Protein 2VD8 (pdb70)

Organism: Bacillus anthracis (NCBI:txid1392)

InterPro domains:
  IPR000821 Alanine racemase [MF_01201] (9-374)
  IPR000821 Alanine racemase [PR00992] (33-49)
  IPR000821 Alanine racemase [PR00992] (69-87)
  IPR000821 Alanine racemase [PR00992] (129-141)
  IPR000821 Alanine racemase [PR00992] (164-175)
  IPR000821 Alanine racemase [PR00992] (207-234)
  IPR000821 Alanine racemase [PR00992] (265-280)
  IPR000821 Alanine racemase [PR00992] (282-297)
  IPR000821 Alanine racemase [PR00992] (302-319)
  IPR000821 Alanine racemase [PR00992] (356-369)
  IPR000821 Alanine racemase [PTHR30511] (7-375)
  IPR000821 Alanine racemase [TIGR00492] (8-374)
  IPR001608 Alanine racemase, N-terminal [PF01168] (14-234)
  IPR009006 Alanine racemase/group IV decarboxylase, C-terminal [G3DSA:2.40.37.10] (11-373)
  IPR009006 Alanine racemase/group IV decarboxylase, C-terminal [SSF50621] (244-385)
  IPR011079 Alanine racemase, C-terminal [PF00842] (249-372)
  IPR011079 Alanine racemase, C-terminal [SM01005] (249-374)
  IPR020622 Alanine racemase, pyridoxal-phosphate attachment site [PS00395] (38-48)
  IPR029066 PLP-binding barrel [G3DSA:3.20.20.10] (16-229)
  IPR029066 PLP-binding barrel [SSF51419] (14-250)

Foldseek 3Di:
DDDDDAQWFKEFELVQLLVLLLVLCQDDPQAAEAAECELLLLQQHLASSVNSVVSGHQHYEYAEDVSVVVNLVVVDDGEYEHPHAYALCCFQVCQVSNYAYADAAVSLVVVLVDPPDGAHYEAEDELDLPHDGHDDLSSVVVVCVSPVSYDADAYEYEDDDLLPPDCPRVVSVVSVVVVVVSCCVVHDHCYEYAEPSCSQDDPPRSRRYYYYRPQSQFDRPDPVCVVPGPPGRHGMWIDWFADWDFDPLDADEPPRPDGDNRWIKTKTFAFVLQVLYQLQQQPFWDFQWTWGWHYGTDNTMTMTTDPDDDDRVTTIDAADDDPDGHHLQNVQVSSVHGSSSSSSSRDLQHKYAYDYPGGDDIDGCVVVD/DDDDAFWFKEFELVQLLVLLLVLVVDDPQAAEAEECELLLLQQHLASSVNSVVSGHQEYEYAEVVSVVVNLVVVNDGAYEHPHAYALCCFQVCQVSNYAYADAAVSLVVVLVDPPDGAYYEAEDELDLPHDGHDDLSNVVVVCVSVVSYDADAYEYEADDLLPPDCVSVVSVVSVVVVCVSVCVPHDGLYAYAEPSCSQADPPHSRRYYYYRPQSQFDRPDPVCVVVGPPGRHGMWIDWFADKDFAPLDADEPPRPDGDNRWIKTKTFAFCLQVLYQLQQQAFWDWQGTWGWHYGTDNTMTMTTDPDDDDRPTTIHAADDDNDGHHLQNSQVSSVHGSSSSSSSRDLQHKYAYDYPRGDDIDGCVVVD

Sequence (737 aa):
EAPFYRDTWVEVDLDAIYNNVTTHIEFIPSDVEIFAVVKGNAYGHDYVPVAIALEAGATRLAVAFLDEALVLRRAGITAPILVLGPSPPRDINVAAENDVALTVFQEWVDEAILWDGSSTMYHINFDSGMGRIGIRERELGFLSSLEGAPFLELEGVYTHFATADEVETSYFDQYNTFLEQLSWLEFGVDPFVHTANSAATLRFQGITFNAVRIGIAMYGLSPSVEIRPFLPFLEPALSLHTVAHIKQVIGDGISYNVTYRTTEEWIATVAIGYADGWLRRLQGFEVLVNGRVPIVGRVTMDQFMIIHLPCEVPLGTVTLIGRQGDEYISATEVAEYSGTINYEIIT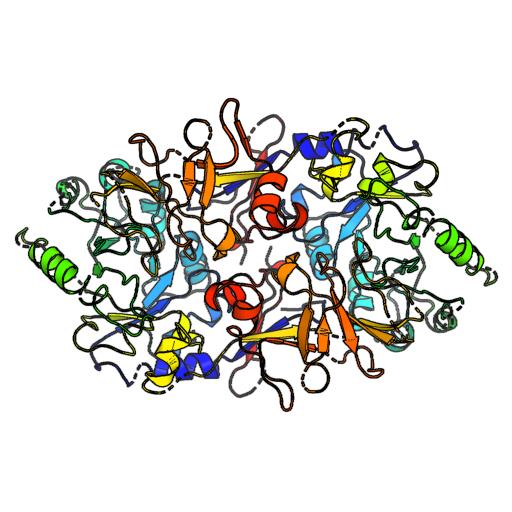TTISFRVPRIFIRNGVVEVINYLNDIAPFYRDTWVEVDLDAIYNNVTHIEFIPSDVEIFAVVKGNAYGHDYVPVAIALEAGATRLAVAFLDEALVLRRAGITAPILVLGPSPPRDINVAAENDVALTTVFQEWVDEAILWDGSSTTMYHINFDSGMGRIGIRERELGFLSLEGAPFLELEGVYTHFATADEVETSSYFDQYNTFLEQLSWLEFGVDPFVHTANSAATTLRFQGITFNAVRIGIAMYGLSPSVEIRPFLPFLEPALSLHTVAHIKQVIGDGISYNVTYRTTEEWIATVAIGYADGWLRRLQGFEVLVNGRVPIVGRRVTMDQFMIHLPCEVPLGTVTLIGRQGDEYISATTEVAEYSGTINYEIITTISFRVPRIFIRNGVVEVINYLNDI

Secondary structure (DSSP, 8-state):
-----SS-EEEEEHHHHHHHHHH---S-TT-EEEEE-HHHHHTT-HHHH--TTTTT--EEEESSHHHHHHHHHTT--S-EEE-S---GGGHHHHHHTTEEEB----HHHHH----SS----EEEB-SS--SSSB---------GGG-TT----EEE---SSTTSSS-TTT--HHHHHHHHHH---S----EE---HHHHTT-TT--TTEEEESTTTTT--S-TTTGGG-------EEEE---EEEEE---EESGGG-EE---EEEEEES--GGGT--GGGTT-EEBS---EEEES---SS-EEEEESS---TT--EEEEEETTEEE-HHHHHHHTTS-HHHHHHTS-TTS-EEEES----EEE-GGGT-/----SS-EEEEEHHHHHHHHHH---S-TT-EEEEE-HHHHHTT-HHHH--HHHHT--EEEESSHHHHHHHHHTT--S-EEE-S---GGGHHHHHHTT-EEB----HHHHH----SS----EEEB-SS--SSSB---------GGG-TT----EEE---SSTTSSS-TTT--HHHHHHHHHH---S----EE---HHHHHH-SS--TTEEEESTTTTT--S-TTTGGG-------EEEE---EEEEE---EESGGG-EE---EEEEEES--GGGT--GGGTT-EEBS---EEEES---SS-EEEEESS---TT--EEEEEETTEEE-HHHHHHHHTS-HHHHHHTS-TTS-EEEES----EEE-HHHH-

Radius of gyration: 26.55 Å; Cα contacts (8 Å, |Δi|>4): 1843; chains: 2; bounding box: 61×49×81 Å

CATH classification: 2.40.37.10 (+1 more: 3.20.20.10)

Nearest PDB structures (foldseek):
  2vd9-assembly1_B  TM=9.998E-01  e=7.540E-73  Bacillus anthracis str. Ames
  3uw6-assembly1_B  TM=9.151E-01  e=9.766E-46  Geobacillus stearothermophilus
  3uw6-assembly1_A-1  TM=9.143E-01  e=4.874E-43  Geobacillus stearothermophilus
  3s46-assembly1_B  TM=9.486E-01  e=7.651E-40  Streptococcus pneumoniae
  3kw3-assembly1_B  TM=8.640E-01  e=2.868E-27  Bartonella henselae

Solvent-accessible surface area: 28079 Å² total

Structure (mmCIF, N/CA/C/O backbone):
data_2VD8
#
_entry.id   2VD8
#
_cell.length_a   57.552
_cell.length_b   88.365
_cell.length_c   138.968
_cell.angle_alpha   90.00
_cell.angle_beta   90.00
_cell.angle_gamma   90.00
#
_symmetry.space_group_name_H-M   'P 21 21 21'
#
loop_
_entity.id
_entity.type
_entity.pdbx_description
1 polymer 'ALANINE RACEMASE'
2 non-polymer "PYRIDOXAL-5'-PHOSPHATE"
3 non-polymer 'MAGNESIUM ION'
4 non-polymer 'CHLORIDE ION'
5 water water
#
loop_
_atom_site.group_PDB
_atom_site.id
_atom_site.type_symbol
_atom_site.label_atom_id
_atom_site.label_alt_id
_atom_site.label_comp_id
_atom_site.label_asym_id
_atom_site.label_entity_id
_atom_site.label_seq_id
_atom_site.pdbx_PDB_ins_code
_atom_site.Cartn_x
_atom_site.Cartn_y
_atom_site.Cartn_z
_atom_site.occupancy
_atom_site.B_iso_or_equiv
_atom_site.auth_seq_id
_atom_site.auth_comp_id
_atom_site.auth_asym_id
_atom_site.auth_atom_id
_atom_site.pdbx_PDB_model_num
ATOM 1 N N . GLU A 1 5 ? -25.979 -4.038 -40.417 1.00 28.73 3 GLU A N 1
ATOM 2 C CA . GLU A 1 5 ? -26.074 -2.888 -39.464 1.00 28.59 3 GLU A CA 1
ATOM 3 C C . GLU A 1 5 ? -25.339 -3.203 -38.163 1.00 26.34 3 GLU A C 1
ATOM 4 O O . GLU A 1 5 ? -25.903 -3.812 -37.253 1.00 25.27 3 GLU A O 1
ATOM 10 N N . ALA A 1 6 ? -24.077 -2.780 -38.084 1.00 22.62 4 ALA A N 1
ATOM 11 C CA . ALA A 1 6 ? -23.282 -2.961 -36.879 1.00 21.01 4 ALA A CA 1
ATOM 12 C C . ALA A 1 6 ? -23.935 -2.196 -35.720 1.00 17.50 4 ALA A C 1
ATOM 13 O O . ALA A 1 6 ? -24.430 -1.086 -35.916 1.00 17.86 4 ALA A O 1
ATOM 15 N N . PRO A 1 7 ? -23.973 -2.799 -34.517 1.00 12.64 5 PRO A N 1
ATOM 16 C CA . PRO A 1 7 ? -24.483 -2.035 -33.371 1.00 13.00 5 PRO A CA 1
ATOM 17 C C . PRO A 1 7 ? -23.505 -0.955 -32.920 1.00 10.48 5 PRO A C 1
ATOM 18 O O . PRO A 1 7 ? -22.298 -1.099 -33.094 1.00 11.98 5 PRO A O 1
ATOM 22 N N . PHE A 1 8 ? -24.034 0.119 -32.345 1.00 9.75 6 PHE A N 1
ATOM 23 C CA . PHE A 1 8 ? -23.207 1.110 -31.686 1.00 9.41 6 PHE A CA 1
ATOM 24 C C . PHE A 1 8 ? -23.957 1.663 -30.481 1.00 9.47 6 PHE A C 1
ATOM 25 O O . PHE A 1 8 ? -25.196 1.724 -30.490 1.00 10.35 6 PHE A O 1
ATOM 33 N N . TYR A 1 9 ? -23.206 2.089 -29.463 1.00 8.99 7 TYR A N 1
ATOM 34 C CA . TYR A 1 9 ? -23.771 2.325 -28.133 1.00 9.28 7 TYR A CA 1
ATOM 35 C C . TYR A 1 9 ? -23.511 3.716 -27.556 1.00 8.50 7 TYR A C 1
ATOM 36 O O . TYR A 1 9 ? -23.569 3.916 -26.350 1.00 11.61 7 TYR A O 1
ATOM 45 N N . ARG A 1 10 ? -23.259 4.670 -28.4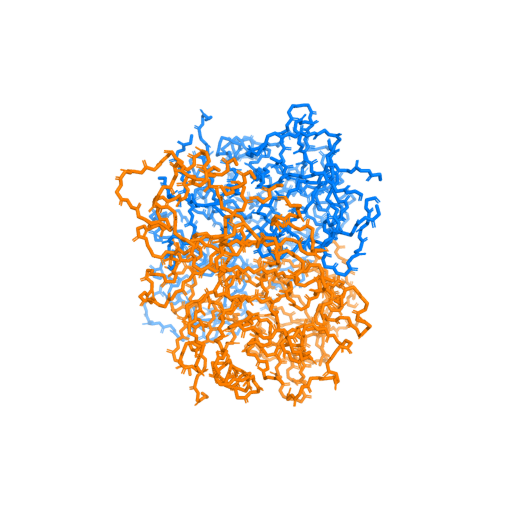43 1.00 7.09 8 ARG A N 1
ATOM 46 C CA . ARG A 1 10 ? -23.220 6.087 -28.085 1.00 6.77 8 ARG A CA 1
ATOM 47 C C . ARG A 1 10 ? -23.987 6.774 -29.199 1.00 7.89 8 ARG A C 1
ATOM 48 O O . ARG A 1 10 ? -23.818 6.412 -30.361 1.00 7.75 8 ARG A O 1
ATOM 56 N N . ASP A 1 11 ? -24.804 7.772 -28.860 1.00 8.51 9 ASP A N 1
ATOM 57 C CA . ASP A 1 11 ? -25.647 8.446 -29.848 1.00 7.00 9 ASP A CA 1
ATOM 58 C C . ASP A 1 11 ? -24.894 9.589 -30.514 1.00 9.20 9 ASP A C 1
ATOM 59 O O . ASP A 1 11 ? -25.310 10.745 -30.475 1.00 10.27 9 ASP A O 1
ATOM 64 N N . THR A 1 12 ? -23.778 9.220 -31.134 1.00 7.70 10 THR A N 1
ATOM 65 C CA . THR A 1 12 ? -22.904 10.116 -31.900 1.00 7.38 10 THR A CA 1
ATOM 66 C C . THR A 1 12 ? -22.513 9.380 -33.161 1.00 8.59 10 THR A C 1
ATOM 67 O O . THR A 1 12 ? -22.043 8.238 -33.098 1.00 7.42 10 THR A O 1
ATOM 71 N N . TRP A 1 13 ? -22.785 9.990 -34.310 1.00 7.57 11 TRP A N 1
ATOM 72 C CA . TRP A 1 13 ? -22.630 9.267 -35.561 1.00 6.86 11 TRP A CA 1
ATOM 73 C C . TRP A 1 13 ? -22.429 10.188 -36.749 1.00 9.83 11 TRP A C 1
ATOM 74 O O . TRP A 1 13 ? -22.839 11.353 -36.726 1.00 8.57 11 TRP A O 1
ATOM 85 N N . VAL A 1 14 ? -21.767 9.631 -37.760 1.00 8.64 12 VAL A N 1
ATOM 86 C CA . VAL A 1 14 ? -21.695 10.217 -39.085 1.00 8.52 12 VAL A CA 1
ATOM 87 C C . VAL A 1 14 ? -22.758 9.579 -39.964 1.00 10.28 12 VAL A C 1
ATOM 88 O O . VAL A 1 14 ? -22.974 8.373 -39.902 1.00 9.61 12 VAL A O 1
ATOM 92 N N . GLU A 1 15 ? -23.435 10.387 -40.773 1.00 8.76 13 GLU A N 1
ATOM 93 C CA . GLU A 1 15 ? -24.329 9.874 -41.805 1.00 9.01 13 GLU A CA 1
ATOM 94 C C . GLU A 1 15 ? -23.688 10.162 -43.133 1.00 9.08 13 GLU A C 1
ATOM 95 O O . GLU A 1 15 ? -23.294 11.304 -43.405 1.00 8.25 13 GLU A O 1
ATOM 101 N N . VAL A 1 16 ? -23.573 9.115 -43.945 1.00 7.05 14 VAL A N 1
ATOM 102 C CA . VAL A 1 16 ? -23.093 9.246 -45.316 1.00 8.39 14 VAL A CA 1
ATOM 103 C C . VAL A 1 16 ? -24.237 8.940 -46.258 1.00 10.38 14 VAL A C 1
ATOM 104 O O . VAL A 1 16 ? -24.764 7.842 -46.258 1.00 9.19 14 VAL A O 1
ATOM 108 N N . ASP A 1 17 ? -24.615 9.932 -47.054 1.00 9.35 15 ASP A N 1
ATOM 109 C CA . ASP A 1 17 ? -25.678 9.778 -48.018 1.00 8.95 15 ASP A CA 1
ATOM 110 C C . ASP A 1 17 ? -25.068 9.289 -49.323 1.00 8.92 15 ASP A C 1
ATOM 111 O O . ASP A 1 17 ? -24.465 10.063 -50.081 1.00 9.40 15 ASP A O 1
ATOM 116 N N . LEU A 1 18 ? -25.204 7.990 -49.570 1.00 9.22 16 LEU A N 1
ATOM 117 C CA . LEU A 1 18 ? -24.660 7.367 -50.766 1.00 9.04 16 LEU A CA 1
ATOM 118 C C . LEU A 1 18 ? -25.329 7.902 -52.033 1.00 9.97 16 LEU A C 1
ATOM 119 O O . LEU A 1 18 ? -24.725 7.888 -53.103 1.00 10.35 16 LEU A O 1
ATOM 124 N N . ASP A 1 19 ? -26.580 8.370 -51.921 1.00 10.33 17 ASP A N 1
ATOM 125 C CA . ASP A 1 19 ? -27.235 8.990 -53.069 1.00 9.95 17 ASP A CA 1
ATOM 126 C C . ASP A 1 19 ? -26.432 10.226 -53.525 1.00 9.13 17 ASP A C 1
ATOM 127 O O . ASP A 1 19 ? -26.318 10.503 -54.711 1.00 10.54 17 ASP A O 1
ATOM 132 N N . ALA A 1 20 ? -25.938 10.995 -52.556 1.00 9.80 18 ALA A N 1
ATOM 133 C CA . ALA A 1 20 ? -25.173 12.204 -52.859 1.00 10.30 18 ALA A CA 1
ATOM 134 C C . ALA A 1 20 ? -23.889 11.847 -53.616 1.00 10.90 18 ALA A C 1
ATOM 135 O O . ALA A 1 20 ? -23.566 12.435 -54.646 1.00 9.54 18 ALA A O 1
ATOM 137 N N . ILE A 1 21 ? -23.164 10.857 -53.112 1.00 9.34 19 ILE A N 1
ATOM 138 C CA . ILE A 1 21 ? -21.935 10.392 -53.774 1.00 8.93 19 ILE A CA 1
ATOM 139 C C . ILE A 1 21 ? -22.237 9.881 -55.175 1.00 8.56 19 ILE A C 1
ATOM 140 O O . ILE A 1 21 ? -21.568 10.251 -56.138 1.00 10.07 19 ILE A O 1
ATOM 145 N N . TYR A 1 22 ? -23.273 9.047 -55.275 1.00 8.18 20 TYR A N 1
ATOM 146 C CA . TYR A 1 22 ? -23.701 8.520 -56.574 1.00 9.83 20 TYR A CA 1
ATOM 147 C C . TYR A 1 22 ? -23.977 9.666 -57.544 1.00 9.69 20 TYR A C 1
ATOM 148 O O . TYR A 1 22 ? -23.541 9.637 -58.703 1.00 9.97 20 TYR A O 1
ATOM 157 N N . ASN A 1 23 ? -24.729 10.657 -57.081 1.00 8.69 21 ASN A N 1
ATOM 158 C CA . ASN A 1 23 ? -25.102 11.792 -57.926 1.00 8.68 21 ASN A CA 1
ATOM 159 C C . ASN A 1 23 ? -23.911 12.638 -58.332 1.00 9.94 21 ASN A C 1
ATOM 160 O O . ASN A 1 23 ? -23.808 13.057 -59.475 1.00 9.63 21 ASN A O 1
ATOM 165 N N . ASN A 1 24 ? -23.007 12.884 -57.390 1.00 8.75 22 ASN A N 1
ATOM 166 C CA . ASN A 1 24 ? -21.812 13.657 -57.706 1.00 7.37 22 ASN A CA 1
ATOM 167 C C . ASN A 1 24 ? -20.963 12.968 -58.787 1.00 7.24 22 ASN A C 1
ATOM 168 O O . ASN A 1 24 ? -20.541 13.595 -59.761 1.00 8.39 22 ASN A O 1
ATOM 173 N N . VAL A 1 25 ? -20.731 11.673 -58.615 1.00 9.16 23 VAL A N 1
ATOM 174 C CA . VAL A 1 25 ? -19.959 10.921 -59.592 1.00 8.50 23 VAL A CA 1
ATOM 175 C C . VAL A 1 25 ? -20.677 10.914 -60.948 1.00 7.68 23 VAL A C 1
ATOM 176 O O . VAL A 1 25 ? -20.045 11.126 -61.993 1.00 9.47 23 VAL A O 1
ATOM 180 N N A THR A 1 26 ? -21.987 10.678 -60.930 0.50 9.83 24 THR A N 1
ATOM 181 N N B THR A 1 26 ? -21.984 10.668 -60.922 0.50 9.92 24 THR A N 1
ATOM 182 C CA A THR A 1 26 ? -22.771 10.684 -62.164 0.50 9.94 24 THR A CA 1
ATOM 183 C CA B THR A 1 26 ? -22.797 10.689 -62.138 0.50 10.09 24 THR A CA 1
ATOM 184 C C A THR A 1 26 ? -22.653 12.035 -62.876 0.50 8.81 24 THR A C 1
ATOM 185 C C B THR A 1 26 ? -22.658 12.029 -62.867 0.50 8.95 24 THR A C 1
ATOM 186 O O A THR A 1 26 ? -22.408 12.086 -64.084 0.50 11.38 24 THR A O 1
ATOM 187 O O B THR A 1 26 ? -22.405 12.064 -64.073 0.50 11.71 24 THR A O 1
ATOM 194 N N . HIS A 1 27 ? -22.805 13.126 -62.134 1.00 9.90 25 HIS A N 1
ATOM 195 C CA . HIS A 1 27 ? -22.692 14.471 -62.721 1.00 9.79 25 HIS A CA 1
ATOM 196 C C . HIS A 1 27 ? -21.305 14.792 -63.277 1.00 10.93 25 HIS A C 1
ATOM 197 O O . HIS A 1 27 ? -21.194 15.442 -64.326 1.00 11.23 25 HIS A O 1
ATOM 204 N N . ILE A 1 28 ? -20.250 14.375 -62.574 1.00 8.56 26 ILE A N 1
ATOM 205 C CA . ILE A 1 28 ? -18.888 14.567 -63.098 1.00 9.75 26 ILE A CA 1
ATOM 206 C C . ILE A 1 28 ? -18.697 13.704 -64.367 1.00 10.28 26 ILE A C 1
ATOM 207 O O . ILE A 1 28 ? -18.110 14.148 -65.352 1.00 9.58 26 ILE A O 1
ATOM 223 N N . GLU A 1 30 ? -20.919 12.785 -66.551 1.00 11.76 28 GLU A N 1
ATOM 224 C CA . GLU A 1 30 ? -21.617 13.525 -67.623 1.00 14.55 28 GLU A CA 1
ATOM 225 C C . GLU A 1 30 ? -20.846 14.735 -68.134 1.00 16.16 28 GLU A C 1
ATOM 226 O O . GLU A 1 30 ? -21.006 15.131 -69.280 1.00 17.25 28 GLU A O 1
ATOM 232 N N . PHE A 1 31 ? -20.053 15.346 -67.263 1.00 12.05 29 PHE A N 1
ATOM 233 C CA . PHE A 1 31 ? -19.385 16.606 -67.535 1.00 12.29 29 PHE A CA 1
ATOM 234 C C . PHE A 1 31 ? -18.110 16.420 -68.346 1.00 13.59 29 PHE A C 1
ATOM 235 O O . PHE A 1 31 ? -17.756 17.274 -69.168 1.00 13.64 29 PHE A O 1
ATOM 243 N N . ILE A 1 32 ? -17.403 15.318 -68.101 1.00 13.46 30 ILE A N 1
ATOM 244 C CA . ILE A 1 32 ? -16.145 15.049 -68.796 1.00 11.98 30 ILE A CA 1
ATOM 245 C C . ILE A 1 32 ? -16.423 14.267 -70.077 1.00 12.51 30 ILE A C 1
ATOM 246 O O . ILE A 1 32 ? -17.487 13.671 -70.216 1.00 13.94 30 ILE A O 1
ATOM 251 N N . PRO A 1 33 ? -15.475 14.276 -71.026 1.00 13.87 31 PRO A N 1
ATOM 252 C CA . PRO A 1 33 ? -15.680 13.508 -72.253 1.00 14.69 31 PRO A CA 1
ATOM 253 C C . PRO A 1 33 ? -15.976 12.021 -72.025 1.00 15.41 31 PRO A C 1
ATOM 254 O O . PRO A 1 33 ? -15.585 11.438 -71.008 1.00 13.85 31 PRO A O 1
ATOM 258 N N . SER A 1 34 ? -16.656 11.406 -72.983 1.00 16.91 32 SER A N 1
ATOM 259 C CA . SER A 1 34 ? -17.119 10.031 -72.831 1.00 17.73 32 SER A CA 1
ATOM 260 C C . SER A 1 34 ? -15.983 9.016 -72.770 1.00 17.33 32 SER A C 1
ATOM 261 O O . SER A 1 34 ? -16.169 7.918 -72.254 1.00 19.52 32 SER A O 1
ATOM 264 N N . ASP A 1 35 ? -14.806 9.386 -73.275 1.00 15.26 33 ASP A N 1
ATOM 265 C CA . ASP A 1 35 ? -13.653 8.484 -73.277 1.00 14.16 33 ASP A CA 1
ATOM 266 C C . ASP A 1 35 ? -12.652 8.755 -72.141 1.00 12.56 33 ASP A C 1
ATOM 267 O O . ASP A 1 35 ? -11.471 8.341 -72.206 1.00 14.83 33 ASP A O 1
ATOM 272 N N . VAL A 1 36 ? -13.113 9.470 -71.119 1.00 11.67 34 VAL A N 1
ATOM 273 C CA . VAL A 1 36 ? -12.252 9.806 -69.973 1.00 11.44 34 VAL A CA 1
ATOM 274 C C . VAL A 1 36 ? -12.767 9.077 -68.740 1.00 10.88 34 VAL A C 1
ATOM 275 O O . VAL A 1 36 ? -13.957 9.169 -68.432 1.00 12.58 34 VAL A O 1
ATOM 279 N N . GLU A 1 37 ? -11.885 8.363 -68.047 1.00 10.40 35 GLU A N 1
ATOM 280 C CA . GLU A 1 37 ? -12.286 7.602 -66.860 1.00 11.78 35 GLU A CA 1
ATOM 281 C C . GLU A 1 37 ? -12.170 8.437 -65.584 1.00 11.75 35 GLU A C 1
ATOM 282 O O . GLU A 1 37 ? -11.487 9.459 -65.559 1.00 10.58 35 GLU A O 1
ATOM 288 N N . ILE A 1 38 ? -12.828 7.949 -64.526 1.00 10.77 36 ILE A N 1
ATOM 289 C CA . ILE A 1 38 ? -12.762 8.542 -63.184 1.00 9.26 36 ILE A CA 1
ATOM 290 C C . ILE A 1 38 ? -12.122 7.559 -62.208 1.00 8.68 36 ILE A C 1
ATOM 291 O O . ILE A 1 38 ? -12.557 6.398 -62.083 1.00 9.39 36 ILE A O 1
ATOM 296 N N . PHE A 1 39 ? -11.037 8.005 -61.570 1.00 9.08 37 PHE A N 1
ATOM 297 C CA . PHE A 1 39 ? -10.542 7.364 -60.353 1.00 9.43 37 PHE A CA 1
ATOM 298 C C . PHE A 1 39 ? -11.336 7.960 -59.195 1.00 7.95 37 PHE A C 1
ATOM 299 O O . PHE A 1 39 ? -11.329 9.182 -59.009 1.00 8.08 37 PHE A O 1
ATOM 307 N N . ALA A 1 40 ? -11.994 7.122 -58.410 1.00 6.39 38 ALA A N 1
ATOM 308 C CA . ALA A 1 40 ? -12.631 7.578 -57.166 1.00 6.64 38 ALA A CA 1
ATOM 309 C C . ALA A 1 40 ? -11.539 7.555 -56.109 1.00 8.16 38 ALA A C 1
ATOM 310 O O . ALA A 1 40 ? -10.994 6.488 -55.799 1.00 6.15 38 ALA A O 1
ATOM 312 N N . VAL A 1 41 ? -11.178 8.721 -55.585 1.00 7.63 39 VAL A N 1
ATOM 313 C CA . VAL A 1 41 ? -10.070 8.797 -54.636 1.00 7.24 39 VAL A CA 1
ATOM 314 C C . VAL A 1 41 ? -10.600 8.612 -53.216 1.00 8.47 39 VAL A C 1
ATOM 315 O O . VAL A 1 41 ? -11.344 9.463 -52.721 1.00 8.16 39 VAL A O 1
ATOM 319 N N . VAL A 1 42 ? -10.223 7.492 -52.584 1.00 6.82 40 VAL A N 1
ATOM 320 C CA . VAL A 1 42 ? -10.770 7.087 -51.297 1.00 8.30 40 VAL A CA 1
ATOM 321 C C . VAL A 1 42 ? -9.676 7.005 -50.220 1.00 8.11 40 VAL A C 1
ATOM 322 O O . VAL A 1 42 ? -9.841 6.316 -49.199 1.00 9.55 40 VAL A O 1
ATOM 326 N N . LYS A 1 43 ? -8.564 7.712 -50.437 1.00 8.07 41 LYS A N 1
ATOM 327 C CA . LYS A 1 43 ? -7.542 7.849 -49.398 1.00 9.12 41 LYS A CA 1
ATOM 328 C C . LYS A 1 43 ? -8.142 8.480 -48.137 1.00 6.45 41 LYS A C 1
ATOM 329 O O . LYS A 1 43 ? -9.198 9.145 -48.183 1.00 9.41 41 LYS A O 1
ATOM 335 N N . GLY A 1 44 ? -7.489 8.246 -47.001 1.00 8.28 42 GLY A N 1
ATOM 336 C CA . GLY A 1 44 ? -7.933 8.858 -45.745 1.00 6.70 42 GLY A CA 1
ATOM 337 C C . GLY A 1 44 ? -9.297 8.363 -45.269 1.00 6.40 42 GLY A C 1
ATOM 338 O O . GLY A 1 44 ? -10.146 9.144 -44.844 1.00 8.98 42 GLY A O 1
ATOM 339 N N . ASN A 1 45 ? -9.485 7.041 -45.317 1.00 7.36 43 ASN A N 1
ATOM 340 C CA . ASN A 1 45 ? -10.775 6.447 -44.977 1.00 6.32 43 ASN A CA 1
ATOM 341 C C . ASN A 1 45 ? -11.898 7.085 -45.828 1.00 6.23 43 ASN A C 1
ATOM 342 O O . ASN A 1 45 ? -12.939 7.477 -45.305 1.00 6.82 43 ASN A O 1
ATOM 347 N N . ALA A 1 46 ? -11.669 7.175 -47.138 1.00 7.52 44 ALA A N 1
ATOM 348 C CA . ALA A 1 46 ? -12.606 7.854 -48.047 1.00 6.89 44 ALA A CA 1
ATOM 349 C C . ALA A 1 46 ? -12.945 9.263 -47.536 1.00 6.97 44 ALA A C 1
ATOM 350 O O . ALA A 1 46 ? -14.113 9.628 -47.426 1.00 7.86 44 ALA A O 1
ATOM 352 N N . TYR A 1 47 ? -11.918 10.033 -47.174 1.00 5.85 45 TYR A N 1
ATOM 353 C CA . TYR A 1 47 ? -12.117 11.402 -46.654 1.00 6.32 45 TYR A CA 1
ATOM 354 C C . TYR A 1 47 ? -13.125 11.382 -45.495 1.00 6.16 45 TYR A C 1
ATOM 355 O O . TYR A 1 47 ? -13.998 12.263 -45.372 1.00 8.23 45 TYR A O 1
ATOM 364 N N . GLY A 1 48 ? -12.976 10.361 -44.650 1.00 7.05 46 GLY A N 1
ATOM 365 C CA . GLY A 1 48 ? -13.797 10.176 -43.463 1.00 7.36 46 GLY A CA 1
ATOM 366 C C . GLY A 1 48 ? -15.159 9.552 -43.669 1.00 7.41 46 GLY A C 1
ATOM 367 O O . GLY A 1 48 ? -15.938 9.429 -42.710 1.00 6.80 46 GLY A O 1
ATOM 368 N N . HIS A 1 49 ? -15.485 9.215 -44.913 1.00 6.80 47 HIS A N 1
ATOM 369 C CA . HIS A 1 49 ? -16.789 8.628 -45.253 1.00 7.03 47 HIS A CA 1
ATOM 370 C C . HIS A 1 49 ? -16.773 7.083 -45.229 1.00 8.77 47 HIS A C 1
ATOM 371 O O . HIS A 1 49 ? -17.840 6.481 -45.369 1.00 10.09 47 HIS A O 1
ATOM 378 N N . ASP A 1 50 ? -15.572 6.475 -45.124 1.00 6.35 48 ASP A N 1
ATOM 379 C CA . ASP A 1 50 ? -15.325 5.012 -45.068 1.00 7.76 48 ASP A CA 1
ATOM 380 C C . ASP A 1 50 ? -14.953 4.398 -46.436 1.00 8.97 48 ASP A C 1
ATOM 381 O O . ASP A 1 50 ? -15.689 4.475 -47.416 1.00 6.49 48 ASP A O 1
ATOM 386 N N . TYR A 1 51 ? -13.792 3.750 -46.459 1.00 7.38 49 TYR A N 1
ATOM 387 C CA . TYR A 1 51 ? -13.215 3.197 -47.673 1.00 8.01 49 TYR A CA 1
ATOM 388 C C . TYR A 1 51 ? -14.229 2.462 -48.555 1.00 7.73 49 TYR A C 1
ATOM 389 O O . TYR A 1 51 ? -14.421 2.790 -49.716 1.00 9.76 49 TYR A O 1
ATOM 398 N N . VAL A 1 52 ? -14.839 1.427 -47.984 1.00 8.56 50 VAL A N 1
ATOM 399 C CA . VAL A 1 52 ? -15.527 0.434 -48.802 1.00 8.41 50 VAL A CA 1
ATOM 400 C C . VAL A 1 52 ? -16.866 0.918 -49.384 1.00 7.31 50 VAL A C 1
ATOM 401 O O . VAL A 1 52 ? -17.071 0.827 -50.597 1.00 9.68 50 VAL A O 1
ATOM 405 N N . PRO A 1 53 ? -17.787 1.416 -48.532 1.00 8.26 51 PRO A N 1
ATOM 406 C CA . PRO A 1 53 ? -19.043 1.874 -49.119 1.00 7.56 51 PRO A CA 1
ATOM 407 C C . PRO A 1 53 ? -18.882 2.953 -50.196 1.00 7.23 51 PRO A C 1
ATOM 408 O O . PRO A 1 53 ? -19.614 2.940 -51.188 1.00 9.62 51 PRO A O 1
ATOM 412 N N . VAL A 1 54 ? -17.964 3.899 -49.990 1.00 8.56 52 VAL A N 1
ATOM 413 C CA . VAL A 1 54 ? -17.737 4.934 -50.993 1.00 8.46 52 VAL A CA 1
ATOM 414 C C . VAL A 1 54 ? -17.189 4.307 -52.271 1.00 9.24 52 VAL A C 1
ATOM 415 O O . VAL A 1 54 ? -17.650 4.607 -53.362 1.00 8.43 52 VAL A O 1
ATOM 419 N N . ALA A 1 55 ? -16.170 3.459 -52.147 1.00 9.47 53 ALA A N 1
ATOM 420 C CA . ALA A 1 55 ? -15.625 2.811 -53.343 1.00 7.75 53 ALA A CA 1
ATOM 421 C C . ALA A 1 55 ? -16.732 2.085 -54.124 1.00 7.25 53 ALA A C 1
ATOM 422 O O . ALA A 1 55 ? -16.840 2.234 -55.338 1.00 10.00 53 ALA A O 1
ATOM 435 N N . ILE A 1 57 ? -20.084 2.491 -54.145 1.00 9.84 55 ILE A N 1
ATOM 436 C CA . ILE A 1 57 ? -21.082 3.362 -54.776 1.00 8.93 55 ILE A CA 1
ATOM 437 C C . ILE A 1 57 ? -20.476 4.142 -55.952 1.00 9.01 55 ILE A C 1
ATOM 438 O O . ILE A 1 57 ? -21.151 4.391 -56.945 1.00 8.91 55 ILE A O 1
ATOM 443 N N . ALA A 1 58 ? -19.215 4.547 -55.831 1.00 8.36 56 ALA A N 1
ATOM 444 C CA . ALA A 1 58 ? -18.569 5.314 -56.900 1.00 7.06 56 ALA A CA 1
ATOM 445 C C . ALA A 1 58 ? -18.481 4.453 -58.140 1.00 8.84 56 ALA A C 1
ATOM 446 O O . ALA A 1 58 ? -18.742 4.904 -59.265 1.00 9.65 56 ALA A O 1
ATOM 448 N N . LEU A 1 59 ? -18.101 3.194 -57.940 1.00 9.12 57 LEU A N 1
ATOM 449 C CA . LEU A 1 59 ? -18.019 2.243 -59.051 1.00 9.77 57 LEU A CA 1
ATOM 450 C C . LEU A 1 59 ? -19.395 2.004 -59.666 1.00 11.34 57 LEU A C 1
ATOM 451 O O . LEU A 1 59 ? -19.533 1.980 -60.892 1.00 11.39 57 LEU A O 1
ATOM 456 N N . GLU A 1 60 ? -20.417 1.865 -58.822 1.00 10.58 58 GLU A N 1
ATOM 457 C CA . GLU A 1 60 ? -21.787 1.733 -59.338 1.00 10.97 58 GLU A CA 1
ATOM 458 C C . GLU A 1 60 ? -22.197 2.934 -60.181 1.00 9.33 58 GLU A C 1
ATOM 459 O O . GLU A 1 60 ? -22.905 2.783 -61.198 1.00 11.66 58 GLU A O 1
ATOM 465 N N . ALA A 1 61 ? -21.771 4.123 -59.758 1.00 8.90 59 ALA A N 1
ATOM 466 C CA . ALA A 1 61 ? -22.120 5.370 -60.458 1.00 11.31 59 ALA A CA 1
ATOM 467 C C . ALA A 1 61 ? -21.325 5.599 -61.746 1.00 13.84 59 ALA A C 1
ATOM 468 O O . ALA A 1 61 ? -21.587 6.573 -62.462 1.00 14.45 59 ALA A O 1
ATOM 470 N N . GLY A 1 62 ? -20.312 4.771 -62.012 1.00 11.84 60 GLY A N 1
ATOM 471 C CA . GLY A 1 62 ? -19.566 4.868 -63.265 1.00 12.05 60 GLY A CA 1
ATOM 472 C C . GLY A 1 62 ? -18.095 5.202 -63.163 1.00 11.32 60 GLY A C 1
ATOM 473 O O . GLY A 1 62 ? -17.436 5.297 -64.184 1.00 11.19 60 GLY A O 1
ATOM 474 N N . ALA A 1 63 ? -17.564 5.388 -61.951 1.00 10.61 61 ALA A N 1
ATOM 475 C CA . ALA A 1 63 ? -16.111 5.441 -61.795 1.00 10.60 61 ALA A CA 1
ATOM 476 C C . ALA A 1 63 ? -15.614 4.059 -62.127 1.00 9.52 61 ALA A C 1
ATOM 477 O O . ALA A 1 63 ? -16.315 3.083 -61.906 1.00 9.72 61 ALA A O 1
ATOM 479 N N . THR A 1 64 ? -14.413 3.966 -62.678 1.00 8.19 62 THR A N 1
ATOM 480 C CA . THR A 1 64 ? -13.907 2.655 -63.101 1.00 10.25 62 THR A CA 1
ATOM 481 C C . THR A 1 64 ? -12.680 2.208 -62.323 1.00 9.04 62 THR A C 1
ATOM 482 O O . THR A 1 64 ? -12.265 1.047 -62.417 1.00 11.22 62 THR A O 1
ATOM 486 N N . ARG A 1 65 ? -12.115 3.124 -61.551 1.00 9.75 63 ARG A N 1
ATOM 487 C CA . ARG A 1 65 ? -10.854 2.884 -60.855 1.00 11.42 63 ARG A CA 1
ATOM 488 C C . ARG A 1 65 ? -10.912 3.537 -59.487 1.00 8.11 63 ARG A C 1
ATOM 489 O O . ARG A 1 65 ? -11.722 4.420 -59.256 1.00 8.00 63 ARG A O 1
ATOM 497 N N . LEU A 1 66 ? -10.012 3.108 -58.609 1.00 8.30 64 LEU A N 1
ATOM 498 C CA . LEU A 1 66 ? -9.905 3.673 -57.267 1.00 7.45 64 LEU A CA 1
ATOM 499 C C . LEU A 1 66 ? -8.489 4.124 -57.003 1.00 8.26 64 LEU A C 1
ATOM 500 O O . LEU A 1 66 ? -7.549 3.611 -57.601 1.00 7.76 64 LEU A O 1
ATOM 505 N N . ALA A 1 67 ? -8.343 5.091 -56.100 1.00 7.23 65 ALA A N 1
ATOM 506 C CA . ALA A 1 67 ? -7.009 5.490 -55.655 1.00 6.53 65 ALA A CA 1
ATOM 507 C C . ALA A 1 67 ? -6.991 5.658 -54.154 1.00 7.47 65 ALA A C 1
ATOM 508 O O . ALA A 1 67 ? -7.964 6.127 -53.567 1.00 9.32 65 ALA A O 1
ATOM 510 N N . VAL A 1 68 ? -5.859 5.296 -53.559 1.00 6.40 66 VAL A N 1
ATOM 511 C CA . VAL A 1 68 ? -5.645 5.366 -52.124 1.00 6.29 66 VAL A CA 1
ATOM 512 C C . VAL A 1 68 ? -4.285 5.996 -51.840 1.00 5.84 66 VAL A C 1
ATOM 513 O O . VAL A 1 68 ? -3.542 6.292 -52.772 1.00 7.85 66 VAL A O 1
ATOM 517 N N . ALA A 1 69 ? -3.960 6.190 -50.563 1.00 6.29 67 ALA A N 1
ATOM 518 C CA . ALA A 1 69 ? -2.696 6.829 -50.173 1.00 7.27 67 ALA A CA 1
ATOM 519 C C . ALA A 1 69 ? -1.535 5.842 -50.025 1.00 6.95 67 ALA A C 1
ATOM 520 O O . ALA A 1 69 ? -0.388 6.161 -50.364 1.00 7.30 67 ALA A O 1
ATOM 522 N N . PHE A 1 70 ? -1.817 4.670 -49.467 1.00 8.68 68 PHE A N 1
ATOM 523 C CA . PHE A 1 70 ? -0.776 3.685 -49.246 1.00 7.66 68 PHE A CA 1
ATOM 524 C C . PHE A 1 70 ? -1.362 2.271 -49.286 1.00 7.63 68 PHE A C 1
ATOM 525 O O . PHE A 1 70 ? -2.568 2.094 -49.267 1.00 7.56 68 PHE A O 1
ATOM 533 N N . LEU A 1 71 ? -0.491 1.279 -49.363 1.00 6.72 69 LEU A N 1
ATOM 534 C CA . LEU A 1 71 ? -0.903 -0.083 -49.731 1.00 9.30 69 LEU A CA 1
ATOM 535 C C . LEU A 1 71 ? -1.937 -0.707 -48.795 1.00 8.16 69 LEU A C 1
ATOM 536 O O . LEU A 1 71 ? -2.869 -1.362 -49.253 1.00 8.81 69 LEU A O 1
ATOM 541 N N . ASP A 1 72 ? -1.794 -0.481 -47.493 1.00 8.18 70 ASP A N 1
ATOM 542 C CA . ASP A 1 72 ? -2.754 -1.060 -46.530 1.00 8.12 70 ASP A CA 1
ATOM 543 C C . ASP A 1 72 ? -4.182 -0.659 -46.865 1.00 6.82 70 ASP A C 1
ATOM 544 O O . ASP A 1 72 ? -5.101 -1.457 -46.670 1.00 9.30 70 ASP A O 1
ATOM 549 N N . GLU A 1 73 ? -4.366 0.583 -47.329 1.00 6.40 71 GLU A N 1
ATOM 550 C CA . GLU A 1 73 ? -5.707 1.074 -47.683 1.00 6.56 71 GLU A CA 1
ATOM 551 C C . GLU A 1 73 ? -6.297 0.302 -48.872 1.00 7.07 71 GLU A C 1
ATOM 552 O O . GLU A 1 73 ? -7.506 0.011 -48.910 1.00 7.65 71 GLU A O 1
ATOM 558 N N . ALA A 1 74 ? -5.444 -0.025 -49.839 1.00 7.56 72 ALA A N 1
ATOM 559 C CA . ALA A 1 74 ? -5.844 -0.801 -50.995 1.00 7.94 72 ALA A CA 1
ATOM 560 C C . ALA A 1 74 ? -6.283 -2.200 -50.578 1.00 8.47 72 ALA A C 1
ATOM 561 O O . ALA A 1 74 ? -7.232 -2.734 -51.147 1.00 9.85 72 ALA A O 1
ATOM 563 N N . LEU A 1 75 ? -5.592 -2.759 -49.585 1.00 7.65 73 LEU A N 1
ATOM 564 C CA . LEU A 1 75 ? -5.884 -4.114 -49.113 1.00 7.81 73 LEU A CA 1
ATOM 565 C C . LEU A 1 75 ? -7.236 -4.170 -48.390 1.00 9.51 73 LEU A C 1
ATOM 566 O O . LEU A 1 75 ? -7.922 -5.180 -48.445 1.00 10.16 73 LEU A O 1
ATOM 571 N N . VAL A 1 76 ? -7.619 -3.093 -47.716 1.00 8.43 74 VAL A N 1
ATOM 572 C CA . VAL A 1 76 ? -8.974 -3.012 -47.161 1.00 8.63 74 VAL A CA 1
ATOM 573 C C . VAL A 1 76 ? -10.006 -3.223 -48.269 1.00 9.84 74 VAL A C 1
ATOM 574 O O . VAL A 1 76 ? -10.940 -3.997 -48.133 1.00 10.13 74 VAL A O 1
ATOM 578 N N . LEU A 1 77 ? -9.812 -2.529 -49.384 1.00 8.21 75 LEU A N 1
ATOM 579 C CA . LEU A 1 77 ? -10.709 -2.618 -50.515 1.00 8.38 75 LEU A CA 1
ATOM 580 C C . LEU A 1 77 ? -10.706 -4.034 -51.117 1.00 8.10 75 LEU A C 1
ATOM 581 O O . LEU A 1 77 ? -11.744 -4.604 -51.394 1.00 10.10 75 LEU A O 1
ATOM 586 N N . ARG A 1 78 ? -9.524 -4.585 -51.329 1.00 8.26 76 ARG A N 1
ATOM 587 C CA . ARG A 1 78 ? -9.440 -5.944 -51.874 1.00 7.73 76 ARG A CA 1
ATOM 588 C C . ARG A 1 78 ? -10.116 -6.986 -50.981 1.00 9.05 76 ARG A C 1
ATOM 589 O O . ARG A 1 78 ? -10.781 -7.893 -51.496 1.00 11.18 76 ARG A O 1
ATOM 597 N N . ARG A 1 79 ? -9.957 -6.876 -49.668 1.00 9.17 77 ARG A N 1
ATOM 598 C CA . ARG A 1 79 ? -10.565 -7.858 -48.759 1.00 10.07 77 ARG A CA 1
ATOM 599 C C . ARG A 1 79 ? -12.088 -7.766 -48.797 1.00 12.35 77 ARG A C 1
ATOM 600 O O . ARG A 1 79 ? -12.781 -8.709 -48.429 1.00 14.01 77 ARG A O 1
ATOM 608 N N . ALA A 1 80 ? -12.599 -6.613 -49.217 1.00 10.28 78 ALA A N 1
ATOM 609 C CA . ALA A 1 80 ? -14.046 -6.384 -49.342 1.00 10.35 78 ALA A CA 1
ATOM 610 C C . ALA A 1 80 ? -14.621 -6.924 -50.660 1.00 12.56 78 ALA A C 1
ATOM 611 O O . ALA A 1 80 ? -15.804 -6.761 -50.942 1.00 14.76 78 ALA A O 1
ATOM 613 N N . GLY A 1 81 ? -13.783 -7.554 -51.478 1.00 12.35 79 GLY A N 1
ATOM 614 C CA . GLY A 1 81 ? -14.231 -8.134 -52.732 1.00 12.49 79 GLY A CA 1
ATOM 615 C C . GLY A 1 81 ? -14.235 -7.193 -53.924 1.00 13.22 79 GLY A C 1
ATOM 616 O O . GLY A 1 81 ? -14.739 -7.533 -55.001 1.00 13.21 79 GLY A O 1
ATOM 617 N N . ILE A 1 82 ? -13.680 -6.001 -53.738 1.00 11.81 80 ILE A N 1
ATOM 618 C CA . ILE A 1 82 ? -13.523 -5.080 -54.850 1.00 11.68 80 ILE A CA 1
ATOM 619 C C . ILE A 1 82 ? -12.391 -5.574 -55.750 1.00 9.46 80 ILE A C 1
ATOM 620 O O . ILE A 1 82 ? -11.301 -5.897 -55.256 1.00 11.04 80 ILE A O 1
ATOM 625 N N . THR A 1 83 ? -12.686 -5.654 -57.052 1.00 9.77 81 THR A N 1
ATOM 626 C CA . THR A 1 83 ? -11.746 -6.108 -58.079 1.00 9.57 81 THR A CA 1
ATOM 627 C C . THR A 1 83 ? -11.329 -5.018 -59.078 1.00 11.12 81 THR A C 1
ATOM 628 O O . THR A 1 83 ? -10.486 -5.271 -59.931 1.00 12.51 81 THR A O 1
ATOM 632 N N . ALA A 1 84 ? -11.926 -3.827 -58.974 1.00 9.43 82 ALA A N 1
ATOM 633 C CA . ALA A 1 84 ? -11.583 -2.691 -59.830 1.00 9.51 82 ALA A CA 1
ATOM 634 C C . ALA A 1 84 ? -10.121 -2.301 -59.634 1.00 9.02 82 ALA A C 1
ATOM 635 O O . ALA A 1 84 ? -9.545 -2.560 -58.578 1.00 10.00 82 ALA A O 1
ATOM 637 N N . PRO A 1 85 ? -9.508 -1.676 -60.645 1.00 7.79 83 PRO A N 1
ATOM 638 C CA . PRO A 1 85 ? -8.126 -1.248 -60.442 1.00 8.85 83 PRO A CA 1
ATOM 639 C C . PRO A 1 85 ? -7.952 -0.288 -59.255 1.00 8.60 83 PRO A C 1
ATOM 640 O O . PRO A 1 85 ? -8.825 0.534 -58.985 1.00 8.48 83 PRO A O 1
ATOM 644 N N . ILE A 1 86 ? -6.824 -0.422 -58.548 1.00 8.99 84 ILE A N 1
ATOM 645 C CA . ILE A 1 86 ? -6.499 0.463 -57.441 1.00 7.79 84 ILE A CA 1
ATOM 646 C C . ILE A 1 86 ? -5.073 0.954 -57.604 1.00 8.14 84 ILE A C 1
ATOM 647 O O . ILE A 1 86 ? -4.155 0.144 -57.788 1.00 9.76 84 ILE A O 1
ATOM 652 N N . LEU A 1 87 ? -4.894 2.276 -57.496 1.00 6.99 85 LEU A N 1
ATOM 653 C CA . LEU A 1 87 ? -3.584 2.903 -57.557 1.00 7.29 85 LEU A CA 1
ATOM 654 C C . LEU A 1 87 ? -3.267 3.545 -56.223 1.00 6.68 85 LEU A C 1
ATOM 655 O O . LEU A 1 87 ? -4.069 4.304 -55.693 1.00 8.96 85 LEU A O 1
ATOM 660 N N . VAL A 1 88 ? -2.092 3.230 -55.688 1.00 5.56 86 VAL A N 1
ATOM 661 C CA . VAL A 1 88 ? -1.528 3.955 -54.559 1.00 7.43 86 VAL A CA 1
ATOM 662 C C . VAL A 1 88 ? -0.849 5.246 -55.050 1.00 7.55 86 VAL A C 1
ATOM 663 O O . VAL A 1 88 ? 0.081 5.180 -55.863 1.00 7.75 86 VAL A O 1
ATOM 667 N N . LEU A 1 89 ? -1.316 6.393 -54.553 1.00 6.37 87 LEU A N 1
ATOM 668 C CA . LEU A 1 89 ? -0.861 7.724 -54.983 1.00 6.82 87 LEU A CA 1
ATOM 669 C C . LEU A 1 89 ? 0.365 8.208 -54.226 1.00 7.45 87 LEU A C 1
ATOM 670 O O . LEU A 1 89 ? 1.205 8.925 -54.778 1.00 9.68 87 LEU A O 1
ATOM 675 N N . GLY A 1 90 ? 0.460 7.851 -52.955 1.00 6.76 88 GLY A N 1
ATOM 676 C CA . GLY A 1 90 ? 1.601 8.233 -52.155 1.00 7.71 88 GLY A CA 1
ATOM 677 C C . GLY A 1 90 ? 2.786 7.341 -52.425 1.00 9.66 88 GLY A C 1
ATOM 678 O O . GLY A 1 90 ? 2.703 6.372 -53.197 1.00 8.83 88 GLY A O 1
ATOM 679 N N . PRO A 1 91 ? 3.908 7.644 -51.758 1.00 10.32 89 PRO A N 1
ATOM 680 C CA . PRO A 1 91 ? 5.077 6.796 -51.921 1.00 10.27 89 PRO A CA 1
ATOM 681 C C . PRO A 1 91 ? 4.885 5.483 -51.142 1.00 10.00 89 PRO A C 1
ATOM 682 O O . PRO A 1 91 ? 4.069 5.406 -50.223 1.00 10.09 89 PRO A O 1
ATOM 686 N N . SER A 1 92 ? 5.579 4.441 -51.575 1.00 10.09 90 SER A N 1
ATOM 687 C CA . SER A 1 92 ? 5.567 3.146 -50.944 1.00 8.79 90 SER A CA 1
ATOM 688 C C . SER A 1 92 ? 6.998 2.673 -50.795 1.00 8.43 90 SER A C 1
ATOM 689 O O . SER A 1 92 ? 7.803 2.915 -51.691 1.00 9.07 90 SER A O 1
ATOM 692 N N . PRO A 1 93 ? 7.294 1.907 -49.730 1.00 10.13 91 PRO A N 1
ATOM 693 C CA . PRO A 1 93 ? 8.636 1.314 -49.613 1.00 9.40 91 PRO A CA 1
ATOM 694 C C . PRO A 1 93 ? 8.790 0.135 -50.575 1.00 9.09 91 PRO A C 1
ATOM 695 O O . PRO A 1 93 ? 7.795 -0.547 -50.864 1.00 8.52 91 PRO A O 1
ATOM 699 N N . PRO A 1 94 ? 10.014 -0.098 -51.091 1.00 10.13 92 PRO A N 1
ATOM 700 C CA . PRO A 1 94 ? 10.234 -1.191 -52.047 1.00 9.40 92 PRO A CA 1
ATOM 701 C C . PRO A 1 94 ? 9.828 -2.593 -51.558 1.00 9.41 92 PRO A C 1
ATOM 702 O O . PRO A 1 94 ? 9.466 -3.441 -52.379 1.00 10.61 92 PRO A O 1
ATOM 706 N N . ARG A 1 95 ? 9.850 -2.823 -50.241 1.00 9.56 93 ARG A N 1
ATOM 707 C CA . ARG A 1 95 ? 9.407 -4.113 -49.660 1.00 10.08 93 ARG A CA 1
ATOM 708 C C . ARG A 1 95 ? 7.949 -4.465 -50.002 1.00 12.20 93 ARG A C 1
ATOM 709 O O . ARG A 1 95 ? 7.503 -5.598 -49.763 1.00 11.93 93 ARG A O 1
ATOM 717 N N . ASP A 1 96 ? 7.209 -3.494 -50.535 1.00 9.94 94 ASP A N 1
ATOM 718 C CA . ASP A 1 96 ? 5.791 -3.679 -50.915 1.00 9.21 94 ASP A CA 1
ATOM 719 C C . ASP A 1 96 ? 5.579 -4.371 -52.264 1.00 9.07 94 ASP A C 1
ATOM 720 O O . ASP A 1 96 ? 4.426 -4.671 -52.652 1.00 9.46 94 ASP A O 1
ATOM 725 N N . ILE A 1 97 ? 6.666 -4.581 -53.012 1.00 8.99 95 ILE A N 1
ATOM 726 C CA . ILE A 1 97 ? 6.575 -4.958 -54.421 1.00 9.39 95 ILE A CA 1
ATOM 727 C C . ILE A 1 97 ? 5.761 -6.241 -54.675 1.00 9.18 95 ILE A C 1
ATOM 728 O O . ILE A 1 97 ? 4.858 -6.253 -55.514 1.00 11.36 95 ILE A O 1
ATOM 733 N N . ASN A 1 98 ? 6.071 -7.308 -53.944 1.00 11.35 96 ASN A N 1
ATOM 734 C CA . ASN A 1 98 ? 5.405 -8.596 -54.196 1.00 11.81 96 ASN A CA 1
ATOM 735 C C . ASN A 1 98 ? 3.970 -8.605 -53.671 1.00 9.96 96 ASN A C 1
ATOM 736 O O . ASN A 1 98 ? 3.077 -9.170 -54.294 1.00 12.42 96 ASN A O 1
ATOM 741 N N . VAL A 1 99 ? 3.755 -7.959 -52.535 1.00 9.30 97 VAL A N 1
ATOM 742 C CA . VAL A 1 99 ? 2.426 -7.913 -51.956 1.00 10.39 97 VAL A CA 1
ATOM 743 C C . VAL A 1 99 ? 1.481 -7.079 -52.846 1.00 10.06 97 VAL A C 1
ATOM 744 O O . VAL A 1 99 ? 0.316 -7.462 -53.089 1.00 10.24 97 VAL A O 1
ATOM 748 N N . ALA A 1 100 ? 1.966 -5.941 -53.349 1.00 9.66 98 ALA A N 1
ATOM 749 C CA . ALA A 1 100 ? 1.156 -5.159 -54.283 1.00 9.51 98 ALA A CA 1
ATOM 750 C C . ALA A 1 100 ? 0.832 -5.962 -55.533 1.00 9.40 98 ALA A C 1
ATOM 751 O O . ALA A 1 100 ? -0.291 -5.956 -55.987 1.00 9.72 98 ALA A O 1
ATOM 753 N N . ALA A 1 101 ? 1.828 -6.648 -56.091 1.00 10.00 99 ALA A N 1
ATOM 754 C CA . ALA A 1 101 ? 1.605 -7.494 -57.266 1.00 10.12 99 ALA A CA 1
ATOM 755 C C . ALA A 1 101 ? 0.544 -8.567 -56.994 1.00 9.42 99 ALA A C 1
ATOM 756 O O . ALA A 1 101 ? -0.380 -8.735 -57.780 1.00 11.87 99 ALA A O 1
ATOM 758 N N . GLU A 1 102 ? 0.694 -9.253 -55.869 1.00 11.80 100 GLU A N 1
ATOM 759 C CA . GLU A 1 102 ? -0.201 -10.361 -55.508 1.00 13.68 100 GLU A CA 1
ATOM 760 C C . GLU A 1 102 ? -1.643 -9.898 -55.384 1.00 12.07 100 GLU A C 1
ATOM 761 O O . GLU A 1 102 ? -2.574 -10.637 -55.722 1.00 13.66 100 GLU A O 1
ATOM 767 N N . ASN A 1 103 ? -1.818 -8.661 -54.918 1.00 9.19 101 ASN A N 1
ATOM 768 C CA . ASN A 1 103 ? -3.148 -8.106 -54.713 1.00 9.91 101 ASN A CA 1
ATOM 769 C C . ASN A 1 103 ? -3.609 -7.180 -55.842 1.00 9.17 101 ASN A C 1
ATOM 770 O O . ASN A 1 103 ? -4.613 -6.499 -55.698 1.00 10.64 101 ASN A O 1
ATOM 775 N N . ASP A 1 104 ? -2.916 -7.204 -56.974 1.00 10.06 102 ASP A N 1
ATOM 776 C CA . ASP A 1 104 ? -3.322 -6.418 -58.146 1.00 10.29 102 ASP A CA 1
ATOM 777 C C . ASP A 1 104 ? -3.494 -4.931 -57.826 1.00 11.51 102 ASP A C 1
ATOM 778 O O . ASP A 1 104 ? -4.434 -4.286 -58.284 1.00 9.23 102 ASP A O 1
ATOM 783 N N . VAL A 1 105 ? -2.561 -4.397 -57.048 1.00 9.63 103 VAL A N 1
ATOM 784 C CA . VAL A 1 105 ? -2.539 -2.974 -56.719 1.00 7.93 103 VAL A CA 1
ATOM 785 C C . VAL A 1 105 ? -1.357 -2.335 -57.436 1.00 7.60 103 VAL A C 1
ATOM 786 O O . VAL A 1 105 ? -0.214 -2.807 -57.301 1.00 9.58 103 VAL A O 1
ATOM 790 N N . ALA A 1 106 ? -1.619 -1.246 -58.166 1.00 8.22 104 ALA A N 1
ATOM 791 C CA . ALA A 1 106 ? -0.553 -0.505 -58.840 1.00 6.58 104 ALA A CA 1
ATOM 792 C C . ALA A 1 106 ? 0.028 0.472 -57.821 1.00 6.73 104 ALA A C 1
ATOM 793 O O . ALA A 1 106 ? -0.703 1.050 -57.011 1.00 8.35 104 ALA A O 1
ATOM 795 N N . LEU A 1 107 ? 1.343 0.661 -57.862 1.00 6.72 105 LEU A N 1
ATOM 796 C CA . LEU A 1 107 ? 2.004 1.677 -57.026 1.00 6.34 105 LEU A CA 1
ATOM 797 C C . LEU A 1 107 ? 2.532 2.831 -57.855 1.00 6.63 105 LEU A C 1
ATOM 798 O O . LEU A 1 107 ? 2.846 2.681 -59.051 1.00 7.68 105 LEU A O 1
ATOM 803 N N . THR A 1 108 ? 2.640 3.986 -57.211 1.00 7.72 106 THR A N 1
ATOM 804 C CA . THR A 1 108 ? 3.353 5.093 -57.802 1.00 8.69 106 THR A CA 1
ATOM 805 C C . THR A 1 108 ? 4.826 4.771 -57.620 1.00 9.92 106 THR A C 1
ATOM 806 O O . THR A 1 108 ? 5.252 4.525 -56.496 1.00 8.77 106 THR A O 1
ATOM 810 N N . VAL A 1 109 ? 5.569 4.743 -58.730 1.00 10.09 107 VAL A N 1
ATOM 811 C CA . VAL A 1 109 ? 7.000 4.421 -58.761 1.00 8.42 107 VAL A CA 1
ATOM 812 C C . VAL A 1 109 ? 7.688 5.487 -59.628 1.00 6.77 107 VAL A C 1
ATOM 813 O O . VAL A 1 109 ? 7.221 5.800 -60.716 1.00 7.66 107 VAL A O 1
ATOM 817 N N . PHE A 1 110 ? 8.776 6.053 -59.125 1.00 9.44 108 PHE A N 1
ATOM 818 C CA . PHE A 1 110 ? 9.378 7.216 -59.783 1.00 9.14 108 PHE A CA 1
ATOM 819 C C . PHE A 1 110 ? 10.864 7.440 -59.432 1.00 9.40 108 PHE A C 1
ATOM 820 O O . PHE A 1 110 ? 11.393 8.519 -59.707 1.00 10.29 108 PHE A O 1
ATOM 828 N N . GLN A 1 111 ? 11.525 6.453 -58.824 1.00 8.45 109 GLN A N 1
ATOM 829 C CA . GLN A 1 111 ? 12.908 6.593 -58.355 1.00 6.46 109 GLN A CA 1
ATOM 830 C C . GLN A 1 111 ? 13.749 5.403 -58.779 1.00 9.20 109 GLN A C 1
ATOM 831 O O . GLN A 1 111 ? 13.349 4.258 -58.572 1.00 9.36 109 GLN A O 1
ATOM 848 N N . GLU A 1 113 ? 16.301 4.467 -57.307 1.00 9.87 111 GLU A N 1
ATOM 849 C CA . GLU A 1 113 ? 16.687 3.825 -56.058 1.00 10.72 111 GLU A CA 1
ATOM 850 C C . GLU A 1 113 ? 15.629 2.806 -55.623 1.00 9.97 111 GLU A C 1
ATOM 851 O O . GLU A 1 113 ? 15.969 1.730 -55.135 1.00 11.11 111 GLU A O 1
ATOM 857 N N . TRP A 1 114 ? 14.348 3.147 -55.804 1.00 9.39 112 TRP A N 1
ATOM 858 C CA . TRP A 1 114 ? 13.246 2.224 -55.493 1.00 10.03 112 TRP A CA 1
ATOM 859 C C . TRP A 1 114 ? 13.364 0.963 -56.362 1.00 9.10 112 TRP A C 1
ATOM 860 O O . TRP A 1 114 ? 13.276 -0.176 -55.862 1.00 9.63 112 TRP A O 1
ATOM 871 N N . VAL A 1 115 ? 13.571 1.167 -57.670 1.00 8.94 113 VAL A N 1
ATOM 872 C CA . VAL A 1 115 ? 13.723 0.051 -58.596 1.00 8.69 113 VAL A CA 1
ATOM 873 C C . VAL A 1 115 ? 14.914 -0.811 -58.191 1.00 9.50 113 VAL A C 1
ATOM 874 O O . VAL A 1 115 ? 14.793 -2.032 -58.125 1.00 8.95 113 VAL A O 1
ATOM 878 N N . ASP A 1 116 ? 16.049 -0.173 -57.913 1.00 9.57 114 ASP A N 1
ATOM 879 C CA . ASP A 1 116 ? 17.246 -0.906 -57.460 1.00 9.72 114 ASP A CA 1
ATOM 880 C C . ASP A 1 116 ? 16.958 -1.792 -56.241 1.00 9.75 114 ASP A C 1
ATOM 881 O O . ASP A 1 116 ? 17.408 -2.942 -56.181 1.00 13.02 114 ASP A O 1
ATOM 886 N N . GLU A 1 117 ? 16.218 -1.259 -55.270 1.00 9.20 115 GLU A N 1
ATOM 887 C CA . GLU A 1 117 ? 15.857 -2.032 -54.079 1.00 10.76 115 GLU A CA 1
ATOM 888 C C . GLU A 1 117 ? 14.803 -3.101 -54.383 1.00 11.95 115 GLU A C 1
ATOM 889 O O . GLU A 1 117 ? 14.850 -4.198 -53.806 1.00 11.50 115 GLU A O 1
ATOM 895 N N . ALA A 1 118 ? 13.835 -2.785 -55.251 1.00 10.36 116 ALA A N 1
ATOM 896 C CA . ALA A 1 118 ? 12.816 -3.760 -55.624 1.00 9.22 116 ALA A CA 1
ATOM 897 C C . ALA A 1 118 ? 13.433 -5.001 -56.288 1.00 9.47 116 ALA A C 1
ATOM 898 O O . ALA A 1 118 ? 12.994 -6.129 -56.066 1.00 11.12 116 ALA A O 1
ATOM 900 N N . ILE A 1 119 ? 14.441 -4.783 -57.125 1.00 10.14 117 ILE A N 1
ATOM 901 C CA . ILE A 1 119 ? 15.174 -5.885 -57.747 1.00 9.73 117 ILE A CA 1
ATOM 902 C C . ILE A 1 119 ? 15.687 -6.846 -56.666 1.00 12.42 117 ILE A C 1
ATOM 903 O O . ILE A 1 119 ? 15.555 -8.067 -56.811 1.00 12.83 117 ILE A O 1
ATOM 919 N N . LEU A 1 121 ? 14.476 -7.364 -53.719 1.00 11.15 119 LEU A N 1
ATOM 920 C CA . LEU A 1 121 ? 13.381 -7.964 -52.952 1.00 12.13 119 LEU A CA 1
ATOM 921 C C . LEU A 1 121 ? 12.384 -8.773 -53.787 1.00 11.31 119 LEU A C 1
ATOM 922 O O . LEU A 1 121 ? 11.492 -9.448 -53.237 1.00 12.22 119 LEU A O 1
ATOM 927 N N . TRP A 1 122 ? 12.505 -8.699 -55.109 1.00 11.53 120 TRP A N 1
ATOM 928 C CA . TRP A 1 122 ? 11.594 -9.384 -56.010 1.00 10.72 120 TRP A CA 1
ATOM 929 C C . TRP A 1 122 ? 11.588 -10.898 -55.790 1.00 11.48 120 TRP A C 1
ATOM 930 O O . TRP A 1 122 ? 12.646 -11.503 -55.664 1.00 11.02 120 TRP A O 1
ATOM 941 N N . ASP A 1 123 ? 10.399 -11.496 -55.776 1.00 9.97 121 ASP A N 1
ATOM 942 C CA . ASP A 1 123 ? 10.251 -12.964 -55.596 1.00 11.93 121 ASP A CA 1
ATOM 943 C C . ASP A 1 123 ? 10.528 -13.774 -56.862 1.00 12.95 121 ASP A C 1
ATOM 944 O O . ASP A 1 123 ? 10.411 -15.028 -56.866 1.00 13.54 121 ASP A O 1
ATOM 949 N N . GLY A 1 124 ? 10.863 -13.089 -57.946 1.00 14.26 122 GLY A N 1
ATOM 950 C CA . GLY A 1 124 ? 11.281 -13.770 -59.169 1.00 13.26 122 GLY A CA 1
ATOM 951 C C . GLY A 1 124 ? 10.153 -14.123 -60.120 1.00 13.21 122 GLY A C 1
ATOM 952 O O . GLY A 1 124 ? 10.418 -14.610 -61.223 1.00 13.49 122 GLY A O 1
ATOM 953 N N . SER A 1 125 ? 8.901 -13.882 -59.725 1.00 13.96 123 SER A N 1
ATOM 954 C CA . SER A 1 125 ? 7.758 -14.133 -60.612 1.00 13.65 123 SER A CA 1
ATOM 955 C C . SER A 1 125 ? 6.669 -13.060 -60.657 1.00 15.33 123 SER A C 1
ATOM 956 O O . SER A 1 125 ? 6.027 -12.894 -61.682 1.00 16.23 123 SER A O 1
ATOM 959 N N . SER A 1 126 ? 6.436 -12.369 -59.554 1.00 13.81 124 SER A N 1
ATOM 960 C CA . SER A 1 126 ? 5.407 -11.342 -59.522 1.00 13.89 124 SER A CA 1
ATOM 961 C C . SER A 1 126 ? 5.631 -10.217 -60.529 1.00 16.10 124 SER A C 1
ATOM 962 O O . SER A 1 126 ? 6.750 -9.720 -60.653 1.00 16.04 124 SER A O 1
ATOM 965 N N . THR A 1 127 ? 4.559 -9.802 -61.207 1.00 13.43 125 THR A N 1
ATOM 966 C CA . THR A 1 127 ? 4.577 -8.579 -62.010 1.00 11.07 125 THR A CA 1
ATOM 967 C C . THR A 1 127 ? 3.779 -7.507 -61.283 1.00 9.77 125 THR A C 1
ATOM 968 O O . THR A 1 127 ? 2.605 -7.717 -60.982 1.00 11.63 125 THR A O 1
ATOM 972 N N . MET A 1 128 ? 4.411 -6.366 -61.025 1.00 9.87 126 MET A N 1
ATOM 973 C CA . MET A 1 128 ? 3.757 -5.248 -60.369 1.00 10.02 126 MET A CA 1
ATOM 974 C C . MET A 1 128 ? 3.540 -4.100 -61.338 1.00 6.82 126 MET A C 1
ATOM 975 O O . MET A 1 128 ? 4.465 -3.671 -62.040 1.00 8.56 126 MET A O 1
ATOM 991 N N . TYR A 1 130 ? 2.796 -0.182 -62.217 1.00 7.14 128 TYR A N 1
ATOM 992 C CA . TYR A 1 130 ? 3.117 1.116 -61.622 1.00 7.58 128 TYR A CA 1
ATOM 993 C C . TYR A 1 130 ? 2.689 2.284 -62.511 1.00 8.60 128 TYR A C 1
ATOM 994 O O . TYR A 1 130 ? 2.510 2.139 -63.719 1.00 7.68 128 TYR A O 1
ATOM 1003 N N . HIS A 1 131 ? 2.526 3.449 -61.893 1.00 5.87 129 HIS A N 1
ATOM 1004 C CA . HIS A 1 131 ? 2.297 4.694 -62.603 1.00 5.67 129 HIS A CA 1
ATOM 1005 C C . HIS A 1 131 ? 3.475 5.577 -62.238 1.00 6.81 129 HIS A C 1
ATOM 1006 O O . HIS A 1 131 ? 3.886 5.639 -61.081 1.00 7.04 129 HIS A O 1
ATOM 1013 N N . ILE A 1 132 ? 4.032 6.258 -63.235 1.00 7.37 130 ILE A N 1
ATOM 1014 C CA . ILE A 1 132 ? 5.053 7.272 -62.998 1.00 7.58 130 ILE A CA 1
ATOM 1015 C C . ILE A 1 132 ? 4.380 8.574 -62.567 1.00 7.26 130 ILE A C 1
ATOM 1016 O O . ILE A 1 132 ? 3.447 9.036 -63.226 1.00 8.51 130 ILE A O 1
ATOM 1021 N N . ASN A 1 133 ? 4.845 9.141 -61.461 1.00 6.89 131 ASN A N 1
ATOM 1022 C CA . ASN A 1 133 ? 4.409 10.470 -61.047 1.00 7.43 131 ASN A CA 1
ATOM 1023 C C . ASN A 1 133 ? 5.473 11.424 -61.547 1.00 7.07 131 ASN A C 1
ATOM 1024 O O . ASN A 1 133 ? 6.655 11.249 -61.222 1.00 6.69 131 ASN A O 1
ATOM 1029 N N . PHE A 1 134 ? 5.054 12.421 -62.324 1.00 7.19 132 PHE A N 1
ATOM 1030 C CA . PHE A 1 134 ? 5.873 13.545 -62.702 1.00 9.04 132 PHE A CA 1
ATOM 1031 C C . PHE A 1 134 ? 5.458 14.715 -61.816 1.00 7.82 132 PHE A C 1
ATOM 1032 O O . PHE A 1 134 ? 4.274 15.042 -61.725 1.00 8.06 132 PHE A O 1
ATOM 1040 N N . ASP A 1 135 ? 6.446 15.295 -61.148 1.00 7.15 133 ASP A N 1
ATOM 1041 C CA . ASP A 1 135 ? 6.271 16.484 -60.333 1.00 9.10 133 ASP A CA 1
ATOM 1042 C C . ASP A 1 135 ? 6.437 17.677 -61.256 1.00 8.02 133 ASP A C 1
ATOM 1043 O O . ASP A 1 135 ? 7.557 17.981 -61.657 1.00 8.65 133 ASP A O 1
ATOM 1048 N N . SER A 1 136 ? 5.315 18.301 -61.623 1.00 6.60 134 SER A N 1
ATOM 1049 C CA . SER A 1 136 ? 5.309 19.475 -62.507 1.00 6.35 134 SER A CA 1
ATOM 1050 C C . SER A 1 136 ? 5.210 20.782 -61.699 1.00 7.80 134 SER A C 1
ATOM 1051 O O . SER A 1 136 ? 4.942 21.854 -62.261 1.00 7.08 134 SER A O 1
ATOM 1054 N N . GLY A 1 137 ? 5.404 20.708 -60.379 1.00 9.48 135 GLY A N 1
ATOM 1055 C CA . GLY A 1 137 ? 5.334 21.909 -59.546 1.00 7.61 135 GLY A CA 1
ATOM 1056 C C . GLY A 1 137 ? 4.598 21.776 -58.217 1.00 7.65 135 GLY A C 1
ATOM 1057 O O . GLY A 1 137 ? 4.492 22.752 -57.475 1.00 7.65 135 GLY A O 1
ATOM 1058 N N . MET A 1 138 ? 4.062 20.586 -57.921 1.00 6.86 136 MET A N 1
ATOM 1059 C CA . MET A 1 138 ? 3.532 20.300 -56.591 1.00 7.90 136 MET A CA 1
ATOM 1060 C C . MET A 1 138 ? 4.668 20.132 -55.566 1.00 7.56 136 MET A C 1
ATOM 1061 O O . MET A 1 138 ? 4.494 20.417 -54.385 1.00 8.35 136 MET A O 1
ATOM 1066 N N . GLY A 1 139 ? 5.833 19.665 -56.002 1.00 7.79 137 GLY A N 1
ATOM 1067 C CA . GLY A 1 139 ? 7.001 19.582 -55.113 1.00 7.10 137 GLY A CA 1
ATOM 1068 C C . GLY A 1 139 ? 6.949 18.488 -54.047 1.00 8.66 137 GLY A C 1
ATOM 1069 O O . GLY A 1 139 ? 7.736 18.516 -53.098 1.00 7.45 137 GLY A O 1
ATOM 1070 N N . ARG A 1 140 ? 6.047 17.529 -54.208 1.00 8.35 138 ARG A N 1
ATOM 1071 C CA . ARG A 1 140 ? 5.798 16.510 -53.181 1.00 6.86 138 ARG A CA 1
ATOM 1072 C C . ARG A 1 140 ? 6.571 15.229 -53.493 1.00 7.64 138 ARG A C 1
ATOM 1073 O O . ARG A 1 140 ? 7.636 14.985 -52.911 1.00 8.71 138 ARG A O 1
ATOM 1081 N N . ILE A 1 141 ? 6.064 14.426 -54.419 1.00 7.36 139 ILE A N 1
ATOM 1082 C CA . ILE A 1 141 ? 6.822 13.308 -54.959 1.00 6.84 139 ILE A CA 1
ATOM 1083 C C . ILE A 1 141 ? 6.763 13.387 -56.484 1.00 8.11 139 ILE A C 1
ATOM 1084 O O . ILE A 1 141 ? 6.036 14.204 -57.053 1.00 8.73 139 ILE A O 1
ATOM 1089 N N . GLY A 1 142 ? 7.548 12.543 -57.135 1.00 8.03 140 GLY A N 1
ATOM 1090 C CA . GLY A 1 142 ? 7.567 12.465 -58.580 1.00 6.08 140 GLY A CA 1
ATOM 1091 C C . GLY A 1 142 ? 8.849 13.007 -59.192 1.00 9.08 140 GLY A C 1
ATOM 1092 O O . GLY A 1 142 ? 9.611 13.747 -58.558 1.00 8.67 140 GLY A O 1
ATOM 1093 N N . ILE A 1 143 ? 9.093 12.594 -60.428 1.00 8.30 141 ILE A N 1
ATOM 1094 C CA . ILE A 1 143 ? 10.263 12.994 -61.205 1.00 9.05 141 ILE A CA 1
ATOM 1095 C C . ILE A 1 143 ? 10.126 14.438 -61.693 1.00 8.73 141 ILE A C 1
ATOM 1096 O O . ILE A 1 143 ? 9.081 14.866 -62.163 1.00 8.62 141 ILE A O 1
ATOM 1101 N N . ARG A 1 144 ? 11.229 15.171 -61.602 1.00 9.09 142 ARG A N 1
ATOM 1102 C CA . ARG A 1 144 ? 11.262 16.585 -61.930 1.00 8.76 142 ARG A CA 1
ATOM 1103 C C . ARG A 1 144 ? 12.160 16.904 -63.121 1.00 10.27 142 ARG A C 1
ATOM 1104 O O . ARG A 1 144 ? 11.986 17.942 -63.745 1.00 12.85 142 ARG A O 1
ATOM 1112 N N . GLU A 1 145 ? 13.135 16.044 -63.411 1.00 9.02 143 GLU A N 1
ATOM 1113 C CA . GLU A 1 145 ? 14.160 16.353 -64.416 1.00 9.89 143 GLU A CA 1
ATOM 1114 C C . GLU A 1 145 ? 14.364 15.237 -65.419 1.00 9.30 143 GLU A C 1
ATOM 1115 O O . GLU A 1 145 ? 14.183 14.042 -65.120 1.00 9.08 143 GLU A O 1
ATOM 1121 N N . ARG A 1 146 ? 14.789 15.643 -66.614 1.00 9.30 144 ARG A N 1
ATOM 1122 C CA . ARG A 1 146 ? 14.992 14.734 -67.708 1.00 9.04 144 ARG A CA 1
ATOM 1123 C C . ARG A 1 146 ? 16.067 13.692 -67.404 1.00 10.44 144 ARG A C 1
ATOM 1124 O O . ARG A 1 146 ? 15.877 12.519 -67.674 1.00 10.39 144 ARG A O 1
ATOM 1143 N N . GLU A 1 148 ? 17.078 12.744 -64.500 1.00 10.45 146 GLU A N 1
ATOM 1144 C CA . GLU A 1 148 ? 16.476 11.920 -63.460 1.00 9.71 146 GLU A CA 1
ATOM 1145 C C . GLU A 1 148 ? 15.592 10.816 -64.082 1.00 11.00 146 GLU A C 1
ATOM 1146 O O . GLU A 1 148 ? 15.745 9.628 -63.742 1.00 11.80 146 GLU A O 1
ATOM 1152 N N . LEU A 1 149 ? 14.705 11.193 -65.017 1.00 10.08 147 LEU A N 1
ATOM 1153 C CA . LEU A 1 149 ? 13.914 10.211 -65.746 1.00 8.13 147 LEU A CA 1
ATOM 1154 C C . LEU A 1 149 ? 14.806 9.187 -66.450 1.00 8.09 147 LEU A C 1
ATOM 1155 O O . LEU A 1 149 ? 14.541 7.975 -66.406 1.00 11.58 147 LEU A O 1
ATOM 1171 N N . GLY A 1 151 ? 17.771 8.125 -65.711 1.00 10.24 149 GLY A N 1
ATOM 1172 C CA . GLY A 1 151 ? 18.336 7.199 -64.732 1.00 10.44 149 GLY A CA 1
ATOM 1173 C C . GLY A 1 151 ? 17.319 6.165 -64.272 1.00 11.61 149 GLY A C 1
ATOM 1174 O O . GLY A 1 151 ? 17.623 4.971 -64.122 1.00 11.68 149 GLY A O 1
ATOM 1175 N N . PHE A 1 152 ? 16.104 6.644 -64.030 1.00 10.47 150 PHE A N 1
ATOM 1176 C CA . PHE A 1 152 ? 14.990 5.786 -63.647 1.00 10.13 150 PHE A CA 1
ATOM 1177 C C . PHE A 1 152 ? 14.730 4.732 -64.724 1.00 11.06 150 PHE A C 1
ATOM 1178 O O . PHE A 1 152 ? 14.631 3.533 -64.423 1.00 9.93 150 PHE A O 1
ATOM 1186 N N . LEU A 1 153 ? 14.641 5.170 -65.984 1.00 10.09 151 LEU A N 1
ATOM 1187 C CA . LEU A 1 153 ? 14.404 4.222 -67.063 1.00 9.99 151 LEU A CA 1
ATOM 1188 C C . LEU A 1 153 ? 15.553 3.209 -67.216 1.00 9.22 151 LEU A C 1
ATOM 1189 O O . LEU A 1 153 ? 15.314 2.036 -67.526 1.00 10.21 151 LEU A O 1
ATOM 1205 N N A SER A 1 155 ? 17.419 2.014 -64.746 0.50 10.42 153 SER A N 1
ATOM 1206 N N B SER A 1 155 ? 17.427 2.017 -64.744 0.50 11.06 153 SER A N 1
ATOM 1207 C CA A SER A 1 155 ? 17.255 1.024 -63.679 0.50 10.74 153 SER A CA 1
ATOM 1208 C CA B SER A 1 155 ? 17.260 1.030 -63.673 0.50 11.64 153 SER A CA 1
ATOM 1209 C C A SER A 1 155 ? 16.172 0.010 -64.037 0.50 11.54 153 SER A C 1
ATOM 1210 C C B SER A 1 155 ? 16.160 0.021 -64.008 0.50 12.10 153 SER A C 1
ATOM 1211 O O A SER A 1 155 ? 16.314 -1.184 -63.761 0.50 11.82 153 SER A O 1
ATOM 1212 O O B SER A 1 155 ? 16.278 -1.164 -63.681 0.50 12.33 153 SER A O 1
ATOM 1217 N N . LEU A 1 156 ? 15.101 0.484 -64.674 1.00 11.22 154 LEU A N 1
ATOM 1218 C CA . LEU A 1 156 ? 13.988 -0.380 -65.093 1.00 11.23 154 LEU A CA 1
ATOM 1219 C C . LEU A 1 156 ? 14.410 -1.465 -66.077 1.00 13.72 154 LEU A C 1
ATOM 1220 O O . LEU A 1 156 ? 13.723 -2.483 -66.209 1.00 13.93 154 LEU A O 1
ATOM 1225 N N . GLU A 1 157 ? 15.543 -1.273 -66.759 1.00 12.04 1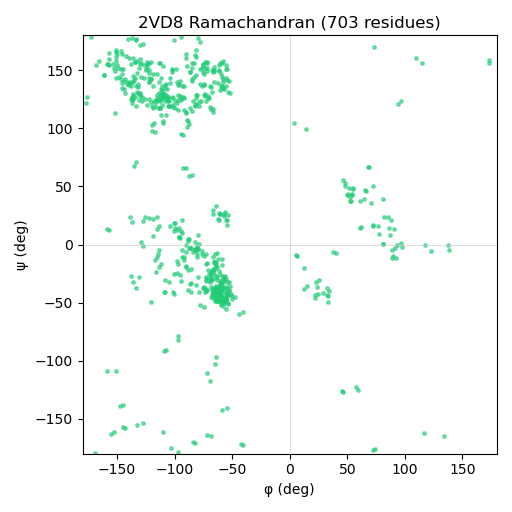55 GLU A N 1
ATOM 1226 C CA . GLU A 1 157 ? 16.044 -2.301 -67.676 1.00 15.82 155 GLU A CA 1
ATOM 1227 C C . GLU A 1 157 ? 16.309 -3.599 -66.922 1.00 13.27 155 GLU A C 1
ATOM 1228 O O . GLU A 1 157 ? 16.185 -4.688 -67.496 1.00 18.54 155 GLU A O 1
ATOM 1234 N N . GLY A 1 158 ? 16.715 -3.473 -65.660 1.00 13.30 156 GLY A N 1
ATOM 1235 C CA . GLY A 1 158 ? 16.990 -4.630 -64.809 1.00 13.43 156 GLY A CA 1
ATOM 1236 C C . GLY A 1 158 ? 15.795 -5.174 -64.043 1.00 13.01 156 GLY A C 1
ATOM 1237 O O . GLY A 1 158 ? 15.945 -6.084 -63.218 1.00 14.79 156 GLY A O 1
ATOM 1238 N N . ALA A 1 159 ? 14.607 -4.612 -64.304 1.00 13.06 157 ALA A N 1
ATOM 1239 C CA . ALA A 1 159 ? 13.391 -4.951 -63.572 1.00 11.85 157 ALA A CA 1
ATOM 1240 C C . ALA A 1 159 ? 12.225 -5.184 -64.529 1.00 12.51 157 ALA A C 1
ATOM 1241 O O . ALA A 1 159 ? 11.302 -4.392 -64.579 1.00 11.98 157 ALA A O 1
ATOM 1243 N N . PRO A 1 160 ? 12.252 -6.293 -65.283 1.00 14.69 158 PRO A N 1
ATOM 1244 C CA . PRO A 1 160 ? 11.194 -6.591 -66.251 1.00 13.73 158 PRO A CA 1
ATOM 1245 C C . PRO A 1 160 ? 9.838 -6.861 -65.581 1.00 13.37 158 PRO A C 1
ATOM 1246 O O . PRO A 1 160 ? 8.799 -6.822 -66.242 1.00 16.68 158 PRO A O 1
ATOM 1250 N N . PHE A 1 161 ? 9.869 -7.090 -64.276 1.00 9.42 159 PHE A N 1
ATOM 1251 C CA . PHE A 1 161 ? 8.693 -7.416 -63.494 1.00 10.79 159 PHE A CA 1
ATOM 1252 C C . PHE A 1 161 ? 7.891 -6.174 -63.107 1.00 8.26 159 PHE A C 1
ATOM 1253 O O . PHE A 1 161 ? 6.843 -6.300 -62.491 1.00 9.47 159 PHE A O 1
ATOM 1261 N N . LEU A 1 162 ? 8.401 -4.988 -63.443 1.00 7.54 160 LEU A N 1
ATOM 1262 C CA . LEU A 1 162 ? 7.696 -3.729 -63.229 1.00 7.62 160 LEU A CA 1
ATOM 1263 C C . LEU A 1 162 ? 7.095 -3.294 -64.562 1.00 7.91 160 LEU A C 1
ATOM 1264 O O . LEU A 1 162 ? 7.830 -3.076 -65.523 1.00 8.64 160 LEU A O 1
ATOM 1269 N N . GLU A 1 163 ? 5.765 -3.161 -64.596 1.00 8.94 161 GLU A N 1
ATOM 1270 C CA . GLU A 1 163 ? 5.017 -2.897 -65.831 1.00 9.99 161 GLU A CA 1
ATOM 1271 C C . GLU A 1 163 ? 4.304 -1.534 -65.727 1.00 8.50 161 GLU A C 1
ATOM 1272 O O . GLU A 1 163 ? 3.488 -1.309 -64.843 1.00 8.06 161 GLU A O 1
ATOM 1278 N N . LEU A 1 164 ? 4.639 -0.614 -66.625 1.00 7.78 162 LEU A N 1
ATOM 1279 C CA . LEU A 1 164 ? 4.028 0.715 -66.576 1.00 8.05 162 LEU A CA 1
ATOM 1280 C C . LEU A 1 164 ? 2.569 0.597 -66.998 1.00 8.82 162 LEU A C 1
ATOM 1281 O O . LEU A 1 164 ? 2.267 0.044 -68.066 1.00 9.17 162 LEU A O 1
ATOM 1286 N N . GLU A 1 165 ? 1.673 1.128 -66.169 1.00 8.20 163 GLU A N 1
ATOM 1287 C CA . GLU A 1 165 ? 0.250 1.198 -66.475 1.00 9.08 163 GLU A CA 1
ATOM 1288 C C . GLU A 1 165 ? -0.161 2.629 -66.856 1.00 8.25 163 GLU A C 1
ATOM 1289 O O . GLU A 1 165 ? -1.068 2.816 -67.656 1.00 10.65 163 GLU A O 1
ATOM 1295 N N . GLY A 1 166 ? 0.484 3.643 -66.276 1.00 8.50 164 GLY A N 1
ATOM 1296 C CA . GLY A 1 166 ? 0.109 5.020 -66.569 1.00 7.32 164 GLY A CA 1
ATOM 1297 C C . GLY A 1 166 ? 1.101 6.032 -66.027 1.00 6.90 164 GLY A C 1
ATOM 1298 O O . GLY A 1 166 ? 2.128 5.676 -65.432 1.00 6.31 164 GLY A O 1
ATOM 1299 N N . VAL A 1 167 ? 0.792 7.301 -66.266 1.00 7.18 165 VAL A N 1
ATOM 1300 C CA . VAL A 1 167 ? 1.681 8.438 -65.967 1.00 6.66 165 VAL A CA 1
ATOM 1301 C C . VAL A 1 167 ? 0.812 9.603 -65.558 1.00 7.37 165 VAL A C 1
ATOM 1302 O O . VAL A 1 167 ? -0.235 9.837 -66.148 1.00 7.28 165 VAL A O 1
ATOM 1306 N N . TYR A 1 168 ? 1.238 10.340 -64.545 1.00 7.58 166 TYR A N 1
ATOM 1307 C CA . TYR A 1 168 ? 0.396 11.374 -63.983 1.00 6.79 166 TYR A CA 1
ATOM 1308 C C . TYR A 1 168 ? 1.174 12.510 -63.389 1.00 7.03 166 TYR A C 1
ATOM 1309 O O . TYR A 1 168 ? 2.360 12.393 -63.109 1.00 6.23 166 TYR A O 1
ATOM 1318 N N . THR A 1 169 ? 0.475 13.621 -63.223 1.00 6.88 167 THR A N 1
ATOM 1319 C CA . THR A 1 169 ? 0.958 14.717 -62.394 1.00 5.96 167 THR A CA 1
ATOM 1320 C C . THR A 1 169 ? -0.212 15.222 -61.546 1.00 5.94 167 THR A C 1
ATOM 1321 O O . THR A 1 169 ? -1.333 14.730 -61.693 1.00 7.63 167 THR A O 1
ATOM 1325 N N . HIS A 1 170 ? 0.063 16.201 -60.681 1.00 7.58 168 HIS A N 1
ATOM 1326 C CA . HIS A 1 170 ? -0.913 16.750 -59.754 1.00 6.52 168 HIS A CA 1
ATOM 1327 C C . HIS A 1 170 ? -0.704 18.259 -59.671 1.00 5.17 168 HIS A C 1
ATOM 1328 O O . HIS A 1 170 ? 0.432 18.738 -59.636 1.00 7.12 168 HIS A O 1
ATOM 1335 N N . PHE A 1 171 ? -1.806 18.990 -59.627 1.00 5.32 169 PHE A N 1
ATOM 1336 C CA . PHE A 1 171 ? -1.795 20.449 -59.598 1.00 5.86 169 PHE A CA 1
ATOM 1337 C C . PHE A 1 171 ? -1.834 20.979 -58.169 1.00 6.92 169 PHE A C 1
ATOM 1338 O O . PHE A 1 171 ? -2.591 20.507 -57.333 1.00 6.75 169 PHE A O 1
ATOM 1346 N N . ALA A 1 172 ? -1.002 21.989 -57.919 1.00 7.00 170 ALA A N 1
ATOM 1347 C CA . ALA A 1 172 ? -0.873 22.609 -56.593 1.00 7.58 170 ALA A CA 1
ATOM 1348 C C . ALA A 1 172 ? -1.818 23.777 -56.382 1.00 7.91 170 ALA A C 1
ATOM 1349 O O . ALA A 1 172 ? -2.042 24.173 -55.239 1.00 8.33 170 ALA A O 1
ATOM 1351 N N . THR A 1 173 ? -2.353 24.338 -57.473 1.00 8.17 171 THR A N 1
ATOM 1352 C CA . THR A 1 173 ? -3.085 25.603 -57.379 1.00 7.47 171 THR A CA 1
ATOM 1353 C C . THR A 1 173 ? -4.385 25.649 -58.199 1.00 7.82 171 THR A C 1
ATOM 1354 O O . THR A 1 173 ? -4.913 26.722 -58.453 1.00 8.25 171 THR A O 1
ATOM 1358 N N . ALA A 1 174 ? -4.933 24.498 -58.581 1.00 7.39 172 ALA A N 1
ATOM 1359 C CA . ALA A 1 174 ? -6.140 24.502 -59.406 1.00 9.07 172 ALA A CA 1
ATOM 1360 C C . ALA A 1 174 ? -7.357 25.090 -58.672 1.00 9.91 172 ALA A C 1
ATOM 1361 O O . ALA A 1 174 ? -8.376 25.400 -59.323 1.00 11.40 172 ALA A O 1
ATOM 1363 N N . ASP A 1 175 ? -7.280 25.225 -57.339 1.00 8.28 173 ASP A N 1
ATOM 1364 C CA . ASP A 1 175 ? -8.377 25.788 -56.554 1.00 10.70 173 ASP A CA 1
ATOM 1365 C C . ASP A 1 175 ? -8.204 27.286 -56.276 1.00 9.59 173 ASP A C 1
ATOM 1366 O O . ASP A 1 175 ? -8.916 27.851 -55.439 1.00 10.87 173 ASP A O 1
ATOM 1371 N N . GLU A 1 176 ? -7.277 27.920 -57.001 1.00 9.31 174 GLU A N 1
ATOM 1372 C CA . GLU A 1 176 ? -7.057 29.369 -56.920 1.00 9.41 174 GLU A CA 1
ATOM 1373 C C . GLU A 1 176 ? -7.658 30.034 -58.149 1.00 10.59 174 GLU A C 1
ATOM 1374 O O . GLU A 1 176 ? -7.482 29.564 -59.268 1.00 13.78 174 GLU A O 1
ATOM 1380 N N . VAL A 1 177 ? -8.302 31.176 -57.956 1.00 10.42 175 VAL A N 1
ATOM 1381 C CA . VAL A 1 177 ? -8.967 31.865 -59.071 1.00 11.52 175 VAL A CA 1
ATOM 1382 C C . VAL A 1 177 ? -7.997 32.212 -60.228 1.00 11.90 175 VAL A C 1
ATOM 1383 O O . VAL A 1 177 ? -8.285 31.915 -61.392 1.00 13.62 175 VAL A O 1
ATOM 1387 N N . GLU A 1 178 ? -6.860 32.826 -59.897 1.00 13.03 176 GLU A N 1
ATOM 1388 C CA . GLU A 1 178 ? -5.853 33.227 -60.886 1.00 14.40 176 GLU A CA 1
ATOM 1389 C C . GLU A 1 178 ? -5.066 31.970 -61.272 1.00 14.23 176 GLU A C 1
ATOM 1390 O O . GLU A 1 178 ? -4.714 31.168 -60.407 1.00 12.44 176 GLU A O 1
ATOM 1396 N N . THR A 1 179 ? -4.772 31.812 -62.558 1.00 12.36 177 THR A N 1
ATOM 1397 C CA . THR A 1 179 ? -4.364 30.517 -63.083 1.00 12.37 177 THR A CA 1
ATOM 1398 C C . THR A 1 179 ? -2.918 30.420 -63.582 1.00 11.09 177 THR A C 1
ATOM 1399 O O . THR A 1 179 ? -2.571 29.466 -64.261 1.00 12.11 177 THR A O 1
ATOM 1403 N N . SER A 1 180 ? -2.056 31.366 -63.228 1.00 11.64 178 SER A N 1
ATOM 1404 C CA . SER A 1 180 ? -0.684 31.395 -63.774 1.00 11.31 178 SER A CA 1
ATOM 1405 C C . SER A 1 180 ? 0.121 30.131 -63.457 1.00 9.09 178 SER A C 1
ATOM 1406 O O . SER A 1 180 ? 0.756 29.539 -64.341 1.00 11.66 178 SER A O 1
ATOM 1409 N N . TYR A 1 181 ? 0.108 29.724 -62.197 1.00 10.76 179 TYR A N 1
ATOM 1410 C CA . TYR A 1 181 ? 0.900 28.569 -61.769 1.00 10.22 179 TYR A CA 1
ATOM 1411 C C . TYR A 1 181 ? 0.336 27.284 -62.365 1.00 9.14 179 TYR A C 1
ATOM 1412 O O . TYR A 1 181 ? 1.091 26.401 -62.770 1.00 8.96 179 TYR A O 1
ATOM 1421 N N . PHE A 1 182 ? -0.992 27.202 -62.467 1.00 8.82 180 PHE A N 1
ATOM 1422 C CA . PHE A 1 182 ? -1.619 26.054 -63.127 1.00 8.92 180 PHE A CA 1
ATOM 1423 C C . PHE A 1 182 ? -1.156 25.930 -64.576 1.00 7.95 180 PHE A C 1
ATOM 1424 O O . PHE A 1 182 ? -0.787 24.853 -65.044 1.00 9.54 180 PHE A O 1
ATOM 1432 N N . ASP A 1 183 ? -1.143 27.056 -65.286 1.00 8.55 181 ASP A N 1
ATOM 1433 C CA . ASP A 1 183 ? -0.696 27.061 -66.682 1.00 9.55 181 ASP A CA 1
ATOM 1434 C C . ASP A 1 183 ? 0.758 26.608 -66.810 1.00 11.04 181 ASP A C 1
ATOM 1435 O O . ASP A 1 183 ? 1.106 25.854 -67.724 1.00 12.35 181 ASP A O 1
ATOM 1451 N N . GLN A 1 185 ? 2.328 24.619 -64.721 1.00 9.69 183 GLN A N 1
ATOM 1452 C CA . GLN A 1 185 ? 2.384 23.180 -64.480 1.00 9.33 183 GLN A CA 1
ATOM 1453 C C . GLN A 1 185 ? 1.961 22.377 -65.717 1.00 8.82 183 GLN A C 1
ATOM 1454 O O . GLN A 1 185 ? 2.574 21.374 -66.079 1.00 9.69 183 GLN A O 1
ATOM 1460 N N . TYR A 1 186 ? 0.890 22.814 -66.358 1.00 8.96 184 TYR A N 1
ATOM 1461 C CA . TYR A 1 186 ? 0.429 22.127 -67.545 1.00 9.60 184 TYR A CA 1
ATOM 1462 C C . TYR A 1 186 ? 1.549 22.083 -68.591 1.00 8.38 184 TYR A C 1
ATOM 1463 O O . TYR A 1 186 ? 1.835 21.025 -69.180 1.00 8.14 184 TYR A O 1
ATOM 1472 N N . ASN A 1 187 ? 2.171 23.231 -68.869 1.00 8.42 185 ASN A N 1
ATOM 1473 C CA . ASN A 1 187 ? 3.238 23.287 -69.889 1.00 10.16 185 ASN A CA 1
ATOM 1474 C C . ASN A 1 187 ? 4.432 22.440 -69.523 1.00 14.06 185 ASN A C 1
ATOM 1475 O O . ASN A 1 187 ? 5.015 21.761 -70.385 1.00 8.77 185 ASN A O 1
ATOM 1480 N N . THR A 1 188 ? 4.763 22.425 -68.234 1.00 8.35 186 THR A N 1
ATOM 1481 C CA . THR A 1 188 ? 5.846 21.586 -67.733 1.00 8.94 186 THR A CA 1
ATOM 1482 C C . THR A 1 188 ? 5.500 20.103 -67.903 1.00 8.60 186 THR A C 1
ATOM 1483 O O . THR A 1 188 ? 6.335 19.307 -68.311 1.00 9.48 186 THR A O 1
ATOM 1487 N N . PHE A 1 189 ? 4.256 19.744 -67.630 1.00 6.99 187 PHE A N 1
ATOM 1488 C CA . PHE A 1 189 ? 3.883 18.344 -67.756 1.00 6.50 187 PHE A CA 1
ATOM 1489 C C . PHE A 1 189 ? 4.003 17.882 -69.217 1.00 9.01 187 PHE A C 1
ATOM 1490 O O . PHE A 1 189 ? 4.427 16.772 -69.491 1.00 9.89 187 PHE A O 1
ATOM 1498 N N . LEU A 1 190 ? 3.656 18.745 -70.165 1.00 8.20 188 LEU A N 1
ATOM 1499 C CA . LEU A 1 190 ? 3.792 18.365 -71.578 1.00 8.60 188 LEU A CA 1
ATOM 1500 C C . LEU A 1 190 ? 5.269 18.194 -71.964 1.00 9.24 188 LEU A C 1
ATOM 1501 O O . LEU A 1 190 ? 5.627 17.284 -72.707 1.00 9.94 188 LEU A O 1
ATOM 1506 N N . GLU A 1 191 ? 6.124 19.051 -71.416 1.00 9.08 189 GLU A N 1
ATOM 1507 C CA . GLU A 1 191 ? 7.559 18.885 -71.579 1.00 8.91 189 GLU A CA 1
ATOM 1508 C C . GLU A 1 191 ? 8.018 17.519 -71.022 1.00 8.25 189 GLU A C 1
ATOM 1509 O O . GLU A 1 191 ? 8.743 16.777 -71.674 1.00 8.97 189 GLU A O 1
ATOM 1515 N N . GLN A 1 192 ? 7.552 17.180 -69.828 1.00 8.97 190 GLN A N 1
ATOM 1516 C CA . GLN A 1 192 ? 7.897 15.917 -69.205 1.00 7.91 190 GLN A CA 1
ATOM 1517 C C . GLN A 1 192 ? 7.410 14.720 -70.040 1.00 7.68 190 GLN A C 1
ATOM 1518 O O . GLN A 1 192 ? 8.133 13.748 -70.200 1.00 10.11 190 GLN A O 1
ATOM 1524 N N . LEU A 1 193 ? 6.181 14.779 -70.561 1.00 6.95 191 LEU A N 1
ATOM 1525 C CA . LEU A 1 193 ? 5.704 13.744 -71.494 1.00 7.38 191 LEU A CA 1
ATOM 1526 C C . LEU A 1 193 ? 6.650 13.578 -72.692 1.00 8.98 191 LEU A C 1
ATOM 1527 O O . LEU A 1 193 ? 6.859 12.469 -73.188 1.00 8.79 191 LEU A O 1
ATOM 1532 N N . SER A 1 194 ? 7.209 14.692 -73.155 1.00 7.97 192 SER A N 1
ATOM 1533 C CA . SER A 1 194 ? 8.147 14.657 -74.282 1.00 6.77 192 SER A CA 1
ATOM 1534 C C . SER A 1 194 ? 9.479 13.982 -73.937 1.00 8.56 192 SER A C 1
ATOM 1535 O O . SER A 1 194 ? 10.151 13.481 -74.835 1.00 10.89 192 SER A O 1
ATOM 1538 N N . TRP A 1 195 ? 9.854 13.943 -72.660 1.00 10.09 193 TRP A N 1
ATOM 1539 C CA . TRP A 1 195 ? 11.029 13.168 -72.250 1.00 9.47 193 TRP A CA 1
ATOM 1540 C C . TRP A 1 195 ? 10.780 11.662 -72.438 1.00 8.95 193 TRP A C 1
ATOM 1541 O O . TRP A 1 195 ? 11.650 10.925 -72.901 1.00 9.45 193 TRP A O 1
ATOM 1552 N N . LEU A 1 196 ? 9.592 11.211 -72.035 1.00 9.52 194 LEU A N 1
ATOM 1553 C CA . LEU A 1 196 ? 9.186 9.814 -72.280 1.00 10.35 194 LEU A CA 1
ATOM 1554 C C . LEU A 1 196 ? 9.236 9.504 -73.767 1.00 11.46 194 LEU A C 1
ATOM 1555 O O . LEU A 1 196 ? 9.699 8.434 -74.162 1.00 11.34 194 LEU A O 1
ATOM 1571 N N . GLU A 1 198 ? 11.071 10.982 -76.072 1.00 9.94 196 GLU A N 1
ATOM 1572 C CA . GLU A 1 198 ? 12.485 10.904 -76.409 1.00 9.69 196 GLU A CA 1
ATOM 1573 C C . GLU A 1 198 ? 13.087 9.539 -76.067 1.00 9.08 196 GLU A C 1
ATOM 1574 O O . GLU A 1 198 ? 13.917 8.991 -76.814 1.00 11.71 196 GLU A O 1
ATOM 1580 N N . PHE A 1 199 ? 12.714 9.000 -74.911 1.00 9.69 197 PHE A N 1
ATOM 1581 C CA . PHE A 1 199 ? 13.314 7.765 -74.427 1.00 8.60 197 PHE A CA 1
ATOM 1582 C C . PHE A 1 199 ? 12.546 6.505 -74.812 1.00 10.53 197 PHE A C 1
ATOM 1583 O O . PHE A 1 199 ? 12.860 5.417 -74.315 1.00 11.77 197 PHE A O 1
ATOM 1591 N N . GLY A 1 200 ? 11.565 6.648 -75.695 1.00 9.22 198 GLY A N 1
ATOM 1592 C CA . GLY A 1 200 ? 10.934 5.488 -76.317 1.00 10.69 198 GLY A CA 1
ATOM 1593 C C . GLY A 1 200 ? 9.865 4.815 -75.467 1.00 11.55 198 GLY A C 1
ATOM 1594 O O . GLY A 1 200 ? 9.588 3.648 -75.684 1.00 11.15 198 GLY A O 1
ATOM 1595 N N . VAL A 1 201 ? 9.257 5.548 -74.529 1.00 10.16 199 VAL A N 1
ATOM 1596 C CA . VAL A 1 201 ? 8.256 4.997 -73.601 1.00 9.66 199 VAL A CA 1
ATOM 1597 C C . VAL A 1 201 ? 6.877 5.596 -73.856 1.00 10.15 199 VAL A C 1
ATOM 1598 O O . VAL A 1 201 ? 6.710 6.812 -73.852 1.00 11.51 199 VAL A O 1
ATOM 1602 N N . ASP A 1 202 ? 5.900 4.738 -74.087 1.00 9.52 200 ASP A N 1
ATOM 1603 C CA . ASP A 1 202 ? 4.498 5.142 -74.214 1.00 9.51 200 ASP A CA 1
ATOM 1604 C C . ASP A 1 202 ? 3.946 5.361 -72.805 1.00 10.60 200 ASP A C 1
ATOM 1605 O O . ASP A 1 202 ? 4.008 4.457 -71.991 1.00 10.01 200 ASP A O 1
ATOM 1610 N N . PRO A 1 203 ? 3.417 6.565 -72.504 1.00 11.65 201 PRO A N 1
ATOM 1611 C CA . PRO A 1 203 ? 2.841 6.790 -71.185 1.00 10.76 201 PRO A CA 1
ATOM 1612 C C . PRO A 1 203 ? 1.544 6.011 -70.957 1.00 10.54 201 PRO A C 1
ATOM 1613 O O . PRO A 1 203 ? 1.163 5.795 -69.809 1.00 9.69 201 PRO A O 1
ATOM 1628 N N . PHE A 1 205 ? -1.564 5.818 -70.377 1.00 10.10 203 PHE A N 1
ATOM 1629 C CA . PHE A 1 205 ? -2.777 6.144 -69.620 1.00 10.27 203 PHE A CA 1
ATOM 1630 C C . PHE A 1 205 ? -2.410 7.326 -68.745 1.00 8.55 203 PHE A C 1
ATOM 1631 O O . PHE A 1 205 ? -1.734 7.172 -67.722 1.00 9.52 203 PHE A O 1
ATOM 1639 N N . VAL A 1 206 ? -2.792 8.510 -69.204 1.00 7.53 204 VAL A N 1
ATOM 1640 C CA . VAL A 1 206 ? -2.347 9.751 -68.619 1.00 6.73 204 VAL A CA 1
ATOM 1641 C C . VAL A 1 206 ? -3.505 10.392 -67.868 1.00 7.07 204 VAL A C 1
ATOM 1642 O O . VAL A 1 206 ? -4.643 10.434 -68.360 1.00 7.78 204 VAL A O 1
ATOM 1646 N N . HIS A 1 207 ? -3.179 10.899 -66.677 1.00 7.03 205 HIS A N 1
ATOM 1647 C CA . HIS A 1 207 ? -4.137 11.531 -65.781 1.00 6.90 205 HIS A CA 1
ATOM 1648 C C . HIS A 1 207 ? -3.464 12.671 -65.024 1.00 6.49 205 HIS A C 1
ATOM 1649 O O . HIS A 1 207 ? -2.353 12.533 -64.566 1.00 7.23 205 HIS A O 1
ATOM 1656 N N . THR A 1 208 ? -4.138 13.815 -64.953 1.00 7.35 206 THR A N 1
ATOM 1657 C CA . THR A 1 208 ? -3.602 14.972 -64.243 1.00 9.74 206 THR A CA 1
ATOM 1658 C C . THR A 1 208 ? -4.532 15.649 -63.252 1.00 9.55 206 THR A C 1
ATOM 1659 O O . THR A 1 208 ? -4.062 16.271 -62.304 1.00 7.90 206 THR A O 1
ATOM 1663 N N . ALA A 1 209 ? -5.836 15.552 -63.493 1.00 7.13 207 ALA A N 1
ATOM 1664 C CA . ALA A 1 209 ? -6.784 16.498 -62.877 1.00 6.91 207 ALA A CA 1
ATOM 1665 C C . ALA A 1 209 ? -7.422 15.985 -61.599 1.00 7.95 207 ALA A C 1
ATOM 1666 O O . ALA A 1 209 ? -7.997 14.891 -61.581 1.00 10.42 207 ALA A O 1
ATOM 1668 N N . ASN A 1 210 ? -7.330 16.799 -60.551 1.00 7.04 208 ASN A N 1
ATOM 1669 C CA . ASN A 1 210 ? -8.097 16.617 -59.325 1.00 8.00 208 ASN A CA 1
ATOM 1670 C C . ASN A 1 210 ? -9.507 17.213 -59.493 1.00 7.41 208 ASN A C 1
ATOM 1671 O O . ASN A 1 210 ? -9.907 17.540 -60.602 1.00 7.64 208 ASN A O 1
ATOM 1676 N N . SER A 1 211 ? -10.284 17.305 -58.411 1.00 6.44 209 SER A N 1
ATOM 1677 C CA . SER A 1 211 ? -11.637 17.874 -58.532 1.00 7.09 209 SER A CA 1
ATOM 1678 C C . SER A 1 211 ? -11.627 19.280 -59.133 1.00 6.58 209 SER A C 1
ATOM 1679 O O . SER A 1 211 ? -12.389 19.568 -60.061 1.00 7.57 209 SER A O 1
ATOM 1682 N N . ALA A 1 212 ? -10.771 20.139 -58.599 1.00 7.98 210 ALA A N 1
ATOM 1683 C CA . ALA A 1 212 ? -10.759 21.534 -59.009 1.00 6.48 210 ALA A CA 1
ATOM 1684 C C . ALA A 1 212 ? -10.413 21.647 -60.505 1.00 8.11 210 ALA A C 1
ATOM 1685 O O . ALA A 1 212 ? -11.115 22.318 -61.278 1.00 8.84 210 ALA A O 1
ATOM 1687 N N . ALA A 1 213 ? -9.356 20.958 -60.925 1.00 8.48 211 ALA A N 1
ATOM 1688 C CA . ALA A 1 213 ? -8.907 21.055 -62.323 1.00 8.47 211 ALA A CA 1
ATOM 1689 C C . ALA A 1 213 ? -9.983 20.492 -63.252 1.00 9.10 211 ALA A C 1
ATOM 1690 O O . ALA A 1 213 ? -10.312 21.068 -64.299 1.00 10.44 211 ALA A O 1
ATOM 1692 N N . THR A 1 214 ? -10.555 19.357 -62.871 1.00 7.52 212 THR A N 1
ATOM 1693 C CA . THR A 1 214 ? -11.610 18.743 -63.666 1.00 8.74 212 THR A CA 1
ATOM 1694 C C . THR A 1 214 ? -12.793 19.682 -63.875 1.00 8.53 212 THR A C 1
ATOM 1695 O O . THR A 1 214 ? -13.336 19.778 -64.979 1.00 10.70 212 THR A O 1
ATOM 1699 N N . LEU A 1 215 ? -13.192 20.370 -62.812 1.00 7.54 213 LEU A N 1
ATOM 1700 C CA . LEU A 1 215 ? -14.420 21.180 -62.859 1.00 9.19 213 LEU A CA 1
ATOM 1701 C C . LEU A 1 215 ? -14.174 22.597 -63.366 1.00 10.82 213 LEU A C 1
ATOM 1702 O O . LEU A 1 215 ? -15.100 23.412 -63.404 1.00 13.00 213 LEU A O 1
ATOM 1707 N N . ARG A 1 216 ? -12.948 22.879 -63.783 1.00 9.60 214 ARG A N 1
ATOM 1708 C CA . ARG A 1 216 ? -12.616 24.212 -64.267 1.00 11.31 214 ARG A CA 1
ATOM 1709 C C . ARG A 1 216 ? -12.104 24.273 -65.705 1.00 14.69 214 ARG A C 1
ATOM 1710 O O . ARG A 1 216 ? -12.550 25.122 -66.488 1.00 17.50 214 ARG A O 1
ATOM 1718 N N . PHE A 1 217 ? -11.133 23.423 -66.030 1.00 11.50 215 PHE A N 1
ATOM 1719 C CA . PHE A 1 217 ? -10.274 23.668 -67.189 1.00 10.97 215 PHE A CA 1
ATOM 1720 C C . PHE A 1 217 ? -10.432 22.728 -68.354 1.00 14.38 215 PHE A C 1
ATOM 1721 O O . PHE A 1 217 ? -10.624 21.515 -68.197 1.00 15.10 215 PHE A O 1
ATOM 1729 N N . GLN A 1 218 ? -10.299 23.298 -69.544 1.00 17.03 216 GLN A N 1
ATOM 1730 C CA . GLN A 1 218 ? -10.411 22.495 -70.746 1.00 20.30 216 GLN A CA 1
ATOM 1731 C C . GLN A 1 218 ? -9.055 21.910 -71.046 1.00 19.11 216 GLN A C 1
ATOM 1732 O O . GLN A 1 218 ? -8.013 22.503 -70.724 1.00 19.77 216 GLN A O 1
ATOM 1738 N N . GLY A 1 219 ? -9.076 20.716 -71.637 1.00 21.11 217 GLY A N 1
ATOM 1739 C CA . GLY A 1 219 ? -7.872 20.090 -72.157 1.00 20.85 217 GLY A CA 1
ATOM 1740 C C . GLY A 1 219 ? -6.949 19.462 -71.132 1.00 18.70 217 GLY A C 1
ATOM 1741 O O . GLY A 1 219 ? -5.792 19.179 -71.445 1.00 18.22 217 GLY A O 1
ATOM 1742 N N . ILE A 1 220 ? -7.439 19.246 -69.909 1.00 16.28 218 ILE A N 1
ATOM 1743 C CA . ILE A 1 220 ? -6.620 18.561 -68.893 1.00 14.19 218 ILE A CA 1
ATOM 1744 C C . ILE A 1 220 ? -7.202 17.221 -68.472 1.00 9.56 218 ILE A C 1
ATOM 1745 O O . ILE A 1 220 ? -6.717 16.626 -67.513 1.00 11.42 218 ILE A O 1
ATOM 1750 N N . THR A 1 221 ? -8.171 16.712 -69.223 1.00 8.86 219 THR A N 1
ATOM 1751 C CA . THR A 1 221 ? -8.789 15.441 -68.869 1.00 7.83 219 THR A CA 1
ATOM 1752 C C . THR A 1 221 ? -7.945 14.247 -69.281 1.00 9.83 219 THR A C 1
ATOM 1753 O O . THR A 1 221 ? -8.034 13.180 -68.658 1.00 10.73 219 THR A O 1
ATOM 1757 N N . PHE A 1 222 ? -7.139 14.406 -70.331 1.00 10.06 220 PHE A N 1
ATOM 1758 C CA . PHE A 1 222 ? -6.281 13.322 -70.802 1.00 10.90 220 PHE A CA 1
ATOM 1759 C C . PHE A 1 222 ? -7.092 12.025 -70.864 1.00 9.14 220 PHE A C 1
ATOM 1760 O O . PHE A 1 222 ? -8.164 12.031 -71.493 1.00 10.18 220 PHE A O 1
ATOM 1768 N N . ASN A 1 223 ? -6.630 10.940 -70.233 1.00 7.03 221 ASN A N 1
ATOM 1769 C CA . ASN A 1 223 ? -7.357 9.665 -70.288 1.00 9.90 221 ASN A CA 1
ATOM 1770 C C . ASN A 1 223 ? -8.226 9.408 -69.063 1.00 9.85 221 ASN A C 1
ATOM 1771 O O . ASN A 1 223 ? -9.081 8.529 -69.076 1.00 9.29 221 ASN A O 1
ATOM 1776 N N . ALA A 1 224 ? -8.012 10.179 -68.003 1.00 7.44 222 ALA A N 1
ATOM 1777 C CA . ALA A 1 224 ? -8.695 9.959 -66.729 1.00 7.85 222 ALA A CA 1
ATOM 1778 C C . ALA A 1 224 ? -8.479 11.135 -65.801 1.00 6.58 222 ALA A C 1
ATOM 1779 O O . ALA A 1 224 ? -7.493 11.845 -65.929 1.00 8.08 222 ALA A O 1
ATOM 1781 N N . VAL A 1 225 ? -9.425 11.307 -64.874 1.00 6.25 223 VAL A N 1
ATOM 1782 C CA . VAL A 1 225 ? -9.371 12.325 -63.823 1.00 6.80 223 VAL A CA 1
ATOM 1783 C C . VAL A 1 225 ? -9.422 11.595 -62.459 1.00 6.95 223 VAL A C 1
ATOM 1784 O O . VAL A 1 225 ? -9.883 10.437 -62.370 1.00 7.36 223 VAL A O 1
ATOM 1788 N N . ARG A 1 226 ? -8.926 12.270 -61.423 1.00 7.47 224 ARG A N 1
ATOM 1789 C CA . ARG A 1 226 ? -8.827 11.707 -60.073 1.00 5.92 224 ARG A CA 1
ATOM 1790 C C . ARG A 1 226 ? -9.667 12.577 -59.130 1.00 9.11 224 ARG A C 1
ATOM 1791 O O . ARG A 1 226 ? -9.276 13.678 -58.758 1.00 10.04 224 ARG A O 1
ATOM 1799 N N . ILE A 1 227 ? -10.847 12.087 -58.776 1.00 7.57 225 ILE A N 1
ATOM 1800 C CA . ILE A 1 227 ? -11.797 12.865 -58.011 1.00 6.62 225 ILE A CA 1
ATOM 1801 C C . ILE A 1 227 ? -11.894 12.447 -56.553 1.00 7.89 225 ILE A C 1
ATOM 1802 O O . ILE A 1 227 ? -12.262 11.315 -56.243 1.00 7.37 225 ILE A O 1
ATOM 1807 N N . GLY A 1 228 ? -11.573 13.381 -55.662 1.00 7.11 226 GLY A N 1
ATOM 1808 C CA . GLY A 1 228 ? -11.778 13.217 -54.228 1.00 8.64 226 GLY A CA 1
ATOM 1809 C C . GLY A 1 228 ? -12.905 14.123 -53.787 1.00 7.33 226 GLY A C 1
ATOM 1810 O O . GLY A 1 228 ? -14.077 13.731 -53.823 1.00 8.50 226 GLY A O 1
ATOM 1811 N N . ILE A 1 229 ? -12.553 15.339 -53.378 1.00 6.29 227 ILE A N 1
ATOM 1812 C CA . ILE A 1 229 ? -13.468 16.238 -52.661 1.00 7.38 227 ILE A CA 1
ATOM 1813 C C . ILE A 1 229 ? -14.844 16.429 -53.347 1.00 7.49 227 ILE A C 1
ATOM 1814 O O . ILE A 1 229 ? -15.897 16.386 -52.676 1.00 8.17 227 ILE A O 1
ATOM 1819 N N . ALA A 1 230 ? -14.859 16.593 -54.669 1.00 6.69 228 ALA A N 1
ATOM 1820 C CA . ALA A 1 230 ? -16.131 16.818 -55.375 1.00 7.10 228 ALA A CA 1
ATOM 1821 C C . ALA A 1 230 ? -17.040 15.588 -55.329 1.00 7.09 228 ALA A C 1
ATOM 1822 O O . ALA A 1 230 ? -18.272 15.735 -55.311 1.00 8.75 228 ALA A O 1
ATOM 1824 N N . MET A 1 231 ? -16.468 14.384 -55.254 1.00 8.17 229 MET A N 1
ATOM 1825 C CA . MET A 1 231 ? -17.258 13.160 -55.114 1.00 8.00 229 MET A CA 1
ATOM 1826 C C . MET A 1 231 ? -18.016 13.164 -53.778 1.00 7.15 229 MET A C 1
ATOM 1827 O O . MET A 1 231 ? -19.140 12.665 -53.677 1.00 8.33 229 MET A O 1
ATOM 1832 N N . TYR A 1 232 ? -17.366 13.731 -52.761 1.00 7.66 230 TYR A N 1
ATOM 1833 C CA . TYR A 1 232 ? -17.969 13.887 -51.433 1.00 7.33 230 TYR A CA 1
ATOM 1834 C C . TYR A 1 232 ? -18.923 15.066 -51.354 1.00 8.71 230 TYR A C 1
ATOM 1835 O O . TYR A 1 232 ? -19.556 15.283 -50.324 1.00 8.80 230 TYR A O 1
ATOM 1844 N N . GLY A 1 233 ? -19.020 15.822 -52.445 1.00 7.68 231 GLY A N 1
ATOM 1845 C CA . GLY A 1 233 ? -19.985 16.893 -52.592 1.00 8.51 231 GLY A CA 1
ATOM 1846 C C . GLY A 1 233 ? -19.569 18.239 -52.019 1.00 9.91 231 GLY A C 1
ATOM 1847 O O . GLY A 1 233 ? -20.432 19.073 -51.695 1.00 11.91 231 GLY A O 1
ATOM 1848 N N . LEU A 1 234 ? -18.265 18.469 -51.884 1.00 9.02 232 LEU A N 1
ATOM 1849 C CA . LEU A 1 234 ? -17.756 19.724 -51.317 1.00 8.00 232 LEU A CA 1
ATOM 1850 C C . LEU A 1 234 ? -16.837 20.430 -52.299 1.00 8.58 232 LEU A C 1
ATOM 1851 O O . LEU A 1 234 ? -16.159 19.788 -53.129 1.00 8.76 232 LEU A O 1
ATOM 1856 N N . SER A 1 235 ? -16.805 21.756 -52.208 1.00 8.91 233 SER A N 1
ATOM 1857 C CA . SER A 1 235 ? -15.950 22.523 -53.101 1.00 7.82 233 SER A CA 1
ATOM 1858 C C . SER A 1 235 ? -14.498 22.408 -52.689 1.00 6.26 233 SER A C 1
ATOM 1859 O O . SER A 1 235 ? -14.191 22.481 -51.493 1.00 8.75 233 SER A O 1
ATOM 1862 N N . PRO A 1 236 ? -13.585 22.232 -53.660 1.00 6.14 234 PRO A N 1
ATOM 1863 C CA . PRO A 1 236 ? -12.146 22.240 -53.375 1.00 7.06 234 PRO A CA 1
ATOM 1864 C C . PRO A 1 236 ? -11.666 23.466 -52.594 1.00 10.29 234 PRO A C 1
ATOM 1865 O O . PRO A 1 236 ? -10.749 23.370 -51.785 1.00 9.33 234 PRO A O 1
ATOM 1869 N N . SER A 1 237 ? -12.262 24.620 -52.865 1.00 7.24 235 SER A N 1
ATOM 1870 C CA . SER A 1 237 ? -11.972 25.851 -52.110 1.00 7.78 235 SER A CA 1
ATOM 1871 C C . SER A 1 237 ? -13.159 26.791 -52.064 1.00 8.30 235 SER A C 1
ATOM 1872 O O . SER A 1 237 ? -14.062 26.756 -52.903 1.00 8.30 235 SER A O 1
ATOM 1875 N N . VAL A 1 238 ? -13.139 27.661 -51.073 1.00 10.77 236 VAL A N 1
ATOM 1876 C CA . VAL A 1 238 ? -14.157 28.688 -50.972 1.00 10.40 236 VAL A CA 1
ATOM 1877 C C . VAL A 1 238 ? -14.158 29.623 -52.183 1.00 10.65 236 VAL A C 1
ATOM 1878 O O . VAL A 1 238 ? -15.219 30.025 -52.650 1.00 13.29 236 VAL A O 1
ATOM 1882 N N . GLU A 1 239 ? -12.988 29.923 -52.723 1.00 10.88 237 GLU A N 1
ATOM 1883 C CA . GLU A 1 239 ? -12.919 30.892 -53.820 1.00 12.42 237 GLU A CA 1
ATOM 1884 C C . GLU A 1 239 ? -13.446 30.361 -55.153 1.00 11.29 237 GLU A C 1
ATOM 1885 O O . GLU A 1 239 ? -13.912 31.146 -55.974 1.00 11.07 237 GLU A O 1
ATOM 1891 N N . ILE A 1 240 ? -13.369 29.051 -55.395 1.00 10.02 238 ILE A N 1
ATOM 1892 C CA . ILE A 1 240 ? -13.936 28.519 -56.651 1.00 10.06 238 ILE A CA 1
ATOM 1893 C C . ILE A 1 240 ? -15.398 28.058 -56.518 1.00 9.95 238 ILE A C 1
ATOM 1894 O O . ILE A 1 240 ? -16.083 27.854 -57.521 1.00 9.91 238 ILE A O 1
ATOM 1899 N N . ARG A 1 241 ? -15.889 27.933 -55.285 1.00 10.78 239 ARG A N 1
ATOM 1900 C CA . ARG A 1 241 ? -17.244 27.460 -55.061 1.00 10.84 239 ARG A CA 1
ATOM 1901 C C . ARG A 1 241 ? -18.290 28.204 -55.887 1.00 10.93 239 ARG A C 1
ATOM 1902 O O . ARG A 1 241 ? -19.152 27.560 -56.478 1.00 10.70 239 ARG A O 1
ATOM 1910 N N . PRO A 1 242 ? -18.222 29.552 -55.907 1.00 10.69 240 PRO A N 1
ATOM 1911 C CA . PRO A 1 242 ? -19.305 30.287 -56.579 1.00 11.32 240 PRO A CA 1
ATOM 1912 C C . PRO A 1 242 ? -19.537 29.924 -58.039 1.00 12.49 240 PRO A C 1
ATOM 1913 O O . PRO A 1 242 ? -20.668 30.043 -58.519 1.00 15.62 240 PRO A O 1
ATOM 1917 N N . PHE A 1 243 ? -18.488 29.493 -58.731 1.00 10.27 241 PHE A N 1
ATOM 1918 C CA . PHE A 1 243 ? -18.574 29.255 -60.168 1.00 10.36 241 PHE A CA 1
ATOM 1919 C C . PHE A 1 243 ? -18.388 27.800 -60.597 1.00 10.75 241 PHE A C 1
ATOM 1920 O O . PHE A 1 243 ? -18.055 27.523 -61.733 1.00 11.29 241 PHE A O 1
ATOM 1928 N N . LEU A 1 244 ? -18.639 26.851 -59.700 1.00 7.37 242 LEU A N 1
ATOM 1929 C CA . LEU A 1 244 ? -18.684 25.454 -60.123 1.00 9.46 242 LEU A CA 1
ATOM 1930 C C . LEU A 1 244 ? -19.772 25.276 -61.192 1.00 8.78 242 LEU A C 1
ATOM 1931 O O . LEU A 1 244 ? -20.810 25.963 -61.144 1.00 9.93 242 LEU A O 1
ATOM 1936 N N . PRO A 1 245 ? -19.547 24.355 -62.145 1.00 10.11 243 PRO A N 1
ATOM 1937 C CA . PRO A 1 245 ? -20.475 24.190 -63.280 1.00 9.31 243 PRO A CA 1
ATOM 1938 C C . PRO A 1 245 ? -21.816 23.552 -62.971 1.00 11.65 243 PRO A C 1
ATOM 1939 O O . PRO A 1 245 ? -22.730 23.617 -63.799 1.00 10.17 243 PRO A O 1
ATOM 1943 N N . PHE A 1 246 ? -21.932 22.910 -61.814 1.00 10.32 244 PHE A N 1
ATOM 1944 C CA . PHE A 1 246 ? -23.196 22.385 -61.335 1.00 7.95 244 PHE A CA 1
ATOM 1945 C C . PHE A 1 246 ? -23.101 22.199 -59.826 1.00 8.63 244 PHE A C 1
ATOM 1946 O O . PHE A 1 246 ? -22.006 22.245 -59.252 1.00 9.64 244 PHE A O 1
ATOM 1965 N N . LEU A 1 248 ? -22.854 20.650 -56.271 1.00 12.02 246 LEU A N 1
ATOM 1966 C CA . LEU A 1 248 ? -22.327 19.486 -55.579 1.00 9.50 246 LEU A CA 1
ATOM 1967 C C . LEU A 1 248 ? -23.227 19.180 -54.400 1.00 8.61 246 LEU A C 1
ATOM 1968 O O . LEU A 1 248 ? -23.705 20.109 -53.733 1.00 12.11 246 LEU A O 1
ATOM 1973 N N . GLU A 1 249 ? -23.412 17.888 -54.112 1.00 10.27 247 GLU A N 1
ATOM 1974 C CA . GLU A 1 249 ? -24.337 17.424 -53.094 1.00 9.91 247 GLU A CA 1
ATOM 1975 C C . GLU A 1 249 ? -23.545 16.855 -51.908 1.00 10.46 247 GLU A C 1
ATOM 1976 O O . GLU A 1 249 ? -22.976 15.771 -52.019 1.00 8.62 247 GLU A O 1
ATOM 1982 N N . PRO A 1 250 ? -23.485 17.585 -50.777 1.00 8.87 248 PRO A N 1
ATOM 1983 C CA . PRO A 1 250 ? -22.678 17.092 -49.648 1.00 10.50 248 PRO A CA 1
ATOM 1984 C C . PRO A 1 250 ? -23.168 15.744 -49.135 1.00 10.67 248 PRO A C 1
ATOM 1985 O O . PRO A 1 250 ? -24.367 15.543 -48.951 1.00 10.98 248 PRO A O 1
ATOM 1989 N N . ALA A 1 251 ? -22.228 14.831 -48.934 1.00 8.75 249 ALA A N 1
ATOM 1990 C CA . ALA A 1 251 ? -22.537 13.451 -48.572 1.00 7.49 249 ALA A CA 1
ATOM 1991 C C . ALA A 1 251 ? -22.519 13.207 -47.078 1.00 8.33 249 ALA A C 1
ATOM 1992 O O . ALA A 1 251 ? -23.266 12.355 -46.583 1.00 12.41 249 ALA A O 1
ATOM 1994 N N . LEU A 1 252 ? -21.678 13.946 -46.355 1.00 6.88 250 LEU A N 1
ATOM 1995 C CA . LEU A 1 252 ? -21.437 13.647 -44.933 1.00 7.42 250 LEU A CA 1
ATOM 1996 C C . LEU A 1 252 ? -22.084 14.649 -44.001 1.00 6.46 250 LEU A C 1
ATOM 1997 O O . LEU A 1 252 ? -21.964 15.868 -44.192 1.00 8.29 250 LEU A O 1
ATOM 2002 N N . SER A 1 253 ? -22.754 14.129 -42.977 1.00 7.12 251 SER A N 1
ATOM 2003 C CA . SER A 1 253 ? -23.200 14.935 -41.847 1.00 6.07 251 SER A CA 1
ATOM 2004 C C . SER A 1 253 ? -22.763 14.245 -40.549 1.00 8.43 251 SER A C 1
ATOM 2005 O O . SER A 1 253 ? -22.472 13.044 -40.537 1.00 7.22 251 SER A O 1
ATOM 2008 N N . LEU A 1 254 ? -22.704 15.019 -39.471 1.00 7.72 252 LEU A N 1
ATOM 2009 C CA . LEU A 1 254 ? -22.217 14.550 -38.176 1.00 7.84 252 LEU A CA 1
ATOM 2010 C C . LEU A 1 254 ? -23.154 15.055 -37.095 1.00 7.08 252 LEU A C 1
ATOM 2011 O O . LEU A 1 254 ? -23.399 16.262 -37.001 1.00 7.85 252 LEU A O 1
ATOM 2016 N N . HIS A 1 255 ? -23.676 14.122 -36.291 1.00 7.71 253 HIS A N 1
ATOM 2017 C CA . HIS A 1 255 ? -24.706 14.406 -35.296 1.00 7.76 253 HIS A CA 1
ATOM 2018 C C . HIS A 1 255 ? -24.391 13.749 -33.971 1.00 7.36 253 HIS A C 1
ATOM 2019 O O . HIS A 1 255 ? -23.693 12.716 -33.909 1.00 7.49 253 HIS A O 1
ATOM 2026 N N . THR A 1 256 ? -24.971 14.326 -32.929 1.00 7.79 254 THR A N 1
ATOM 2027 C CA . THR A 1 256 ? -24.942 13.742 -31.605 1.00 7.11 254 THR A CA 1
ATOM 2028 C C . THR A 1 256 ? -26.282 14.062 -30.933 1.00 7.73 254 THR A C 1
ATOM 2029 O O . THR A 1 256 ? -27.191 14.565 -31.594 1.00 10.03 254 THR A O 1
ATOM 2044 N N . VAL A 1 258 ? -28.333 15.366 -27.092 1.00 7.98 256 VAL A N 1
ATOM 2045 C CA . VAL A 1 258 ? -28.186 15.923 -25.749 1.00 9.35 256 VAL A CA 1
ATOM 2046 C C . VAL A 1 258 ? -28.144 14.808 -24.697 1.00 9.78 256 VAL A C 1
ATOM 2047 O O . VAL A 1 258 ? -29.121 14.070 -24.511 1.00 10.53 256 VAL A O 1
ATOM 2051 N N . ALA A 1 259 ? -27.000 14.693 -24.020 1.00 8.62 257 ALA A N 1
ATOM 2052 C CA . ALA A 1 259 ? -26.779 13.627 -23.057 1.00 7.75 257 ALA A CA 1
ATOM 2053 C C . ALA A 1 259 ? -27.095 14.056 -21.628 1.00 11.90 257 ALA A C 1
ATOM 2054 O O . ALA A 1 259 ? -27.376 13.217 -20.764 1.00 10.34 257 ALA A O 1
ATOM 2056 N N . HIS A 1 260 ? -26.990 15.359 -21.381 1.00 9.09 258 HIS A N 1
ATOM 2057 C CA . HIS A 1 260 ? -27.388 15.954 -20.130 1.00 8.86 258 HIS A CA 1
ATOM 2058 C C . HIS A 1 260 ? -27.805 17.386 -20.408 1.00 9.84 258 HIS A C 1
ATOM 2059 O O . HIS A 1 260 ? -27.306 18.018 -21.346 1.00 9.55 258 HIS A O 1
ATOM 2066 N N . ILE A 1 261 ? -28.741 17.871 -19.600 1.00 10.99 259 ILE A N 1
ATOM 2067 C CA . ILE A 1 261 ? -29.122 19.271 -19.621 1.00 12.97 259 ILE A CA 1
ATOM 2068 C C . ILE A 1 261 ? -29.420 19.720 -18.193 1.00 10.19 259 ILE A C 1
ATOM 2069 O O . ILE A 1 261 ? -29.996 18.973 -17.398 1.00 12.25 259 ILE A O 1
ATOM 2074 N N . LYS A 1 262 ? -29.026 20.949 -17.889 1.00 10.97 260 LYS A N 1
ATOM 2075 C CA . LYS A 1 262 ? -29.126 21.462 -16.540 1.00 11.58 260 LYS A CA 1
ATOM 2076 C C . LYS A 1 262 ? -29.146 22.976 -16.599 1.00 11.49 260 LYS A C 1
ATOM 2077 O O . LYS A 1 262 ? -28.679 23.580 -17.563 1.00 11.55 260 LYS A O 1
ATOM 2083 N N . GLN A 1 263 ? -29.719 23.583 -15.568 1.00 10.61 261 GLN A N 1
ATOM 2084 C CA . GLN A 1 263 ? -29.612 25.020 -15.384 1.00 13.30 261 GLN A CA 1
ATOM 2085 C C . GLN A 1 263 ? -28.438 25.301 -14.456 1.00 14.11 261 GLN A C 1
ATOM 2086 O O . GLN A 1 263 ? -28.353 24.768 -13.342 1.00 14.85 261 GLN A O 1
ATOM 2092 N N . VAL A 1 264 ? -27.519 26.130 -14.935 1.00 11.87 262 VAL A N 1
ATOM 2093 C CA . VAL A 1 264 ? -26.318 26.464 -14.195 1.00 11.44 262 VAL A CA 1
ATOM 2094 C C . VAL A 1 264 ? -26.458 27.893 -13.713 1.00 13.09 262 VAL A C 1
ATOM 2095 O O . VAL A 1 264 ? -26.723 28.783 -14.519 1.00 13.13 262 VAL A O 1
ATOM 2099 N N . ILE A 1 265 ? -26.350 28.092 -12.399 1.00 12.60 263 ILE A N 1
ATOM 2100 C CA . ILE A 1 265 ? -26.571 29.432 -11.840 1.00 15.18 263 ILE A CA 1
ATOM 2101 C C . ILE A 1 265 ? -25.536 30.426 -12.336 1.00 14.16 263 ILE A C 1
ATOM 2102 O O . ILE A 1 265 ? -24.425 30.059 -12.696 1.00 13.48 263 ILE A O 1
ATOM 2118 N N . GLY A 1 267 ? -22.655 32.779 -13.015 1.00 13.12 265 GLY A N 1
ATOM 2119 C CA . GLY A 1 267 ? -21.276 32.899 -12.542 1.00 14.79 265 GLY A CA 1
ATOM 2120 C C . GLY A 1 267 ? -20.519 31.604 -12.319 1.00 13.33 265 GLY A C 1
ATOM 2121 O O . GLY A 1 267 ? -19.326 31.633 -12.025 1.00 14.94 265 GLY A O 1
ATOM 2122 N N . ASP A 1 268 ? -21.201 30.464 -12.447 1.00 14.79 266 ASP A N 1
ATOM 2123 C CA . ASP A 1 268 ? -20.556 29.162 -12.274 1.00 12.94 266 ASP A CA 1
ATOM 2124 C C . ASP A 1 268 ? -19.728 28.808 -13.506 1.00 10.81 266 ASP A C 1
ATOM 2125 O O . ASP A 1 268 ? -20.052 29.241 -14.620 1.00 13.38 266 ASP A O 1
ATOM 2130 N N . GLY A 1 269 ? -18.686 28.011 -13.294 1.00 12.20 267 GLY A N 1
ATOM 2131 C CA . GLY A 1 269 ? -17.759 27.633 -14.351 1.00 12.08 267 GLY A CA 1
ATOM 2132 C C . GLY A 1 269 ? -18.155 26.379 -15.118 1.00 12.67 267 GLY A C 1
ATOM 2133 O O . GLY A 1 269 ? -18.849 25.493 -14.597 1.00 11.21 267 GLY A O 1
ATOM 2134 N N . ILE A 1 270 ? -17.699 26.315 -16.372 1.00 10.07 268 ILE A N 1
ATOM 2135 C CA . ILE A 1 270 ? -17.899 25.116 -17.217 1.00 9.53 268 ILE A CA 1
ATOM 2136 C C . ILE A 1 270 ? -16.558 24.622 -17.772 1.00 10.83 268 ILE A C 1
ATOM 2137 O O . ILE A 1 270 ? -15.833 25.355 -18.432 1.00 10.21 268 ILE A O 1
ATOM 2142 N N . SER A 1 271 ? -16.284 23.342 -17.508 1.00 9.48 269 SER A N 1
ATOM 2143 C CA . SER A 1 271 ? -15.173 22.579 -18.069 1.00 10.08 269 SER A CA 1
ATOM 2144 C C . SER A 1 271 ? -13.787 22.934 -17.531 1.00 9.48 269 SER A C 1
ATOM 2145 O O . SER A 1 271 ? -13.648 23.753 -16.627 1.00 9.52 269 SER A O 1
ATOM 2148 N N . TYR A 1 272 ? -12.765 22.287 -18.090 1.00 8.86 270 TYR A N 1
ATOM 2149 C CA . TYR A 1 272 ? -11.391 22.422 -17.629 1.00 10.08 270 TYR A CA 1
ATOM 2150 C C . TYR A 1 272 ? -10.905 23.865 -17.603 1.00 10.88 270 TYR A C 1
ATOM 2151 O O . TYR A 1 272 ? -11.150 24.632 -18.517 1.00 9.52 270 TYR A O 1
ATOM 2160 N N . ASN A 1 273 ? -10.224 24.214 -16.519 1.00 11.89 271 ASN A N 1
ATOM 2161 C CA . ASN A 1 273 ? -9.607 25.532 -16.362 1.00 11.32 271 ASN A CA 1
ATOM 2162 C C . ASN A 1 273 ? -10.579 26.704 -16.369 1.00 12.26 271 ASN A C 1
ATOM 2163 O O . ASN A 1 273 ? -10.156 27.872 -16.497 1.00 10.89 271 ASN A O 1
ATOM 2168 N N . VAL A 1 274 ? -11.875 26.396 -16.205 1.00 11.26 272 VAL A N 1
ATOM 2169 C CA . VAL A 1 274 ? -12.912 27.386 -15.935 1.00 11.87 272 VAL A CA 1
ATOM 2170 C C . VAL A 1 274 ? -12.802 28.566 -16.914 1.00 10.99 272 VAL A C 1
ATOM 2171 O O . VAL A 1 274 ? -12.763 29.751 -16.531 1.00 12.15 272 VAL A O 1
ATOM 2175 N N . THR A 1 275 ? -12.774 28.223 -18.205 1.00 10.01 273 THR A N 1
ATOM 2176 C CA . THR A 1 275 ? -12.605 29.226 -19.263 1.00 10.99 273 THR A CA 1
ATOM 2177 C C . THR A 1 275 ? -13.906 29.898 -19.680 1.00 10.57 273 THR A C 1
ATOM 2178 O O . THR A 1 275 ? -13.889 30.834 -20.486 1.00 10.99 273 THR A O 1
ATOM 2182 N N . TYR A 1 276 ? -15.021 29.411 -19.137 1.00 9.08 274 TYR A N 1
ATOM 2183 C CA . TYR A 1 276 ? -16.340 29.947 -19.376 1.00 10.96 274 TYR A CA 1
ATOM 2184 C C . TYR A 1 276 ? -17.091 29.977 -18.053 1.00 10.47 274 TYR A C 1
ATOM 2185 O O . TYR A 1 276 ? -17.022 29.019 -17.275 1.00 10.74 274 TYR A O 1
ATOM 2194 N N . ARG A 1 277 ? -17.784 31.095 -17.824 1.00 11.83 275 ARG A N 1
ATOM 2195 C CA . ARG A 1 277 ? -18.752 31.245 -16.743 1.00 11.23 275 ARG A CA 1
ATOM 2196 C C . ARG A 1 277 ? -20.072 31.727 -17.322 1.00 12.50 275 ARG A C 1
ATOM 2197 O O . ARG A 1 277 ? -20.120 32.514 -18.280 1.00 13.86 275 ARG A O 1
ATOM 2205 N N . THR A 1 278 ? -21.159 31.227 -16.753 1.00 12.30 276 THR A N 1
ATOM 2206 C CA . THR A 1 278 ? -22.483 31.621 -17.189 1.00 12.66 276 THR A CA 1
ATOM 2207 C C . THR A 1 278 ? -22.677 33.084 -16.791 1.00 13.15 276 THR A C 1
ATOM 2208 O O . THR A 1 278 ? -22.188 33.501 -15.725 1.00 14.29 276 THR A O 1
ATOM 2223 N N . THR A 1 280 ? -25.850 34.508 -16.785 1.00 17.14 278 THR A N 1
ATOM 2224 C CA . THR A 1 280 ? -27.091 34.461 -16.028 1.00 17.81 278 THR A CA 1
ATOM 2225 C C . THR A 1 280 ? -27.316 32.991 -15.689 1.00 18.14 278 THR A C 1
ATOM 2226 O O . THR A 1 280 ? -26.453 32.168 -15.961 1.00 15.39 278 THR A O 1
ATOM 2230 N N . GLU A 1 281 ? -28.469 32.645 -15.125 1.00 18.64 279 GLU A N 1
ATOM 2231 C CA . GLU A 1 281 ? -28.824 31.237 -15.020 1.00 17.87 279 GLU A CA 1
ATOM 2232 C C . GLU A 1 281 ? -29.051 30.704 -16.433 1.00 17.00 279 GLU A C 1
ATOM 2233 O O . GLU A 1 281 ? -29.975 31.151 -17.127 1.00 21.49 279 GLU A O 1
ATOM 2239 N N . GLU A 1 282 ? -28.212 29.746 -16.840 1.00 14.79 280 GLU A N 1
ATOM 2240 C CA . GLU A 1 282 ? -28.144 29.298 -18.219 1.00 13.61 280 GLU A CA 1
ATOM 2241 C C . GLU A 1 282 ? -28.454 27.804 -18.356 1.00 11.99 280 GLU A C 1
ATOM 2242 O O . GLU A 1 282 ? -28.073 26.998 -17.501 1.00 12.56 280 GLU A O 1
ATOM 2248 N N . TRP A 1 283 ? -29.152 27.461 -19.436 1.00 10.50 281 TRP A N 1
ATOM 2249 C CA . TRP A 1 283 ? -29.326 26.070 -19.819 1.00 10.28 281 TRP A CA 1
ATOM 2250 C C . TRP A 1 283 ? -28.047 25.615 -20.516 1.00 8.62 281 TRP A C 1
ATOM 2251 O O . TRP A 1 283 ? -27.664 26.177 -21.555 1.00 10.12 281 TRP A O 1
ATOM 2262 N N . ILE A 1 284 ? -27.398 24.606 -19.928 1.00 10.03 282 ILE A N 1
ATOM 2263 C CA . ILE A 1 284 ? -26.167 24.039 -20.450 1.00 10.37 282 ILE A CA 1
ATOM 2264 C C . ILE A 1 284 ? -26.390 22.569 -20.776 1.00 9.91 282 ILE A C 1
ATOM 2265 O O . ILE A 1 284 ? -26.711 21.761 -19.885 1.00 10.09 282 ILE A O 1
ATOM 2270 N N . ALA A 1 285 ? -26.246 22.242 -22.056 1.00 8.59 283 ALA A N 1
ATOM 2271 C CA . ALA A 1 285 ? -26.355 20.867 -22.526 1.00 11.11 283 ALA A CA 1
ATOM 2272 C C . ALA A 1 285 ? -24.969 20.263 -22.692 1.00 9.77 283 ALA A C 1
ATOM 2273 O O . ALA A 1 285 ? -23.993 20.970 -22.976 1.00 11.81 283 ALA A O 1
ATOM 2275 N N . THR A 1 286 ? -24.897 18.941 -22.524 1.00 8.35 284 THR A N 1
ATOM 2276 C CA . THR A 1 286 ? -23.665 18.195 -22.799 1.00 8.32 284 THR A CA 1
ATOM 2277 C C . THR A 1 286 ? -23.933 17.120 -23.841 1.00 9.69 284 THR A C 1
ATOM 2278 O O . THR A 1 286 ? -24.985 16.480 -23.812 1.00 10.17 284 THR A O 1
ATOM 2282 N N . VAL A 1 287 ? -22.978 16.948 -24.749 1.00 7.69 285 VAL A N 1
ATOM 2283 C CA . VAL A 1 287 ? -23.045 15.928 -25.797 1.00 8.85 285 VAL A CA 1
ATOM 2284 C C . VAL A 1 287 ? -21.809 15.045 -25.756 1.00 7.55 285 VAL A C 1
ATOM 2285 O O . VAL A 1 287 ? -20.742 15.488 -25.335 1.00 7.83 285 VAL A O 1
ATOM 2289 N N . ALA A 1 288 ? -21.983 13.789 -26.171 1.00 8.06 286 ALA A N 1
ATOM 2290 C CA . ALA A 1 288 ? -20.926 12.792 -26.099 1.00 8.24 286 ALA A CA 1
ATOM 2291 C C . ALA A 1 288 ? -20.146 12.747 -27.414 1.00 5.94 286 ALA A C 1
ATOM 2292 O O . ALA A 1 288 ? -20.162 11.761 -28.172 1.00 7.12 286 ALA A O 1
ATOM 2294 N N . ILE A 1 289 ? -19.461 13.849 -27.678 1.00 7.13 287 ILE A N 1
ATOM 2295 C CA . ILE A 1 289 ? -18.407 13.862 -28.669 1.00 6.19 287 ILE A CA 1
ATOM 2296 C C . ILE A 1 289 ? -17.304 14.834 -28.198 1.00 6.48 287 ILE A C 1
ATOM 2297 O O . ILE A 1 289 ? -17.593 15.840 -27.566 1.00 7.71 287 ILE A O 1
ATOM 2302 N N . GLY A 1 290 ? -16.051 14.528 -28.512 1.00 6.85 288 GLY A N 1
ATOM 2303 C CA . GLY A 1 290 ? -14.928 15.408 -28.124 1.00 7.03 288 GLY A CA 1
ATOM 2304 C C . GLY A 1 290 ? -13.724 15.259 -29.028 1.00 7.41 288 GLY A C 1
ATOM 2305 O O . GLY A 1 290 ? -13.823 14.756 -30.153 1.00 8.00 288 GLY A O 1
ATOM 2306 N N . TYR A 1 291 ? -12.568 15.726 -28.572 1.00 6.80 289 TYR A N 1
ATOM 2307 C CA . TYR A 1 291 ? -11.421 15.773 -29.473 1.00 7.52 289 TYR A CA 1
ATOM 2308 C C . TYR A 1 291 ? -10.892 14.396 -29.849 1.00 5.70 289 TYR A C 1
ATOM 2309 O O . TYR A 1 291 ? -10.315 14.262 -30.929 1.00 7.50 289 TYR A O 1
ATOM 2318 N N . ALA A 1 292 ? -11.102 13.358 -29.023 1.00 7.84 290 ALA A N 1
ATOM 2319 C CA . ALA A 1 292 ? -10.722 12.005 -29.449 1.00 8.65 290 ALA A CA 1
ATOM 2320 C C . ALA A 1 292 ? -11.526 11.553 -30.671 1.00 7.21 290 ALA A C 1
ATOM 2321 O O . ALA A 1 292 ? -11.119 10.613 -31.373 1.00 10.21 290 ALA A O 1
ATOM 2323 N N . ASP A 1 293 ? -12.662 12.214 -30.922 1.00 6.52 291 ASP A N 1
ATOM 2324 C CA . ASP A 1 293 ? -13.456 11.952 -32.114 1.00 6.17 291 ASP A CA 1
ATOM 2325 C C . ASP A 1 293 ? -13.019 12.795 -33.320 1.00 6.80 291 ASP A C 1
ATOM 2326 O O . ASP A 1 293 ? -13.571 12.649 -34.410 1.00 7.06 291 ASP A O 1
ATOM 2331 N N . GLY A 1 294 ? -12.047 13.676 -33.107 1.00 9.05 292 GLY A N 1
ATOM 2332 C CA . GLY A 1 294 ? -11.598 14.580 -34.157 1.00 8.06 292 GLY A CA 1
ATOM 2333 C C . GLY A 1 294 ? -12.223 15.958 -34.078 1.00 7.54 292 GLY A C 1
ATOM 2334 O O . GLY A 1 294 ? -11.937 16.808 -34.920 1.00 8.18 292 GLY A O 1
ATOM 2335 N N . TRP A 1 295 ? -13.118 16.170 -33.105 1.00 7.81 293 TRP A N 1
ATOM 2336 C CA . TRP A 1 295 ? -13.787 17.444 -32.911 1.00 8.41 293 TRP A CA 1
ATOM 2337 C C . TRP A 1 295 ? -12.971 18.245 -31.907 1.00 7.86 293 TRP A C 1
ATOM 2338 O O . TRP A 1 295 ? -13.089 18.056 -30.696 1.00 7.23 293 TRP A O 1
ATOM 2349 N N . LEU A 1 296 ? -12.083 19.081 -32.428 1.00 7.80 294 LEU A N 1
ATOM 2350 C CA . LEU A 1 296 ? -10.950 19.584 -31.643 1.00 5.56 294 LEU A CA 1
ATOM 2351 C C . LEU A 1 296 ? -11.262 20.759 -30.725 1.00 6.92 294 LEU A C 1
ATOM 2352 O O . LEU A 1 296 ? -12.283 21.450 -30.864 1.00 8.61 294 LEU A O 1
ATOM 2357 N N . ARG A 1 297 ? -10.361 20.934 -29.771 1.00 7.31 295 ARG A N 1
ATOM 2358 C CA . ARG A 1 297 ? -10.450 22.006 -28.811 1.00 7.70 295 ARG A CA 1
ATOM 2359 C C . ARG A 1 297 ? -10.569 23.394 -29.441 1.00 6.75 295 ARG A C 1
ATOM 2360 O O . ARG A 1 297 ? -11.219 24.269 -28.864 1.00 8.01 295 ARG A O 1
ATOM 2368 N N . ARG A 1 298 ? -9.960 23.589 -30.610 1.00 8.14 296 ARG A N 1
ATOM 2369 C CA . ARG A 1 298 ? -10.079 24.851 -31.358 1.00 7.87 296 ARG A CA 1
ATOM 2370 C C . ARG A 1 298 ? -11.508 25.189 -31.820 1.00 9.90 296 ARG A C 1
ATOM 2371 O O . ARG A 1 298 ? -11.739 26.280 -32.325 1.00 10.39 296 ARG A O 1
ATOM 2379 N N . LEU A 1 299 ? -12.456 24.269 -31.640 1.00 8.29 297 LEU A N 1
ATOM 2380 C CA . LEU A 1 299 ? -13.859 24.534 -31.986 1.00 6.84 297 LEU A CA 1
ATOM 2381 C C . LEU A 1 299 ? -14.655 25.134 -30.816 1.00 8.13 297 LEU A C 1
ATOM 2382 O O . LEU A 1 299 ? -15.851 25.409 -30.946 1.00 9.07 297 LEU A O 1
ATOM 2387 N N . GLN A 1 300 ? -14.012 25.337 -29.669 1.00 8.12 298 GLN A N 1
ATOM 2388 C CA . GLN A 1 300 ? -14.665 26.096 -28.591 1.00 7.54 298 GLN A CA 1
ATOM 2389 C C . GLN A 1 300 ? -15.159 27.456 -29.111 1.00 7.72 298 GLN A C 1
ATOM 2390 O O . GLN A 1 300 ? -14.425 28.161 -29.818 1.00 10.11 298 GLN A O 1
ATOM 2396 N N . GLY A 1 301 ? -16.420 27.781 -28.817 1.00 7.99 299 GLY A N 1
ATOM 2397 C CA . GLY A 1 301 ? -17.049 29.008 -29.309 1.00 7.59 299 GLY A CA 1
ATOM 2398 C C . GLY A 1 301 ? -17.751 28.887 -30.657 1.00 8.47 299 GLY A C 1
ATOM 2399 O O . GLY A 1 301 ? -18.467 29.799 -31.079 1.00 11.44 299 GLY A O 1
ATOM 2400 N N . PHE A 1 302 ? -17.558 27.770 -31.347 1.00 9.52 300 PHE A N 1
ATOM 2401 C CA . PHE A 1 302 ? -18.234 27.533 -32.599 1.00 9.65 300 PHE A CA 1
ATOM 2402 C C . PHE A 1 302 ? -19.684 27.222 -32.287 1.00 10.33 300 PHE A C 1
ATOM 2403 O O . PHE A 1 302 ? -19.978 26.716 -31.203 1.00 10.45 300 PHE A O 1
ATOM 2411 N N . GLU A 1 303 ? -20.580 27.534 -33.225 1.00 9.19 301 GLU A N 1
ATOM 2412 C CA . GLU A 1 303 ? -22.021 27.310 -33.022 1.00 11.99 301 GLU A CA 1
ATOM 2413 C C . GLU A 1 303 ? -22.531 26.094 -33.778 1.00 14.24 301 GLU A C 1
ATOM 2414 O O . GLU A 1 303 ? -22.451 26.029 -35.014 1.00 14.68 301 GLU A O 1
ATOM 2420 N N . VAL A 1 304 ? -23.055 25.136 -33.019 1.00 10.56 302 VAL A N 1
ATOM 2421 C CA . VAL A 1 304 ? -23.690 23.958 -33.578 1.00 9.31 302 VAL A CA 1
ATOM 2422 C C . VAL A 1 304 ? -25.210 24.191 -33.673 1.00 10.15 302 VAL A C 1
ATOM 2423 O O . VAL A 1 304 ? -25.700 25.264 -33.319 1.00 10.55 302 VAL A O 1
ATOM 2427 N N . LEU A 1 305 ? -25.949 23.208 -34.189 1.00 10.54 303 LEU A N 1
ATOM 2428 C CA . LEU A 1 305 ? -27.405 23.353 -34.394 1.00 9.42 303 LEU A CA 1
ATOM 2429 C C . LEU A 1 305 ? -28.205 22.528 -33.408 1.00 9.93 303 LEU A C 1
ATOM 2430 O O . LEU A 1 305 ? -27.973 21.335 -33.276 1.00 10.12 303 LEU A O 1
ATOM 2435 N N . VAL A 1 306 ? -29.173 23.165 -32.759 1.00 11.65 304 VAL A N 1
ATOM 2436 C CA . VAL A 1 306 ? -30.144 22.471 -31.915 1.00 12.15 304 VAL A CA 1
ATOM 2437 C C . VAL A 1 306 ? -31.496 23.108 -32.210 1.00 12.99 304 VAL A C 1
ATOM 2438 O O . VAL A 1 306 ? -31.631 24.337 -32.139 1.00 13.35 304 VAL A O 1
ATOM 2442 N N . ASN A 1 307 ? -32.469 22.275 -32.574 1.00 12.85 305 ASN A N 1
ATOM 2443 C CA . ASN A 1 307 ? -33.801 22.740 -32.990 1.00 14.66 305 ASN A CA 1
ATOM 2444 C C . ASN A 1 307 ? -33.722 23.795 -34.087 1.00 16.11 305 ASN A C 1
ATOM 2445 O O . ASN A 1 307 ? -34.503 24.752 -34.107 1.00 16.46 305 ASN A O 1
ATOM 2450 N N . GLY A 1 308 ? -32.767 23.614 -34.999 1.00 11.86 306 GLY A N 1
ATOM 2451 C CA . GLY A 1 308 ? -32.539 24.538 -36.105 1.00 13.04 306 GLY A CA 1
ATOM 2452 C C . GLY A 1 308 ? -32.020 25.913 -35.714 1.00 12.67 306 GLY A C 1
ATOM 2453 O O . GLY A 1 308 ? -32.050 26.841 -36.530 1.00 16.13 306 GLY A O 1
ATOM 2465 N N . ARG A 1 310 ? -28.674 28.127 -34.041 1.00 14.06 308 ARG A N 1
ATOM 2466 C CA . ARG A 1 310 ? -27.237 28.123 -33.773 1.00 13.18 308 ARG A CA 1
ATOM 2467 C C . ARG A 1 310 ? -26.947 28.459 -32.322 1.00 12.40 308 ARG A C 1
ATOM 2468 O O . ARG A 1 310 ? -27.352 29.499 -31.823 1.00 14.65 308 ARG A O 1
ATOM 2476 N N . VAL A 1 311 ? -26.237 27.555 -31.650 1.00 10.14 309 VAL A N 1
ATOM 2477 C CA . VAL A 1 311 ? -25.941 27.655 -30.225 1.00 9.59 309 VAL A CA 1
ATOM 2478 C C . VAL A 1 311 ? -24.451 27.358 -29.970 1.00 10.91 309 VAL A C 1
ATOM 2479 O O . VAL A 1 311 ? -23.896 26.409 -30.540 1.00 10.48 309 VAL A O 1
ATOM 2483 N N . PRO A 1 312 ? -23.796 28.156 -29.113 1.00 9.83 310 PRO A N 1
ATOM 2484 C CA . PRO A 1 312 ? -22.353 28.016 -28.979 1.00 10.04 310 PRO A CA 1
ATOM 2485 C C . PRO A 1 312 ? -21.873 26.888 -28.071 1.00 8.87 310 PRO A C 1
ATOM 2486 O O . PRO A 1 312 ? -22.482 26.599 -27.025 1.00 9.29 310 PRO A O 1
ATOM 2490 N N . ILE A 1 313 ? -20.729 26.318 -28.469 1.00 9.41 311 ILE A N 1
ATOM 2491 C CA . ILE A 1 313 ? -19.928 25.443 -27.628 1.00 8.68 311 ILE A CA 1
ATOM 2492 C C . ILE A 1 313 ? -19.242 26.323 -26.577 1.00 10.16 311 ILE A C 1
ATOM 2493 O O . ILE A 1 313 ? -18.543 27.305 -26.915 1.00 8.44 311 ILE A O 1
ATOM 2498 N N . VAL A 1 314 ? -19.473 25.985 -25.310 1.00 9.59 312 VAL A N 1
ATOM 2499 C CA . VAL A 1 314 ? -18.950 26.761 -24.181 1.00 8.47 312 VAL A CA 1
ATOM 2500 C C . VAL A 1 314 ? -18.044 25.920 -23.289 1.00 9.14 312 VAL A C 1
ATOM 2501 O O . VAL A 1 314 ? -18.320 24.738 -23.055 1.00 10.09 312 VAL A O 1
ATOM 2505 N N . GLY A 1 315 ? -16.976 26.540 -22.784 1.00 9.07 313 GLY A N 1
ATOM 2506 C CA . GLY A 1 315 ? -15.951 25.851 -22.038 1.00 9.47 313 GLY A CA 1
ATOM 2507 C C . GLY A 1 315 ? -15.066 24.994 -22.916 1.00 8.87 313 GLY A C 1
ATOM 2508 O O . GLY A 1 315 ? -15.351 24.799 -24.092 1.00 9.07 313 GLY A O 1
ATOM 2509 N N . ARG A 1 316 ? -13.976 24.498 -22.340 1.00 8.12 314 ARG A N 1
ATOM 2510 C CA . ARG A 1 316 ? -13.084 23.619 -23.059 1.00 8.86 314 ARG A CA 1
ATOM 2511 C C . ARG A 1 316 ? -13.777 22.345 -23.574 1.00 8.85 314 ARG A C 1
ATOM 2512 O O . ARG A 1 316 ? -14.560 21.693 -22.865 1.00 9.64 314 ARG A O 1
ATOM 2520 N N . VAL A 1 317 ? -13.487 22.017 -24.823 1.00 6.80 315 VAL A N 1
ATOM 2521 C CA . VAL A 1 317 ? -13.860 20.728 -25.369 1.00 8.42 315 VAL A CA 1
ATOM 2522 C C . VAL A 1 317 ? -13.026 19.668 -24.640 1.00 7.42 315 VAL A C 1
ATOM 2523 O O . VAL A 1 317 ? -11.803 19.806 -24.514 1.00 8.62 315 VAL A O 1
ATOM 2527 N N . THR A 1 318 ? -13.684 18.608 -24.151 1.00 8.24 316 THR A N 1
ATOM 2528 C CA . THR A 1 318 ? -12.954 17.511 -23.518 1.00 7.70 316 THR A CA 1
ATOM 2529 C C . THR A 1 318 ? -12.719 16.361 -24.498 1.00 7.11 316 THR A C 1
ATOM 2530 O O . THR A 1 318 ? -13.078 16.437 -25.683 1.00 7.12 316 THR A O 1
ATOM 2534 N N . MET A 1 319 ? -12.086 15.305 -24.009 1.00 8.05 317 MET A N 1
ATOM 2535 C CA . MET A 1 319 ? -11.703 14.210 -24.895 1.00 7.61 317 MET A CA 1
ATOM 2536 C C . MET A 1 319 ? -12.920 13.570 -25.548 1.00 7.95 317 MET A C 1
ATOM 2537 O O . MET A 1 319 ? -12.876 13.221 -26.727 1.00 7.50 317 MET A O 1
ATOM 2542 N N . ASP A 1 320 ? -14.001 13.459 -24.782 1.00 7.08 318 ASP A N 1
ATOM 2543 C CA . ASP A 1 320 ? -15.185 12.703 -25.197 1.00 8.09 318 ASP A CA 1
ATOM 2544 C C . ASP A 1 320 ? -16.525 13.453 -25.125 1.00 7.48 318 ASP A C 1
ATOM 2545 O O . ASP A 1 320 ? -17.554 12.901 -25.521 1.00 6.74 318 ASP A O 1
ATOM 2550 N N . GLN A 1 321 ? -16.518 14.711 -24.680 1.00 6.97 319 GLN A N 1
ATOM 2551 C CA . GLN A 1 321 ? -17.729 15.462 -24.443 1.00 7.47 319 GLN A CA 1
ATOM 2552 C C . GLN A 1 321 ? -17.462 16.952 -24.671 1.00 7.21 319 GLN A C 1
ATOM 2553 O O . GLN A 1 321 ? -16.344 17.425 -24.518 1.00 8.76 319 GLN A O 1
ATOM 2559 N N . PHE A 1 322 ? -18.525 17.677 -25.003 1.00 6.50 320 PHE A N 1
ATOM 2560 C CA . PHE A 1 322 ? -18.494 19.117 -24.908 1.00 6.76 320 PHE A CA 1
ATOM 2561 C C . PHE A 1 322 ? -19.842 19.672 -24.522 1.00 8.23 320 PHE A C 1
ATOM 2562 O O . PHE A 1 322 ? -20.859 18.973 -24.541 1.00 7.48 320 PHE A O 1
ATOM 2570 N N . MET A 1 323 ? -19.822 20.947 -24.152 1.00 8.29 321 MET A N 1
ATOM 2571 C CA . MET A 1 323 ? -20.988 21.610 -23.578 1.00 9.63 321 MET A CA 1
ATOM 2572 C C . MET A 1 323 ? -21.445 22.742 -24.470 1.00 8.32 321 MET A C 1
ATOM 2573 O O . MET A 1 323 ? -20.651 23.361 -25.198 1.00 8.78 321 MET A O 1
ATOM 2578 N N A ILE A 1 324 ? -22.748 22.995 -24.413 0.50 9.00 322 ILE A N 1
ATOM 2579 N N B ILE A 1 324 ? -22.733 23.035 -24.369 0.50 9.67 322 ILE A N 1
ATOM 2580 C CA A ILE A 1 324 ? -23.427 23.949 -25.292 0.50 9.77 322 ILE A CA 1
ATOM 2581 C CA B ILE A 1 324 ? -23.391 23.964 -25.271 0.50 11.52 322 ILE A CA 1
ATOM 2582 C C A ILE A 1 324 ? -24.331 24.838 -24.439 0.50 9.59 322 ILE A C 1
ATOM 2583 C C B ILE A 1 324 ? -24.399 24.822 -24.496 0.50 10.30 322 ILE A C 1
ATOM 2584 O O A ILE A 1 324 ? -24.931 24.369 -23.481 0.50 9.49 322 ILE A O 1
ATOM 2585 O O B ILE A 1 324 ? -25.136 24.324 -23.653 0.50 7.81 322 ILE A O 1
ATOM 2594 N N . HIS A 1 325 ? -24.427 26.116 -24.790 1.00 9.93 323 HIS A N 1
ATOM 2595 C CA . HIS A 1 325 ? -25.349 27.024 -24.117 1.00 10.71 323 HIS A CA 1
ATOM 2596 C C . HIS A 1 325 ? -26.614 27.188 -24.953 1.00 12.66 323 HIS A C 1
ATOM 2597 O O . HIS A 1 325 ? -26.574 27.738 -26.044 1.00 11.69 323 HIS A O 1
ATOM 2604 N N . LEU A 1 326 ? -27.732 26.690 -24.429 1.00 12.03 324 LEU A N 1
ATOM 2605 C CA . LEU A 1 326 ? -29.009 26.727 -25.127 1.00 11.84 324 LEU A CA 1
ATOM 2606 C C . LEU A 1 326 ? -29.891 27.826 -24.575 1.00 13.93 324 LEU A C 1
ATOM 2607 O O . LEU A 1 326 ? -29.821 28.115 -23.393 1.00 14.53 324 LEU A O 1
ATOM 2612 N N . PRO A 1 327 ? -30.748 28.421 -25.426 1.00 16.81 325 PRO A N 1
ATOM 2613 C CA . PRO A 1 327 ? -31.705 29.419 -24.914 1.00 16.43 325 PRO A CA 1
ATOM 2614 C C . PRO A 1 327 ? -32.804 28.844 -24.012 1.00 17.51 325 PRO A C 1
ATOM 2615 O O . PRO A 1 327 ? -33.285 29.540 -23.119 1.00 20.73 325 PRO A O 1
ATOM 2619 N N . CYS A 1 328 ? -33.197 27.596 -24.260 1.00 16.20 326 CYS A N 1
ATOM 2620 C CA . CYS A 1 328 ? -34.346 26.971 -23.609 1.00 18.80 326 CYS A CA 1
ATOM 2621 C C . CYS A 1 328 ? -34.001 25.541 -23.220 1.00 18.63 326 CYS A C 1
ATOM 2622 O O . CYS A 1 328 ? -33.117 24.929 -23.817 1.00 18.91 326 CYS A O 1
ATOM 2625 N N . GLU A 1 329 ? -34.696 25.011 -22.219 1.00 18.00 327 GLU A N 1
ATOM 2626 C CA . GLU A 1 329 ? -34.613 23.595 -21.926 1.00 17.14 327 GLU A CA 1
ATOM 2627 C C . GLU A 1 329 ? -35.029 22.808 -23.159 1.00 17.81 327 GLU A C 1
ATOM 2628 O O . GLU A 1 329 ? -35.921 23.214 -23.908 1.00 15.25 327 GLU A O 1
ATOM 2634 N N . VAL A 1 330 ? -34.349 21.687 -23.379 1.00 13.20 328 VAL A N 1
ATOM 2635 C CA . VAL A 1 330 ? -34.776 20.711 -24.360 1.00 14.12 328 VAL A CA 1
ATOM 2636 C C . VAL A 1 330 ? -34.705 19.339 -23.695 1.00 12.17 328 VAL A C 1
ATOM 2637 O O . VAL A 1 330 ? -33.976 19.161 -22.712 1.00 13.28 328 VAL A O 1
ATOM 2641 N N . PRO A 1 331 ? -35.455 18.362 -24.230 1.00 15.98 329 PRO A N 1
ATOM 2642 C CA . PRO A 1 331 ? -35.373 17.008 -23.697 1.00 15.29 329 PRO A CA 1
ATOM 2643 C C . PRO A 1 331 ? -34.009 16.354 -23.918 1.00 13.52 329 PRO A C 1
ATOM 2644 O O . PRO A 1 331 ? -33.314 16.618 -24.900 1.00 10.96 329 PRO A O 1
ATOM 2648 N N . LEU A 1 332 ? -33.648 15.481 -22.993 1.00 12.32 330 LEU A N 1
ATOM 2649 C CA . LEU A 1 332 ? -32.548 14.559 -23.215 1.00 12.09 330 LEU A CA 1
ATOM 2650 C C . LEU A 1 332 ? -32.810 13.820 -24.523 1.00 11.81 330 LEU A C 1
ATOM 2651 O O . LEU A 1 332 ? -33.950 13.447 -24.810 1.00 12.42 330 LEU A O 1
ATOM 2656 N N . GLY A 1 333 ? -31.755 13.599 -25.304 1.00 12.36 331 GLY A N 1
ATOM 2657 C CA . GLY A 1 333 ? -31.865 12.902 -26.586 1.00 11.03 331 GLY A CA 1
ATOM 2658 C C . GLY A 1 333 ? -32.098 13.833 -27.774 1.00 9.69 331 GLY A C 1
ATOM 2659 O O . GLY A 1 333 ? -32.142 13.378 -28.915 1.00 10.38 331 GLY A O 1
ATOM 2660 N N . THR A 1 334 ? -32.237 15.133 -27.509 1.00 9.35 332 THR A N 1
ATOM 2661 C CA . THR A 1 334 ? -32.405 16.125 -28.567 1.00 10.05 332 THR A CA 1
ATOM 2662 C C . THR A 1 334 ? -31.222 16.104 -29.527 1.00 10.21 332 THR A C 1
ATOM 2663 O O . THR A 1 334 ? -30.072 16.123 -29.125 1.00 11.19 332 THR A O 1
ATOM 2678 N N . VAL A 1 336 ? -28.385 17.106 -31.958 1.00 9.29 334 VAL A N 1
ATOM 2679 C CA . VAL A 1 336 ? -27.442 18.214 -32.107 1.00 8.70 334 VAL A CA 1
ATOM 2680 C C . VAL A 1 336 ? -26.640 17.962 -33.384 1.00 9.26 334 VAL A C 1
ATOM 2681 O O . VAL A 1 336 ? -26.018 16.896 -33.539 1.00 9.43 334 VAL A O 1
ATOM 2685 N N . THR A 1 337 ? -26.680 18.894 -34.322 1.00 9.03 335 THR A N 1
ATOM 2686 C CA . THR A 1 337 ? -26.000 18.715 -35.588 1.00 9.31 335 THR A CA 1
ATOM 2687 C C . THR A 1 337 ? -24.758 19.608 -35.657 1.00 7.55 335 THR A C 1
ATOM 2688 O O . THR A 1 337 ? -24.797 20.821 -35.404 1.00 8.73 335 THR A O 1
ATOM 2692 N N . LEU A 1 338 ? -23.642 18.954 -35.971 1.00 6.86 336 LEU A N 1
ATOM 2693 C CA . LEU A 1 338 ? -22.323 19.550 -35.994 1.00 8.87 336 LEU A CA 1
ATOM 2694 C C . LEU A 1 338 ? -21.915 19.878 -37.429 1.00 8.10 336 LEU A C 1
ATOM 2695 O O . LEU A 1 338 ? -21.335 20.917 -37.673 1.00 8.40 336 LEU A O 1
ATOM 2700 N N . ILE A 1 339 ? -22.190 18.962 -38.348 1.00 9.16 337 ILE A N 1
ATOM 2701 C CA . ILE A 1 339 ? -22.090 19.214 -39.778 1.00 7.39 337 ILE A CA 1
ATOM 2702 C C . ILE A 1 339 ? -23.392 18.709 -40.364 1.00 8.90 337 ILE A C 1
ATOM 2703 O O . ILE A 1 339 ? -23.741 17.551 -40.159 1.00 8.39 337 ILE A O 1
ATOM 2708 N N . GLY A 1 340 ? -24.111 19.576 -41.081 1.00 9.22 338 GLY A N 1
ATOM 2709 C CA . GLY A 1 340 ? -25.344 19.183 -41.710 1.00 10.90 338 GLY A CA 1
ATOM 2710 C C . GLY A 1 340 ? -26.469 20.162 -41.506 1.00 12.16 338 GLY A C 1
ATOM 2711 O O . GLY A 1 340 ? -26.244 21.302 -41.101 1.00 9.39 338 GLY A O 1
ATOM 2712 N N . ARG A 1 341 ? -27.683 19.693 -41.801 1.00 13.42 339 ARG A N 1
ATOM 2713 C CA . ARG A 1 341 ? -28.885 20.526 -41.779 1.00 14.13 339 ARG A CA 1
ATOM 2714 C C . ARG A 1 341 ? -29.835 20.266 -40.609 1.00 11.49 339 ARG A C 1
ATOM 2715 O O . ARG A 1 341 ? -30.086 19.117 -40.239 1.00 13.49 339 ARG A O 1
ATOM 2723 N N . GLN A 1 342 ? -30.359 21.352 -40.033 1.00 12.38 340 GLN A N 1
ATOM 2724 C CA . GLN A 1 342 ? -31.565 21.308 -39.189 1.00 12.02 340 GLN A CA 1
ATOM 2725 C C . GLN A 1 342 ? -32.472 22.436 -39.630 1.00 13.06 340 GLN A C 1
ATOM 2726 O O . GLN A 1 342 ? -32.080 23.597 -39.574 1.00 14.76 340 GLN A O 1
ATOM 2732 N N . GLY A 1 343 ? -33.677 22.089 -40.083 1.00 14.82 341 GLY A N 1
ATOM 2733 C CA . GLY A 1 343 ? -34.606 23.095 -40.587 1.00 16.73 341 GLY A CA 1
ATOM 2734 C C . GLY A 1 343 ? -34.012 23.851 -41.758 1.00 18.37 341 GLY A C 1
ATOM 2735 O O . GLY A 1 343 ? -33.578 23.241 -42.736 1.00 19.14 341 GLY A O 1
ATOM 2736 N N . ASP A 1 344 ? -33.978 25.176 -41.634 1.00 19.93 342 ASP A N 1
ATOM 2737 C CA . ASP A 1 344 ? -33.473 26.057 -42.681 1.00 21.10 342 ASP A CA 1
ATOM 2738 C C . ASP A 1 344 ? -32.014 26.443 -42.464 1.00 21.73 342 ASP A C 1
ATOM 2739 O O . ASP A 1 344 ? -31.478 27.286 -43.191 1.00 22.75 342 ASP A O 1
ATOM 2744 N N . GLU A 1 345 ? -31.371 25.849 -41.460 1.00 17.86 343 GLU A N 1
ATOM 2745 C CA . GLU A 1 345 ? -29.968 26.124 -41.187 1.00 16.68 343 GLU A CA 1
ATOM 2746 C C . GLU A 1 345 ? -29.100 24.964 -41.675 1.00 13.29 343 GLU A C 1
ATOM 2747 O O . GLU A 1 345 ? -29.479 23.798 -41.558 1.00 12.82 343 GLU A O 1
ATOM 2753 N N . TYR A 1 346 ? -27.924 25.293 -42.195 1.00 14.69 344 TYR A N 1
ATOM 2754 C CA . TYR A 1 346 ? -26.973 24.294 -42.671 1.00 14.23 344 TYR A CA 1
ATOM 2755 C C . TYR A 1 346 ? -25.584 24.686 -42.196 1.00 12.00 344 TYR A C 1
ATOM 2756 O O . TYR A 1 346 ? -25.161 25.836 -42.393 1.00 14.46 344 TYR A O 1
ATOM 2765 N N . ILE A 1 347 ? -24.883 23.751 -41.542 1.00 11.34 345 ILE A N 1
ATOM 2766 C CA . ILE A 1 347 ? -23.481 23.944 -41.192 1.00 11.78 345 ILE A CA 1
ATOM 2767 C C . ILE A 1 347 ? -22.647 23.062 -42.103 1.00 8.01 345 ILE A C 1
ATOM 2768 O O . ILE A 1 347 ? -22.683 21.825 -42.015 1.00 9.34 345 ILE A O 1
ATOM 2773 N N . SER A 1 348 ? -21.895 23.691 -42.990 1.00 8.52 346 SER A N 1
ATOM 2774 C CA . SER A 1 348 ? -21.028 22.947 -43.889 1.00 9.81 346 SER A CA 1
ATOM 2775 C C . SER A 1 348 ? -19.703 22.586 -43.232 1.00 8.70 346 SER A C 1
ATOM 2776 O O . SER A 1 348 ? -19.253 23.261 -42.305 1.00 9.81 346 SER A O 1
ATOM 2779 N N . ALA A 1 349 ? -19.059 21.535 -43.747 1.00 9.14 347 ALA A N 1
ATOM 2780 C CA . ALA A 1 349 ? -17.714 21.210 -43.285 1.00 9.32 347 ALA A CA 1
ATOM 2781 C C . ALA A 1 349 ? -16.776 22.387 -43.504 1.00 9.39 347 ALA A C 1
ATOM 2782 O O . ALA A 1 349 ? -15.852 22.602 -42.727 1.00 9.48 347 ALA A O 1
ATOM 2784 N N . THR A 1 350 ? -17.014 23.166 -44.562 1.00 11.35 348 THR A N 1
ATOM 2785 C CA . THR A 1 350 ? -16.222 24.373 -44.804 1.00 10.15 348 THR A CA 1
ATOM 2786 C C . THR A 1 350 ? -16.386 25.417 -43.696 1.00 10.19 348 THR A C 1
ATOM 2787 O O . THR A 1 350 ? -15.413 26.025 -43.284 1.00 11.00 348 THR A O 1
ATOM 2791 N N . GLU A 1 351 ? -17.606 25.599 -43.203 1.00 9.06 349 GLU A N 1
ATOM 2792 C CA . GLU A 1 351 ? -17.825 26.563 -42.123 1.00 9.59 349 GLU A CA 1
ATOM 2793 C C . GLU A 1 351 ? -17.075 26.103 -40.861 1.00 10.20 349 GLU A C 1
ATOM 2794 O O . GLU A 1 351 ? -16.431 26.888 -40.190 1.00 9.61 349 GLU A O 1
ATOM 2800 N N . VAL A 1 352 ? -17.159 24.814 -40.545 1.00 8.46 350 VAL A N 1
ATOM 2801 C CA . VAL A 1 352 ? -16.343 24.256 -39.465 1.00 8.91 350 VAL A CA 1
ATOM 2802 C C . VAL A 1 352 ? -14.837 24.510 -39.708 1.00 6.93 350 VAL A C 1
ATOM 2803 O O . VAL A 1 352 ? -14.115 24.914 -38.797 1.00 8.91 350 VAL A O 1
ATOM 2807 N N . ALA A 1 353 ? -14.376 24.251 -40.934 1.00 7.05 351 ALA A N 1
ATOM 2808 C CA . ALA A 1 353 ? -12.974 24.465 -41.299 1.00 8.03 351 ALA A CA 1
ATOM 2809 C C . ALA A 1 353 ? -12.568 25.928 -41.094 1.00 8.36 351 ALA A C 1
ATOM 2810 O O . ALA A 1 353 ? -11.499 26.224 -40.551 1.00 10.35 351 ALA A O 1
ATOM 2812 N N . GLU A 1 354 ? -13.421 26.845 -41.544 1.00 8.41 352 GLU A N 1
ATOM 2813 C CA . GLU A 1 354 ? -13.092 28.269 -41.474 1.00 10.25 352 GLU A CA 1
ATOM 2814 C C . GLU A 1 354 ? -12.913 28.718 -40.027 1.00 10.14 352 GLU A C 1
ATOM 2815 O O . GLU A 1 354 ? -11.920 29.385 -39.693 1.00 12.19 352 GLU A O 1
ATOM 2821 N N . TYR A 1 355 ? -13.846 28.318 -39.159 1.00 10.50 353 TYR A N 1
ATOM 2822 C CA . TYR A 1 355 ? -13.716 28.655 -37.739 1.00 10.38 353 TYR A CA 1
ATOM 2823 C C . TYR A 1 355 ? -12.415 28.071 -37.161 1.00 10.82 353 TYR A C 1
ATOM 2824 O O . TYR A 1 355 ? -11.771 28.679 -36.297 1.00 10.21 353 TYR A O 1
ATOM 2833 N N . SER A 1 356 ? -12.060 26.880 -37.641 1.00 10.10 354 SER A N 1
ATOM 2834 C CA . SER A 1 356 ? -10.902 26.104 -37.168 1.00 10.55 354 SER A CA 1
ATOM 2835 C C . SER A 1 356 ? -9.581 26.530 -37.799 1.00 9.90 354 SER A C 1
ATOM 2836 O O . SER A 1 356 ? -8.529 25.981 -37.466 1.00 10.41 354 SER A O 1
ATOM 2839 N N . GLY A 1 357 ? -9.621 27.476 -38.733 1.00 8.64 355 GLY A N 1
ATOM 2840 C CA . GLY A 1 357 ? -8.414 27.891 -39.413 1.00 10.38 355 GLY A CA 1
ATOM 2841 C C . GLY A 1 357 ? -7.807 26.788 -40.250 1.00 9.28 355 GLY A C 1
ATOM 2842 O O . GLY A 1 357 ? -6.583 26.653 -40.300 1.00 13.00 355 GLY A O 1
ATOM 2843 N N . THR A 1 358 ? -8.659 26.012 -40.906 1.00 9.87 356 THR A N 1
ATOM 2844 C CA . THR A 1 358 ? -8.196 24.941 -41.778 1.00 7.73 356 THR A CA 1
ATOM 2845 C C . THR A 1 358 ? -9.085 24.799 -43.011 1.00 9.50 356 THR A C 1
ATOM 2846 O O . THR A 1 358 ? -9.739 25.761 -43.405 1.00 10.05 356 THR A O 1
ATOM 2850 N N . ILE A 1 359 ? -9.080 23.625 -43.637 1.00 7.52 357 ILE A N 1
ATOM 2851 C CA . ILE A 1 359 ? -9.861 23.375 -44.844 1.00 9.36 357 ILE A CA 1
ATOM 2852 C C . ILE A 1 359 ? -10.807 22.195 -44.619 1.00 8.48 357 ILE A C 1
ATOM 2853 O O . ILE A 1 359 ? -10.571 21.342 -43.745 1.00 6.81 357 ILE A O 1
ATOM 2858 N N . ASN A 1 360 ? -11.890 22.164 -45.395 1.00 7.78 358 ASN A N 1
ATOM 2859 C CA . ASN A 1 360 ? -12.903 21.119 -45.252 1.00 7.26 358 ASN A CA 1
ATOM 2860 C C . ASN A 1 360 ? -12.308 19.704 -45.304 1.00 5.49 358 ASN A C 1
ATOM 2861 O O . ASN A 1 360 ? -12.715 18.832 -44.535 1.00 7.30 358 ASN A O 1
ATOM 2866 N N . TYR A 1 361 ? -11.323 19.496 -46.178 1.00 7.22 359 TYR A N 1
ATOM 2867 C CA . TYR A 1 361 ? -10.664 18.197 -46.301 1.00 6.86 359 TYR A CA 1
ATOM 2868 C C . TYR A 1 361 ? -10.234 17.678 -44.932 1.00 6.95 359 TYR A C 1
ATOM 2869 O O . TYR A 1 361 ? -10.336 16.489 -44.646 1.00 7.52 359 TYR A O 1
ATOM 2878 N N . GLU A 1 362 ? -9.647 18.553 -44.125 1.00 5.24 360 GLU A N 1
ATOM 2879 C CA . GLU A 1 362 ? -9.070 18.119 -42.855 1.00 6.75 360 GLU A CA 1
ATOM 2880 C C . GLU A 1 362 ? -10.171 17.826 -41.830 1.00 7.57 360 GLU A C 1
ATOM 2881 O O . GLU A 1 362 ? -10.071 16.878 -41.047 1.00 7.41 360 GLU A O 1
ATOM 2887 N N . ILE A 1 363 ? -11.231 18.624 -41.836 1.00 6.94 361 ILE A N 1
ATOM 2888 C CA . ILE A 1 363 ? -12.358 18.418 -40.913 1.00 6.36 361 ILE A CA 1
ATOM 2889 C C . ILE A 1 363 ? -12.995 17.034 -41.123 1.00 8.27 361 ILE A C 1
ATOM 2890 O O . ILE A 1 363 ? -13.154 16.267 -40.179 1.00 9.23 361 ILE A O 1
ATOM 2895 N N . ILE A 1 364 ? -13.339 16.719 -42.357 1.00 8.14 362 ILE A N 1
ATOM 2896 C CA . ILE A 1 364 ? -14.024 15.453 -42.620 1.00 8.09 362 ILE A CA 1
ATOM 2897 C C . ILE A 1 364 ? -13.115 14.227 -42.421 1.00 7.38 362 ILE A C 1
ATOM 2898 O O . ILE A 1 364 ? -13.532 13.189 -41.885 1.00 9.67 362 ILE A O 1
ATOM 2903 N N A THR A 1 365 ? -11.864 14.375 -42.803 0.50 6.62 363 THR A N 1
ATOM 2904 N N B THR A 1 365 ? -11.875 14.324 -42.895 0.50 7.56 363 THR A N 1
ATOM 2905 C CA A THR A 1 365 ? -10.978 13.239 -42.914 0.50 6.76 363 THR A CA 1
ATOM 2906 C CA B THR A 1 365 ? -10.980 13.162 -42.906 0.50 7.90 363 THR A CA 1
ATOM 2907 C C A THR A 1 365 ? -10.448 12.790 -41.550 0.50 8.54 363 THR A C 1
ATOM 2908 C C B THR A 1 365 ? -10.589 12.730 -41.491 0.50 8.54 363 THR A C 1
ATOM 2909 O O A THR A 1 365 ? -10.013 11.646 -41.389 0.50 8.86 363 THR A O 1
ATOM 2910 O O B THR A 1 365 ? -10.396 11.539 -41.225 0.50 6.73 363 THR A O 1
ATOM 2917 N N . THR A 1 366 ? -10.519 13.691 -40.577 1.00 6.85 364 THR A N 1
ATOM 2918 C CA . THR A 1 366 ? -10.057 13.417 -39.203 1.00 7.81 364 THR A CA 1
ATOM 2919 C C . THR A 1 366 ? -11.184 13.042 -38.227 1.00 7.42 364 THR A C 1
ATOM 2920 O O . THR A 1 366 ? -10.953 12.945 -37.024 1.00 8.48 364 THR A O 1
ATOM 2924 N N . ILE A 1 367 ? -12.390 12.789 -38.742 1.00 7.59 365 ILE A N 1
ATOM 2925 C CA . ILE A 1 367 ? -13.447 12.228 -37.894 1.00 6.29 365 ILE A CA 1
ATOM 2926 C C . ILE A 1 367 ? -12.998 10.799 -37.571 1.00 7.04 365 ILE A C 1
ATOM 2927 O O . ILE A 1 367 ? -12.813 9.974 -38.475 1.00 8.00 365 ILE A O 1
ATOM 2932 N N . SER A 1 368 ? -12.773 10.549 -36.289 1.00 6.85 366 SER A N 1
ATOM 2933 C CA . SER A 1 368 ? -12.158 9.318 -35.785 1.00 7.15 366 SER A CA 1
ATOM 2934 C C . SER A 1 368 ? -12.815 8.031 -36.205 1.00 5.96 366 SER A C 1
ATOM 2935 O O . SER A 1 368 ? -14.030 7.957 -36.354 1.00 6.15 366 SER A O 1
ATOM 2938 N N . PHE A 1 369 ? -11.998 6.990 -36.280 1.00 7.20 367 PHE A N 1
ATOM 2939 C CA . PHE A 1 369 ? -12.500 5.650 -36.544 1.00 9.65 367 PHE A CA 1
ATOM 2940 C C . PHE A 1 369 ? -13.408 5.178 -35.405 1.00 11.21 367 PHE A C 1
ATOM 2941 O O . PHE A 1 369 ? -14.159 4.249 -35.604 1.00 10.66 367 PHE A O 1
ATOM 2949 N N . ARG A 1 370 ? -13.393 5.806 -34.229 1.00 10.34 368 ARG A N 1
ATOM 2950 C CA . ARG A 1 370 ? -14.305 5.344 -33.199 1.00 10.69 368 ARG A CA 1
ATOM 2951 C C . ARG A 1 370 ? -15.752 5.852 -33.379 1.00 9.79 368 ARG A C 1
ATOM 2952 O O . ARG A 1 370 ? -16.636 5.467 -32.608 1.00 10.47 368 ARG A O 1
ATOM 2960 N N . VAL A 1 371 ? -16.011 6.699 -34.377 1.00 8.01 369 VAL A N 1
ATOM 2961 C CA . VAL A 1 371 ? -17.380 7.163 -34.636 1.00 7.00 369 VAL A CA 1
ATOM 2962 C C . VAL A 1 371 ? -18.045 6.276 -35.701 1.00 8.37 369 VAL A C 1
ATOM 2963 O O . VAL A 1 371 ? -17.490 6.081 -36.789 1.00 8.95 369 VAL A O 1
ATOM 2967 N N . PRO A 1 372 ? -19.225 5.720 -35.396 1.00 8.12 370 PRO A N 1
ATOM 2968 C CA . PRO A 1 372 ? -19.911 4.906 -36.399 1.00 7.64 370 PRO A CA 1
ATOM 2969 C C . PRO A 1 372 ? -20.355 5.743 -37.594 1.00 8.35 370 PRO A C 1
ATOM 2970 O O . PRO A 1 372 ? -20.631 6.936 -37.450 1.00 8.35 370 PRO A O 1
ATOM 2974 N N . ARG A 1 373 ? -20.398 5.099 -38.761 1.00 6.98 371 ARG A N 1
ATOM 2975 C CA . ARG A 1 373 ? -20.975 5.664 -39.973 1.00 8.00 371 ARG A CA 1
ATOM 2976 C C . ARG A 1 373 ? -22.243 4.915 -40.325 1.00 8.42 371 ARG A C 1
ATOM 2977 O O . ARG A 1 373 ? -22.239 3.695 -40.387 1.00 8.72 371 ARG A O 1
ATOM 2985 N N . ILE A 1 374 ? -23.319 5.665 -40.553 1.00 7.48 372 ILE A N 1
ATOM 2986 C CA . ILE A 1 374 ? -24.602 5.141 -41.038 1.00 9.25 372 ILE A CA 1
ATOM 2987 C C . ILE A 1 374 ? -24.753 5.524 -42.514 1.00 8.73 372 ILE A C 1
ATOM 2988 O O . ILE A 1 374 ? -24.666 6.712 -42.842 1.00 8.37 372 ILE A O 1
ATOM 2993 N N . PHE A 1 375 ? -24.957 4.522 -43.374 1.00 8.81 373 PHE A N 1
ATOM 2994 C CA . PHE A 1 375 ? -25.017 4.713 -44.829 1.00 8.65 373 PHE A CA 1
ATOM 2995 C C . PHE A 1 375 ? -26.466 4.686 -45.290 1.00 10.13 373 PHE A C 1
ATOM 2996 O O . PHE A 1 375 ? -27.204 3.754 -44.946 1.00 10.55 373 PHE A O 1
ATOM 3004 N N . ILE A 1 376 ? -26.850 5.728 -46.022 1.00 10.65 374 ILE A N 1
ATOM 3005 C CA . ILE A 1 376 ? -28.216 5.919 -46.511 1.00 11.10 374 ILE A CA 1
ATOM 3006 C C . ILE A 1 376 ? -28.211 5.778 -48.030 1.00 10.63 374 ILE A C 1
ATOM 3007 O O . ILE A 1 376 ? -27.357 6.341 -48.695 1.00 10.11 374 ILE A O 1
ATOM 3012 N N . ARG A 1 377 ? -29.161 5.019 -48.567 1.00 10.85 375 ARG A N 1
ATOM 3013 C CA . ARG A 1 377 ? -29.370 4.924 -50.008 1.00 11.62 375 ARG A CA 1
ATOM 3014 C C . ARG A 1 377 ? -30.879 4.997 -50.212 1.00 11.95 375 ARG A C 1
ATOM 3015 O O . ARG A 1 377 ? -31.634 4.314 -49.523 1.00 12.68 375 ARG A O 1
ATOM 3023 N N . ASN A 1 378 ? -31.314 5.879 -51.107 1.00 15.81 376 ASN A N 1
ATOM 3024 C CA . ASN A 1 378 ? -32.742 6.140 -51.311 1.00 16.10 376 ASN A CA 1
ATOM 3025 C C . ASN A 1 378 ? -33.456 6.498 -49.989 1.00 16.50 376 ASN A C 1
ATOM 3026 O O . ASN A 1 378 ? -34.595 6.108 -49.757 1.00 15.94 376 ASN A O 1
ATOM 3031 N N . GLY A 1 379 ? -32.768 7.242 -49.121 1.00 14.81 377 GLY A N 1
ATOM 3032 C CA . GLY A 1 379 ? -33.358 7.717 -47.874 1.00 15.44 377 GLY A CA 1
ATOM 3033 C C . GLY A 1 379 ? -33.386 6.713 -46.745 1.00 14.56 377 GLY A C 1
ATOM 3034 O O . GLY A 1 379 ? -33.749 7.064 -45.630 1.00 14.71 377 GLY A O 1
ATOM 3046 N N . VAL A 1 381 ? -31.631 3.478 -44.362 1.00 12.62 379 VAL A N 1
ATOM 3047 C CA . VAL A 1 381 ? -30.373 2.963 -43.836 1.00 13.55 379 VAL A CA 1
ATOM 3048 C C . VAL A 1 381 ? -30.122 1.608 -44.471 1.00 14.76 379 VAL A C 1
ATOM 3049 O O . VAL A 1 381 ? -30.985 0.723 -44.419 1.00 17.16 379 VAL A O 1
ATOM 3053 N N . VAL A 1 382 ? -28.960 1.463 -45.105 1.00 12.05 380 VAL A N 1
ATOM 3054 C CA . VAL A 1 382 ? -28.590 0.219 -45.771 1.00 13.13 380 VAL A CA 1
ATOM 3055 C C . VAL A 1 382 ? -27.401 -0.480 -45.109 1.00 13.59 380 VAL A C 1
ATOM 3056 O O . VAL A 1 382 ? -27.192 -1.676 -45.305 1.00 14.13 380 VAL A O 1
ATOM 3060 N N . GLU A 1 383 ? -26.627 0.255 -44.323 1.00 11.64 381 GLU A N 1
ATOM 3061 C CA . GLU A 1 383 ? -25.452 -0.312 -43.675 1.00 12.46 381 GLU A CA 1
ATOM 3062 C C . GLU A 1 383 ? -25.060 0.584 -42.520 1.00 10.32 381 GLU A C 1
ATOM 3063 O O . GLU A 1 383 ? -25.219 1.806 -42.590 1.00 11.27 381 GLU A O 1
ATOM 3069 N N . VAL A 1 384 ? -24.542 -0.025 -41.459 1.00 10.10 382 VAL A N 1
ATOM 3070 C CA . VAL A 1 384 ? -23.871 0.722 -40.400 1.00 11.12 382 VAL A CA 1
ATOM 3071 C C . VAL A 1 384 ? -22.521 0.081 -40.173 1.00 9.95 382 VAL A C 1
ATOM 3072 O O . VAL A 1 384 ? -22.449 -1.125 -39.966 1.00 11.34 382 VAL A O 1
ATOM 3076 N N . ILE A 1 385 ? -21.462 0.890 -40.219 1.00 8.89 383 ILE A N 1
ATOM 3077 C CA . ILE A 1 385 ? -20.104 0.420 -39.966 1.00 7.17 383 ILE A CA 1
ATOM 3078 C C . ILE A 1 385 ? -19.589 1.077 -38.701 1.00 8.83 383 ILE A C 1
ATOM 3079 O O . ILE A 1 385 ? -19.510 2.293 -38.624 1.00 8.43 383 ILE A O 1
ATOM 3084 N N . ASN A 1 386 ? -19.299 0.250 -37.700 1.00 8.52 384 ASN A N 1
ATOM 3085 C CA . ASN A 1 386 ? -18.726 0.707 -36.459 1.00 8.28 384 ASN A CA 1
ATOM 3086 C C . ASN A 1 386 ? -17.362 0.051 -36.343 1.00 7.90 384 ASN A C 1
ATOM 3087 O O . ASN A 1 386 ? -17.259 -1.097 -35.952 1.00 8.07 384 ASN A O 1
ATOM 3092 N N . TYR A 1 387 ? -16.313 0.753 -36.720 1.00 7.57 385 TYR A N 1
ATOM 3093 C CA . TYR A 1 387 ? -14.995 0.137 -36.728 1.00 8.58 385 TYR A CA 1
ATOM 3094 C C . TYR A 1 387 ? -14.542 -0.391 -35.350 1.00 10.63 385 TYR A C 1
ATOM 3095 O O . TYR A 1 387 ? -13.748 -1.331 -35.290 1.00 9.96 385 TYR A O 1
ATOM 3104 N N . LEU A 1 388 ? -15.040 0.189 -34.253 1.00 8.38 386 LEU A N 1
ATOM 3105 C CA . LEU A 1 388 ? -14.692 -0.354 -32.939 1.00 9.65 386 LEU A CA 1
ATOM 3106 C C . LEU A 1 388 ? -15.115 -1.827 -32.783 1.00 11.53 386 LEU A C 1
ATOM 3107 O O . LEU A 1 388 ? -14.457 -2.573 -32.065 1.00 10.98 386 LEU A O 1
ATOM 3112 N N . ASN A 1 389 ? -16.193 -2.229 -33.451 1.00 12.57 387 ASN A N 1
ATOM 3113 C CA . ASN A 1 389 ? -16.633 -3.635 -33.417 1.00 12.95 387 ASN A CA 1
ATOM 3114 C C . ASN A 1 389 ? -15.662 -4.581 -34.096 1.00 15.89 387 ASN A C 1
ATOM 3115 O O . ASN A 1 389 ? -15.680 -5.783 -33.831 1.00 18.36 387 ASN A O 1
ATOM 3120 N N . ASP A 1 390 ? -14.848 -4.040 -34.992 1.00 17.57 388 ASP A N 1
ATOM 3121 C CA . ASP A 1 390 ? -13.973 -4.839 -35.831 1.00 17.14 388 ASP A CA 1
ATOM 3122 C C . ASP A 1 390 ? -12.609 -5.101 -35.183 1.00 19.15 388 ASP A C 1
ATOM 3123 O O . ASP A 1 390 ? -11.921 -6.057 -35.556 1.00 22.66 388 ASP A O 1
ATOM 3128 N N . ILE A 1 391 ? -12.197 -4.266 -34.230 1.00 15.50 389 ILE A N 1
ATOM 3129 C CA . ILE A 1 391 ? -10.813 -4.333 -33.752 1.00 16.30 389 ILE A CA 1
ATOM 3130 C C . ILE A 1 391 ? -10.647 -5.292 -32.569 1.00 19.44 389 ILE A C 1
ATOM 3131 O O . ILE A 1 391 ? -11.607 -5.568 -31.827 1.00 19.75 389 ILE A O 1
ATOM 3136 N N . ALA B 1 6 ? -1.138 -6.994 -38.191 1.00 31.51 4 ALA B N 1
ATOM 3137 C CA . ALA B 1 6 ? 0.293 -6.913 -37.776 1.00 27.96 4 ALA B CA 1
ATOM 3138 C C . ALA B 1 6 ? 1.294 -6.702 -38.931 1.00 23.89 4 ALA B C 1
ATOM 3139 O O . ALA B 1 6 ? 2.321 -6.079 -38.713 1.00 22.74 4 ALA B O 1
ATOM 3141 N N . PRO B 1 7 ? 1.017 -7.215 -40.153 1.00 21.70 5 PRO B N 1
ATOM 3142 C CA . PRO B 1 7 ? 1.845 -6.574 -41.175 1.00 18.19 5 PRO B CA 1
ATOM 3143 C C . PRO B 1 7 ? 1.354 -5.145 -41.393 1.00 15.66 5 PRO B C 1
ATOM 3144 O O . PRO B 1 7 ? 0.211 -4.806 -41.087 1.00 14.04 5 PRO B O 1
ATOM 3148 N N . PHE B 1 8 ? 2.242 -4.316 -41.897 1.00 11.15 6 PHE B N 1
ATOM 3149 C CA . PHE B 1 8 ? 1.889 -2.988 -42.366 1.00 10.74 6 PHE B CA 1
ATOM 3150 C C . PHE B 1 8 ? 2.835 -2.624 -43.496 1.00 11.18 6 PHE B C 1
ATOM 3151 O O . PHE B 1 8 ? 3.960 -3.099 -43.532 1.00 11.94 6 PHE B O 1
ATOM 3159 N N . TYR B 1 9 ? 2.368 -1.782 -44.408 1.00 10.00 7 TYR B N 1
ATOM 3160 C CA . TYR B 1 9 ? 3.031 -1.569 -45.687 1.00 10.31 7 TYR B CA 1
ATOM 3161 C C . TYR B 1 9 ? 3.329 -0.108 -46.015 1.00 11.43 7 TYR B C 1
ATOM 3162 O O . TYR B 1 9 ? 3.547 0.242 -47.180 1.00 12.44 7 TYR B O 1
ATOM 3171 N N . ARG B 1 10 ? 3.359 0.737 -44.986 1.00 8.05 8 ARG B N 1
ATOM 3172 C CA . ARG B 1 10 ? 3.877 2.098 -45.087 1.00 7.78 8 ARG B CA 1
ATOM 3173 C C . ARG B 1 10 ? 4.821 2.272 -43.899 1.00 7.59 8 ARG B C 1
ATOM 3174 O O . ARG B 1 10 ? 4.495 1.852 -42.789 1.00 8.89 8 ARG B O 1
ATOM 3182 N N . ASP B 1 11 ? 5.965 2.907 -44.113 1.00 8.87 9 ASP B N 1
ATOM 3183 C CA . ASP B 1 11 ? 6.962 3.042 -43.057 1.00 8.94 9 ASP B CA 1
ATOM 3184 C C . ASP B 1 11 ? 6.682 4.258 -42.157 1.00 8.20 9 ASP B C 1
ATOM 3185 O O . ASP B 1 11 ? 7.507 5.175 -42.015 1.00 9.28 9 ASP B O 1
ATOM 3190 N N . THR B 1 12 ? 5.507 4.234 -41.544 1.00 8.29 10 THR B N 1
ATOM 3191 C CA . THR B 1 12 ? 5.047 5.242 -40.613 1.00 8.29 10 THR B CA 1
ATOM 3192 C C . THR B 1 12 ? 4.397 4.490 -39.471 1.00 9.25 10 THR B C 1
ATOM 3193 O O . THR B 1 12 ? 3.571 3.620 -39.708 1.00 8.88 10 THR B O 1
ATOM 3197 N N . TRP B 1 13 ? 4.825 4.773 -38.251 1.00 7.73 11 TRP B N 1
ATOM 3198 C CA . TRP B 1 13 ? 4.351 4.008 -37.103 1.00 8.30 11 TRP B CA 1
ATOM 3199 C C . TRP B 1 13 ? 4.490 4.716 -35.764 1.00 8.09 11 TRP B C 1
ATOM 3200 O O . TRP B 1 13 ? 5.315 5.622 -35.595 1.00 10.10 11 TRP B O 1
ATOM 3211 N N . VAL B 1 14 ? 3.639 4.288 -34.826 1.00 8.44 12 VAL B N 1
ATOM 3212 C CA . VAL B 1 14 ? 3.747 4.643 -33.429 1.00 9.36 12 VAL B CA 1
ATOM 3213 C C . VAL B 1 14 ? 4.477 3.503 -32.702 1.00 9.97 12 VAL B C 1
ATOM 3214 O O . VAL B 1 14 ? 4.221 2.331 -32.990 1.00 11.37 12 VAL B O 1
ATOM 3218 N N . GLU B 1 15 ? 5.410 3.859 -31.815 1.00 11.28 13 GLU B N 1
ATOM 3219 C CA . GLU B 1 15 ? 6.010 2.905 -30.880 1.00 12.13 13 GLU B CA 1
ATOM 3220 C C . GLU B 1 15 ? 5.498 3.219 -29.493 1.00 10.89 13 GLU B C 1
ATOM 3221 O O . GLU B 1 15 ? 5.553 4.372 -29.032 1.00 9.89 13 GLU B O 1
ATOM 3227 N N . VAL B 1 16 ? 4.988 2.173 -28.855 1.00 12.48 14 VAL B N 1
ATOM 3228 C CA . VAL B 1 16 ? 4.532 2.248 -27.480 1.00 11.70 14 VAL B CA 1
ATOM 3229 C C . VAL B 1 16 ? 5.466 1.385 -26.625 1.00 12.89 14 VAL B C 1
ATOM 3230 O O . VAL B 1 16 ? 5.581 0.183 -26.851 1.00 13.80 14 VAL B O 1
ATOM 3234 N N . ASP B 1 17 ? 6.156 2.025 -25.690 1.00 11.77 15 ASP B N 1
ATOM 3235 C CA . ASP B 1 17 ? 7.070 1.320 -24.782 1.00 13.92 15 ASP B CA 1
ATOM 3236 C C . ASP B 1 17 ? 6.263 0.859 -23.582 1.00 12.02 15 ASP B C 1
ATOM 3237 O O . ASP B 1 17 ? 5.841 1.675 -22.759 1.00 11.41 15 ASP B O 1
ATOM 3242 N N . LEU B 1 18 ? 6.012 -0.446 -23.530 1.00 14.09 16 LEU B N 1
ATOM 3243 C CA . LEU B 1 18 ? 5.188 -1.025 -22.471 1.00 13.20 16 LEU B CA 1
ATOM 3244 C C . LEU B 1 18 ? 5.876 -0.986 -21.120 1.00 13.25 16 LEU B C 1
ATOM 3245 O O . LEU B 1 18 ? 5.192 -0.964 -20.088 1.00 13.00 16 LEU B O 1
ATOM 3250 N N . ASP B 1 19 ? 7.210 -1.010 -21.124 1.00 12.67 17 ASP B N 1
ATOM 3251 C CA . ASP B 1 19 ? 7.984 -0.862 -19.894 1.00 15.37 17 ASP B CA 1
ATOM 3252 C C . ASP B 1 19 ? 7.667 0.486 -19.259 1.00 14.77 17 ASP B C 1
ATOM 3253 O O . ASP B 1 19 ? 7.515 0.576 -18.043 1.00 15.93 17 ASP B O 1
ATOM 3258 N N . ALA B 1 20 ? 7.585 1.540 -20.077 1.00 13.74 18 ALA B N 1
ATOM 3259 C CA . ALA B 1 20 ? 7.328 2.889 -19.562 1.00 14.15 18 ALA B CA 1
ATOM 3260 C C . ALA B 1 20 ? 5.976 2.925 -18.853 1.00 13.36 18 ALA B C 1
ATOM 3261 O O . ALA B 1 20 ? 5.849 3.440 -17.744 1.00 14.29 18 ALA B O 1
ATOM 3263 N N . ILE B 1 21 ? 4.960 2.363 -19.507 1.00 13.39 19 ILE B N 1
ATOM 3264 C CA . ILE B 1 21 ? 3.623 2.320 -18.911 1.00 12.92 19 ILE B CA 1
ATOM 3265 C C . ILE B 1 21 ? 3.628 1.506 -17.614 1.00 13.32 19 ILE B C 1
ATOM 3266 O O . ILE B 1 21 ? 3.053 1.932 -16.620 1.00 15.41 19 ILE B O 1
ATOM 3271 N N . TYR B 1 22 ? 4.261 0.336 -17.661 1.00 14.21 20 TYR B N 1
ATOM 3272 C CA . TYR B 1 22 ? 4.407 -0.515 -16.490 1.00 16.50 20 TYR B CA 1
ATOM 3273 C C . TYR B 1 22 ? 5.064 0.257 -15.356 1.00 16.28 20 TYR B C 1
ATOM 3274 O O . TYR B 1 22 ? 4.604 0.210 -14.218 1.00 14.28 20 TYR B O 1
ATOM 3283 N N . ASN B 1 23 ? 6.145 0.959 -15.673 1.00 15.90 21 ASN B N 1
ATOM 3284 C CA . ASN B 1 23 ? 6.879 1.708 -14.654 1.00 15.53 21 ASN B CA 1
ATOM 3285 C C . ASN B 1 23 ? 6.086 2.858 -14.087 1.00 16.52 21 ASN B C 1
ATOM 3286 O O . ASN B 1 23 ? 6.145 3.114 -12.890 1.00 17.33 21 ASN B O 1
ATOM 3291 N N . ASN B 1 24 ? 5.360 3.581 -14.936 1.00 14.08 22 ASN B N 1
ATOM 3292 C CA . ASN B 1 24 ? 4.528 4.674 -14.433 1.00 12.97 22 ASN B CA 1
ATOM 3293 C C . ASN B 1 24 ? 3.452 4.182 -13.469 1.00 12.39 22 ASN B C 1
ATOM 3294 O O . ASN B 1 24 ? 3.240 4.766 -12.402 1.00 14.34 22 ASN B O 1
ATOM 3299 N N . VAL B 1 25 ? 2.775 3.107 -13.851 1.00 12.85 23 VAL B N 1
ATOM 3300 C CA . VAL B 1 25 ? 1.685 2.563 -13.023 1.00 12.66 23 VAL B CA 1
ATOM 3301 C C . VAL B 1 25 ? 2.258 2.040 -11.707 1.00 15.47 23 VAL B C 1
ATOM 3302 O O . VAL B 1 25 ? 1.689 2.270 -10.639 1.00 16.89 23 VAL B O 1
ATOM 3306 N N . THR B 1 26 ? 3.407 1.371 -11.794 1.00 15.96 24 THR B N 1
ATOM 3307 C CA . THR B 1 26 ? 4.105 0.872 -10.608 1.00 15.34 24 THR B CA 1
ATOM 3308 C C . THR B 1 26 ? 4.462 2.018 -9.671 1.00 16.16 24 THR B C 1
ATOM 3309 O O . THR B 1 26 ? 4.216 1.934 -8.461 1.00 16.81 24 THR B O 1
ATOM 3313 N N . HIS B 1 27 ? 5.032 3.086 -10.220 1.00 14.82 25 HIS B N 1
ATOM 3314 C CA . HIS B 1 27 ? 5.419 4.245 -9.408 1.00 15.91 25 HIS B CA 1
ATOM 3315 C C . HIS B 1 27 ? 4.226 4.945 -8.763 1.00 16.83 25 HIS B C 1
ATOM 3316 O O . HIS B 1 27 ? 4.291 5.375 -7.611 1.00 17.89 25 HIS B O 1
ATOM 3323 N N . ILE B 1 28 ? 3.112 5.022 -9.483 1.00 15.65 26 ILE B N 1
ATOM 3324 C CA . ILE B 1 28 ? 1.905 5.599 -8.901 1.00 16.03 26 ILE B CA 1
ATOM 3325 C C . ILE B 1 28 ? 1.403 4.700 -7.765 1.00 15.99 26 ILE B C 1
ATOM 3326 O O . ILE B 1 28 ? 1.043 5.189 -6.696 1.00 18.05 26 ILE B O 1
ATOM 3342 N N . GLU B 1 30 ? 3.028 2.649 -5.887 1.00 19.63 28 GLU B N 1
ATOM 3343 C CA . GLU B 1 30 ? 3.878 2.720 -4.702 1.00 21.53 28 GLU B CA 1
ATOM 3344 C C . GLU B 1 30 ? 3.817 4.091 -4.016 1.00 20.40 28 GLU B C 1
ATOM 3345 O O . GLU B 1 30 ? 4.099 4.193 -2.821 1.00 23.69 28 GLU B O 1
ATOM 3351 N N . PHE B 1 31 ? 3.390 5.124 -4.743 1.00 19.39 29 PHE B N 1
ATOM 3352 C CA . PHE B 1 31 ? 3.258 6.479 -4.198 1.00 18.82 29 PHE B CA 1
ATOM 3353 C C . PHE B 1 31 ? 1.978 6.640 -3.358 1.00 19.29 29 PHE B C 1
ATOM 3354 O O . PHE B 1 31 ? 1.990 7.293 -2.312 1.00 20.33 29 PHE B O 1
ATOM 3362 N N . ILE B 1 32 ? 0.880 6.057 -3.832 1.00 19.44 30 ILE B N 1
ATOM 3363 C CA . ILE B 1 32 ? -0.407 6.168 -3.148 1.00 18.44 30 ILE B CA 1
ATOM 3364 C C . ILE B 1 32 ? -0.495 5.150 -1.996 1.00 17.77 30 ILE B C 1
ATOM 3365 O O . ILE B 1 32 ? 0.367 4.265 -1.886 1.00 17.11 30 ILE B O 1
ATOM 3370 N N . PRO B 1 33 ? -1.503 5.301 -1.104 1.00 17.81 31 PRO B N 1
ATOM 3371 C CA . PRO B 1 33 ? -1.673 4.310 -0.030 1.00 18.81 31 PRO B CA 1
ATOM 3372 C C . PRO B 1 33 ? -1.967 2.904 -0.556 1.00 19.90 31 PRO B C 1
ATOM 3373 O O . PRO B 1 33 ? -2.557 2.746 -1.624 1.00 18.42 31 PRO B O 1
ATOM 3377 N N . SER B 1 34 ? -1.550 1.887 0.188 1.00 20.70 32 SER B N 1
ATOM 3378 C CA . SER B 1 34 ? -1.677 0.498 -0.262 1.00 20.82 32 SER B CA 1
ATOM 3379 C C . SER B 1 34 ? -3.120 0.016 -0.430 1.00 20.73 32 SER B C 1
ATOM 3380 O O . SER B 1 34 ? -3.354 -0.973 -1.113 1.00 23.80 32 SER B O 1
ATOM 3383 N N . ASP B 1 35 ? -4.076 0.710 0.180 1.00 18.10 33 ASP B N 1
ATOM 3384 C CA . ASP B 1 35 ? -5.486 0.314 0.097 1.00 18.97 33 ASP B CA 1
ATOM 3385 C C . ASP B 1 35 ? -6.294 1.134 -0.924 1.00 20.24 33 ASP B C 1
ATOM 3386 O O . ASP B 1 35 ? -7.527 1.155 -0.883 1.00 20.18 33 ASP B O 1
ATOM 3391 N N . VAL B 1 36 ? -5.587 1.791 -1.839 1.00 15.30 34 VAL B N 1
ATOM 3392 C CA . VAL B 1 36 ? -6.222 2.624 -2.865 1.00 14.65 34 VAL B CA 1
ATOM 3393 C C . VAL B 1 36 ? -5.966 1.957 -4.212 1.00 13.26 34 VAL B C 1
ATOM 3394 O O . VAL B 1 36 ? -4.820 1.680 -4.563 1.00 14.19 34 VAL B O 1
ATOM 3398 N N . GLU B 1 37 ? -7.044 1.693 -4.942 1.00 13.20 35 GLU B N 1
ATOM 3399 C CA . GLU B 1 37 ? -6.974 1.062 -6.258 1.00 13.86 35 GLU B CA 1
ATOM 3400 C C . GLU B 1 37 ? -6.714 2.093 -7.356 1.00 14.08 35 GLU B C 1
ATOM 3401 O O . GLU B 1 37 ? -7.011 3.281 -7.199 1.00 14.04 35 GLU B O 1
ATOM 3407 N N . ILE B 1 38 ? -6.162 1.618 -8.473 1.00 12.48 36 ILE B N 1
ATOM 3408 C CA . ILE B 1 38 ? -5.995 2.434 -9.670 1.00 12.73 36 ILE B CA 1
ATOM 3409 C C . ILE B 1 38 ? -6.919 1.948 -10.798 1.00 12.20 36 ILE B C 1
ATOM 3410 O O . ILE B 1 38 ? -6.896 0.758 -11.154 1.00 12.28 36 ILE B O 1
ATOM 3415 N N . PHE B 1 39 ? -7.733 2.875 -11.326 1.00 10.55 37 PHE B N 1
ATOM 3416 C CA . PHE B 1 39 ? -8.352 2.732 -12.644 1.00 9.46 37 PHE B CA 1
ATOM 3417 C C . PHE B 1 39 ? -7.313 3.156 -13.683 1.00 10.08 37 PHE B C 1
ATOM 3418 O O . PHE B 1 39 ? -6.780 4.263 -13.609 1.00 11.12 37 PHE B O 1
ATOM 3426 N N . ALA B 1 40 ? -7.043 2.295 -14.654 1.00 8.74 38 ALA B N 1
ATOM 3427 C CA . ALA B 1 40 ? -6.257 2.690 -15.822 1.00 9.38 38 ALA B CA 1
ATOM 3428 C C . ALA B 1 40 ? -7.268 3.278 -16.799 1.00 10.84 38 ALA B C 1
ATOM 3429 O O . ALA B 1 40 ? -8.187 2.592 -17.217 1.00 9.99 38 ALA B O 1
ATOM 3431 N N . VAL B 1 41 ? -7.124 4.566 -17.119 1.00 9.16 39 VAL B N 1
ATOM 3432 C CA . VAL B 1 41 ? -8.057 5.249 -18.003 1.00 8.11 39 VAL B CA 1
ATOM 3433 C C . VAL B 1 41 ? -7.564 5.111 -19.444 1.00 8.22 39 VAL B C 1
ATOM 3434 O O . VAL B 1 41 ? -6.504 5.639 -19.820 1.00 9.05 39 VAL B O 1
ATOM 3438 N N . VAL B 1 42 ? -8.353 4.376 -20.243 1.00 8.32 40 VAL B N 1
ATOM 3439 C CA . VAL B 1 42 ? -7.966 3.989 -21.599 1.00 8.62 40 VAL B CA 1
ATOM 3440 C C . VAL B 1 42 ? -8.969 4.478 -22.651 1.00 8.50 40 VAL B C 1
ATOM 3441 O O . VAL B 1 42 ? -9.016 3.948 -23.772 1.00 11.08 40 VAL B O 1
ATOM 3445 N N . LYS B 1 43 ? -9.724 5.519 -22.294 1.00 8.40 41 LYS B N 1
ATOM 3446 C CA . LYS B 1 43 ? -10.591 6.197 -23.246 1.00 10.71 41 LYS B CA 1
ATOM 3447 C C . LYS B 1 43 ? -9.756 6.741 -24.419 1.00 7.95 41 LYS B C 1
ATOM 3448 O O . LYS B 1 43 ? -8.546 6.956 -24.299 1.00 9.05 41 LYS B O 1
ATOM 3454 N N . GLY B 1 44 ? -10.411 6.940 -25.562 1.00 8.87 42 GLY B N 1
ATOM 3455 C CA . GLY B 1 44 ? -9.761 7.552 -26.711 1.00 7.73 42 GLY B CA 1
ATOM 3456 C C . GLY B 1 44 ? -8.642 6.688 -27.255 1.00 6.91 42 GLY B C 1
ATOM 3457 O O . GLY B 1 44 ? -7.539 7.183 -27.525 1.00 8.95 42 GLY B O 1
ATOM 3458 N N . ASN B 1 45 ? -8.927 5.392 -27.419 1.00 7.52 43 ASN B N 1
ATOM 3459 C CA . ASN B 1 45 ? -7.937 4.419 -27.895 1.00 8.45 43 ASN B CA 1
ATOM 3460 C C . ASN B 1 45 ? -6.701 4.442 -27.018 1.00 8.57 43 ASN B C 1
ATOM 3461 O O . ASN B 1 45 ? -5.561 4.522 -27.508 1.00 8.44 43 ASN B O 1
ATOM 3466 N N . ALA B 1 46 ? -6.932 4.395 -25.706 1.00 6.67 44 ALA B N 1
ATOM 3467 C CA . ALA B 1 46 ? -5.855 4.560 -24.719 1.00 10.13 44 ALA B CA 1
ATOM 3468 C C . ALA B 1 46 ? -4.954 5.747 -25.049 1.00 7.41 44 ALA B C 1
ATOM 3469 O O . ALA B 1 46 ? -3.731 5.626 -25.177 1.00 9.31 44 ALA B O 1
ATOM 3471 N N . TYR B 1 47 ? -5.592 6.912 -25.180 1.00 8.19 45 TYR B N 1
ATOM 3472 C CA . TYR B 1 47 ? -4.903 8.161 -25.464 1.00 7.38 45 TYR B CA 1
ATOM 3473 C C . TYR B 1 47 ? -3.948 7.957 -26.659 1.00 7.95 45 TYR B C 1
ATOM 3474 O O . TYR B 1 47 ? -2.778 8.396 -26.613 1.00 8.23 45 TYR B O 1
ATOM 3483 N N . GLY B 1 48 ? -4.432 7.239 -27.685 1.00 8.12 46 GLY B N 1
ATOM 3484 C CA . GLY B 1 48 ? -3.646 6.971 -28.887 1.00 8.91 46 GLY B CA 1
ATOM 3485 C C . GLY B 1 48 ? -2.634 5.830 -28.796 1.00 9.13 46 GLY B C 1
ATOM 3486 O O . GLY B 1 48 ? -1.951 5.564 -29.785 1.00 8.59 46 GLY B O 1
ATOM 3487 N N . HIS B 1 49 ? -2.543 5.159 -27.639 1.00 8.85 47 HIS B N 1
ATOM 3488 C CA . HIS B 1 49 ? -1.556 4.077 -27.434 1.00 8.53 47 HIS B CA 1
ATOM 3489 C C . HIS B 1 49 ? -2.125 2.675 -27.743 1.00 11.33 47 HIS B C 1
ATOM 3490 O O . HIS B 1 49 ? -1.360 1.708 -27.801 1.00 11.04 47 HIS B O 1
ATOM 3497 N N . ASP B 1 50 ? -3.448 2.601 -27.935 1.00 8.54 48 ASP B N 1
ATOM 3498 C CA . ASP B 1 50 ? -4.241 1.380 -28.198 1.00 10.56 48 ASP B CA 1
ATOM 3499 C C . ASP B 1 50 ? -4.857 0.748 -26.943 1.00 10.08 48 ASP B C 1
ATOM 3500 O O . ASP B 1 50 ? -4.156 0.315 -26.024 1.00 9.81 48 ASP B O 1
ATOM 3505 N N . TYR B 1 51 ? -6.184 0.652 -26.982 1.00 10.66 49 TYR B N 1
ATOM 3506 C CA . TYR B 1 51 ? -6.984 0.123 -25.888 1.00 9.27 49 TYR B CA 1
ATOM 3507 C C . TYR B 1 51 ? -6.393 -1.102 -25.189 1.00 9.96 49 TYR B C 1
ATOM 3508 O O . TYR B 1 51 ? -6.220 -1.088 -23.978 1.00 9.35 49 TYR B O 1
ATOM 3517 N N . VAL B 1 52 ? -6.153 -2.179 -25.940 1.00 8.05 50 VAL B N 1
ATOM 3518 C CA . VAL B 1 52 ? -5.948 -3.493 -25.311 1.00 8.73 50 VAL B CA 1
ATOM 3519 C C . VAL B 1 52 ? -4.554 -3.656 -24.707 1.00 11.33 50 VAL B C 1
ATOM 3520 O O . VAL B 1 52 ? -4.438 -4.015 -23.521 1.00 10.85 50 VAL B O 1
ATOM 3524 N N . PRO B 1 53 ? -3.486 -3.389 -25.489 1.00 9.98 51 PRO B N 1
ATOM 3525 C CA . PRO B 1 53 ? -2.193 -3.581 -24.850 1.00 9.04 51 PRO B CA 1
ATOM 3526 C C . PRO B 1 53 ? -1.975 -2.720 -23.633 1.00 9.84 51 PRO B C 1
ATOM 3527 O O . PRO B 1 53 ? -1.308 -3.149 -22.702 1.00 11.46 51 PRO B O 1
ATOM 3531 N N . VAL B 1 54 ? -2.510 -1.501 -23.633 1.00 9.37 52 VAL B N 1
ATOM 3532 C CA . VAL B 1 54 ? -2.357 -0.624 -22.482 1.00 9.36 52 VAL B CA 1
ATOM 3533 C C . VAL B 1 54 ? -3.138 -1.171 -21.280 1.00 9.34 52 VAL B C 1
ATOM 3534 O O . VAL B 1 54 ? -2.633 -1.216 -20.163 1.00 10.89 52 VAL B O 1
ATOM 3538 N N . ALA B 1 55 ? -4.379 -1.595 -21.512 1.00 9.23 53 ALA B N 1
ATOM 3539 C CA . ALA B 1 55 ? -5.158 -2.222 -20.430 1.00 9.81 53 ALA B CA 1
ATOM 3540 C C . ALA B 1 55 ? -4.402 -3.419 -19.829 1.00 11.30 53 ALA B C 1
ATOM 3541 O O . ALA B 1 55 ? -4.273 -3.546 -18.616 1.00 11.64 53 ALA B O 1
ATOM 3554 N N . ILE B 1 57 ? -1.105 -4.255 -19.837 1.00 12.69 55 ILE B N 1
ATOM 3555 C CA . ILE B 1 57 ? 0.122 -3.930 -19.095 1.00 12.71 55 ILE B CA 1
ATOM 3556 C C . ILE B 1 57 ? -0.194 -3.159 -17.795 1.00 14.75 55 ILE B C 1
ATOM 3557 O O . ILE B 1 57 ? 0.426 -3.384 -16.753 1.00 13.78 55 ILE B O 1
ATOM 3562 N N . ALA B 1 58 ? -1.171 -2.253 -17.840 1.00 13.29 56 ALA B N 1
ATOM 3563 C CA . ALA B 1 58 ? -1.545 -1.515 -16.641 1.00 12.91 56 ALA B CA 1
ATOM 3564 C C . ALA B 1 58 ? -2.038 -2.491 -15.556 1.00 13.07 56 ALA B C 1
ATOM 3565 O O . ALA B 1 58 ? -1.707 -2.341 -14.373 1.00 13.68 56 ALA B O 1
ATOM 3567 N N . LEU B 1 59 ? -2.820 -3.485 -15.955 1.00 13.44 57 LEU B N 1
ATOM 3568 C CA . LEU B 1 59 ? -3.310 -4.462 -14.981 1.00 15.09 57 LEU B CA 1
ATOM 3569 C C . LEU B 1 59 ? -2.158 -5.286 -14.418 1.00 14.76 57 LEU B C 1
ATOM 3570 O O . LEU B 1 59 ? -2.115 -5.560 -13.211 1.00 17.34 57 LEU B O 1
ATOM 3575 N N . GLU B 1 60 ? -1.233 -5.680 -15.287 1.00 16.11 58 GLU B N 1
ATOM 3576 C CA . GLU B 1 60 ? -0.025 -6.387 -14.851 1.00 17.33 58 GLU B CA 1
ATOM 3577 C C . GLU B 1 60 ? 0.738 -5.584 -13.800 1.00 18.87 58 GLU B C 1
ATOM 3578 O O . GLU B 1 60 ? 1.228 -6.150 -12.822 1.00 19.64 58 GLU B O 1
ATOM 3584 N N . ALA B 1 61 ? 0.836 -4.271 -14.001 1.00 14.88 59 ALA B N 1
ATOM 3585 C CA . ALA B 1 61 ? 1.577 -3.381 -13.107 1.00 16.28 59 ALA B CA 1
ATOM 3586 C C . ALA B 1 61 ? 0.870 -3.088 -11.785 1.00 14.37 59 ALA B C 1
ATOM 3587 O O . ALA B 1 61 ? 1.451 -2.476 -10.889 1.00 19.82 59 ALA B O 1
ATOM 3589 N N . GLY B 1 62 ? -0.395 -3.483 -11.665 1.00 13.69 60 GLY B N 1
ATOM 3590 C CA . GLY B 1 62 ? -1.105 -3.323 -10.402 1.00 15.78 60 GLY B CA 1
ATOM 3591 C C . GLY B 1 62 ? -2.384 -2.514 -10.465 1.00 16.51 60 GLY B C 1
ATOM 3592 O O . GLY B 1 62 ? -3.099 -2.421 -9.461 1.00 16.27 60 GLY B O 1
ATOM 3593 N N . ALA B 1 63 ? -2.707 -1.928 -11.623 1.00 13.68 61 ALA B N 1
ATOM 3594 C CA . ALA B 1 63 ? -4.035 -1.334 -11.759 1.00 13.04 61 ALA B CA 1
ATOM 3595 C C . ALA B 1 63 ? -5.020 -2.480 -11.590 1.00 13.48 61 ALA B C 1
ATOM 3596 O O . ALA B 1 63 ? -4.697 -3.621 -11.915 1.00 13.40 61 ALA B O 1
ATOM 3598 N N . THR B 1 64 ? -6.208 -2.206 -11.068 1.00 11.11 62 THR B N 1
ATOM 3599 C CA . THR B 1 64 ? -7.207 -3.271 -10.895 1.00 13.81 62 THR B CA 1
ATOM 3600 C C . THR B 1 64 ? -8.487 -3.070 -11.701 1.00 13.95 62 THR B C 1
ATOM 3601 O O . THR B 1 64 ? -9.303 -4.002 -11.823 1.00 15.39 62 THR B O 1
ATOM 3605 N N . ARG B 1 65 ? -8.673 -1.860 -12.232 1.00 13.69 63 ARG B N 1
ATOM 3606 C CA . ARG B 1 65 ? -9.896 -1.497 -12.929 1.00 12.88 63 ARG B CA 1
ATOM 3607 C C . ARG B 1 65 ? -9.550 -0.678 -14.151 1.00 10.85 63 ARG B C 1
ATOM 3608 O O . ARG B 1 65 ? -8.462 -0.107 -14.235 1.00 12.88 63 ARG B O 1
ATOM 3616 N N . LEU B 1 66 ? -10.499 -0.614 -15.080 1.00 11.10 64 LEU B N 1
ATOM 3617 C CA . LEU B 1 66 ? -10.327 0.155 -16.312 1.00 10.50 64 LEU B CA 1
ATOM 3618 C C . LEU B 1 66 ? -11.450 1.157 -16.433 1.00 9.03 64 LEU B C 1
ATOM 3619 O O . LEU B 1 66 ? -12.536 0.967 -15.886 1.00 9.60 64 LEU B O 1
ATOM 3624 N N . ALA B 1 67 ? -11.176 2.249 -17.142 1.00 8.16 65 ALA B N 1
ATOM 3625 C CA . ALA B 1 67 ? -12.221 3.225 -17.438 1.00 7.51 65 ALA B CA 1
ATOM 3626 C C . ALA B 1 67 ? -12.151 3.643 -18.901 1.00 7.75 65 ALA B C 1
ATOM 3627 O O . ALA B 1 67 ? -11.055 3.827 -19.448 1.00 9.77 65 ALA B O 1
ATOM 3629 N N . VAL B 1 68 ? -13.318 3.824 -19.508 1.00 8.43 66 VAL B N 1
ATOM 3630 C CA . VAL B 1 68 ? -13.419 4.230 -20.905 1.00 8.35 66 VAL B CA 1
ATOM 3631 C C . VAL B 1 68 ? -14.450 5.363 -21.036 1.00 8.86 66 VAL B C 1
ATOM 3632 O O . VAL B 1 68 ? -15.074 5.763 -20.051 1.00 8.65 66 VAL B O 1
ATOM 3636 N N . ALA B 1 69 ? -14.591 5.898 -22.246 1.00 8.70 67 ALA B N 1
ATOM 3637 C CA . ALA B 1 69 ? -15.513 7.008 -22.490 1.00 8.40 67 ALA B CA 1
ATOM 3638 C C . ALA B 1 69 ? -16.941 6.559 -22.766 1.00 7.91 67 ALA B C 1
ATOM 3639 O O . ALA B 1 69 ? -17.897 7.202 -22.335 1.00 9.15 67 ALA B O 1
ATOM 3641 N N . PHE B 1 70 ? -17.090 5.480 -23.539 1.00 7.10 68 PHE B N 1
ATOM 3642 C CA . PHE B 1 70 ? -18.410 5.018 -23.919 1.00 7.79 68 PHE B CA 1
ATOM 3643 C C . PHE B 1 70 ? -18.403 3.506 -24.124 1.00 8.12 68 PHE B C 1
ATOM 3644 O O . PHE B 1 70 ? -17.344 2.899 -24.230 1.00 7.84 68 PHE B O 1
ATOM 3652 N N . LEU B 1 71 ? -19.590 2.910 -24.146 1.00 8.58 69 LEU B N 1
ATOM 3653 C CA . LEU B 1 71 ? -19.705 1.453 -24.007 1.00 7.27 69 LEU B CA 1
ATOM 3654 C C . LEU B 1 71 ? -18.957 0.674 -25.088 1.00 7.82 69 LEU B C 1
ATOM 3655 O O . LEU B 1 71 ? -18.371 -0.344 -24.801 1.00 7.43 69 LEU B O 1
ATOM 3660 N N . ASP B 1 72 ? -18.953 1.155 -26.331 1.00 7.43 70 ASP B N 1
ATOM 3661 C CA . ASP B 1 72 ? -18.257 0.421 -27.400 1.00 7.41 70 ASP B CA 1
ATOM 3662 C C . ASP B 1 72 ? -16.777 0.208 -27.083 1.00 7.13 70 ASP B C 1
ATOM 3663 O O . ASP B 1 72 ? -16.202 -0.818 -27.463 1.00 8.61 70 ASP B O 1
ATOM 3668 N N . GLU B 1 73 ? -16.153 1.187 -26.425 1.00 6.86 71 GLU B N 1
ATOM 3669 C CA . GLU B 1 73 ? -14.756 1.062 -26.013 1.00 7.73 71 GLU B CA 1
ATOM 3670 C C . GLU B 1 73 ? -14.585 -0.055 -24.994 1.00 8.30 71 GLU B C 1
ATOM 3671 O O . GLU B 1 73 ? -13.595 -0.776 -25.038 1.00 8.11 71 GLU B O 1
ATOM 3677 N N . ALA B 1 74 ? -15.545 -0.187 -24.078 1.00 8.12 72 ALA B N 1
ATOM 3678 C CA . ALA B 1 74 ? -15.493 -1.264 -23.093 1.00 7.36 72 ALA B CA 1
ATOM 3679 C C . ALA B 1 74 ? -15.595 -2.622 -23.780 1.00 8.58 72 ALA B C 1
ATOM 3680 O O . ALA B 1 74 ? -14.953 -3.584 -23.354 1.00 10.13 72 ALA B O 1
ATOM 3682 N N . LEU B 1 75 ? -16.415 -2.709 -24.821 1.00 8.27 73 LEU B N 1
ATOM 3683 C CA . LEU B 1 75 ? -16.611 -3.981 -25.517 1.00 8.66 73 LEU B CA 1
ATOM 3684 C C . LEU B 1 75 ? -15.361 -4.414 -26.274 1.00 9.78 73 LEU B C 1
ATOM 3685 O O . LEU B 1 75 ? -15.108 -5.620 -26.427 1.00 8.88 73 LEU B O 1
ATOM 3690 N N . VAL B 1 76 ? -14.570 -3.452 -26.749 1.00 9.07 74 VAL B N 1
ATOM 3691 C CA . VAL B 1 76 ? -13.265 -3.774 -27.347 1.00 7.75 74 VAL B CA 1
ATOM 3692 C C . VAL B 1 76 ? -12.438 -4.571 -26.342 1.00 10.63 74 VAL B C 1
ATOM 3693 O O . VAL B 1 76 ? -11.856 -5.596 -26.677 1.00 10.92 74 VAL B O 1
ATOM 3697 N N . LEU B 1 77 ? -12.412 -4.093 -25.102 1.00 8.12 75 LEU B N 1
ATOM 3698 C CA . LEU B 1 77 ? -11.634 -4.714 -24.045 1.00 10.23 75 LEU B CA 1
ATOM 3699 C C . LEU B 1 77 ? -12.185 -6.094 -23.686 1.00 10.44 75 LEU B C 1
ATOM 3700 O O . LEU B 1 77 ? -11.416 -7.055 -23.547 1.00 9.97 75 LEU B O 1
ATOM 3705 N N . ARG B 1 78 ? -13.508 -6.192 -23.527 1.00 8.81 76 ARG B N 1
ATOM 3706 C CA . ARG B 1 78 ? -14.147 -7.481 -23.196 1.00 7.98 76 ARG B CA 1
ATOM 3707 C C . ARG B 1 78 ? -13.898 -8.542 -24.265 1.00 9.79 76 ARG B C 1
ATOM 3708 O O . ARG B 1 78 ? -13.615 -9.704 -23.953 1.00 9.83 76 ARG B O 1
ATOM 3716 N N . ARG B 1 79 ? -14.004 -8.150 -25.529 1.00 9.89 77 ARG B N 1
ATOM 3717 C CA . ARG B 1 79 ? -13.770 -9.089 -26.639 1.00 9.35 77 ARG B CA 1
ATOM 3718 C C . ARG B 1 79 ? -12.323 -9.589 -26.644 1.00 9.30 77 ARG B C 1
ATOM 3719 O O . ARG B 1 79 ? -12.016 -10.710 -27.093 1.00 11.87 77 ARG B O 1
ATOM 3727 N N . ALA B 1 80 ? -11.423 -8.769 -26.134 1.00 10.46 78 ALA B N 1
ATOM 3728 C CA . ALA B 1 80 ? -10.005 -9.131 -26.072 1.00 11.51 78 ALA B CA 1
ATOM 3729 C C . ALA B 1 80 ? -9.697 -10.044 -24.882 1.00 14.61 78 ALA B C 1
ATOM 3730 O O . ALA B 1 80 ? -8.544 -10.477 -24.712 1.00 15.90 78 ALA B O 1
ATOM 3732 N N . GLY B 1 81 ? -10.716 -10.320 -24.067 1.00 13.27 79 GLY B N 1
ATOM 3733 C CA . GLY B 1 81 ? -10.599 -11.234 -22.927 1.00 15.77 79 GLY B CA 1
ATOM 3734 C C . GLY B 1 81 ? -10.200 -10.567 -21.618 1.00 15.13 79 GLY B C 1
ATOM 3735 O O . GLY B 1 81 ? -9.825 -11.235 -20.653 1.00 15.49 79 GLY B O 1
ATOM 3736 N N . ILE B 1 82 ? -10.271 -9.245 -21.576 1.00 13.09 80 ILE B N 1
ATOM 3737 C CA . ILE B 1 82 ? -10.042 -8.505 -20.341 1.00 13.86 80 ILE B CA 1
ATOM 3738 C C . ILE B 1 82 ? -11.273 -8.691 -19.467 1.00 12.22 80 ILE B C 1
ATOM 3739 O O . ILE B 1 82 ? -12.401 -8.503 -19.928 1.00 12.42 80 ILE B O 1
ATOM 3744 N N . THR B 1 83 ? -11.051 -9.099 -18.215 1.00 13.09 81 THR B N 1
ATOM 3745 C CA . THR B 1 83 ? -12.148 -9.428 -17.297 1.00 11.40 81 THR B CA 1
ATOM 3746 C C . THR B 1 83 ? -12.265 -8.492 -16.085 1.00 11.22 81 THR B C 1
ATOM 3747 O O . THR B 1 83 ? -13.238 -8.583 -15.339 1.00 11.50 81 THR B O 1
ATOM 3751 N N . ALA B 1 84 ? -11.279 -7.615 -15.902 1.00 10.92 82 ALA B N 1
ATOM 3752 C CA . ALA B 1 84 ? -11.289 -6.638 -14.829 1.00 9.95 82 ALA B CA 1
ATOM 3753 C C . ALA B 1 84 ? -12.481 -5.702 -14.949 1.00 9.89 82 ALA B C 1
ATOM 3754 O O . ALA B 1 84 ? -13.026 -5.527 -16.044 1.00 10.66 82 ALA B O 1
ATOM 3756 N N . PRO B 1 85 ? -12.905 -5.094 -13.827 1.00 10.03 83 PRO B N 1
ATOM 3757 C CA . PRO B 1 85 ? -13.990 -4.126 -13.913 1.00 9.11 83 PRO B CA 1
ATOM 3758 C C . PRO B 1 85 ? -13.704 -3.005 -14.928 1.00 9.28 83 PRO B C 1
ATOM 3759 O O . PRO B 1 85 ? -12.554 -2.582 -15.069 1.00 9.90 83 PRO B O 1
ATOM 3763 N N . ILE B 1 86 ? -14.750 -2.594 -15.654 1.00 10.80 84 ILE B N 1
ATOM 3764 C CA . ILE B 1 86 ? -14.667 -1.462 -16.586 1.00 9.56 84 ILE B CA 1
ATOM 3765 C C . ILE B 1 86 ? -15.823 -0.513 -16.301 1.00 11.66 84 ILE B C 1
ATOM 3766 O O . ILE B 1 86 ? -16.960 -0.946 -16.234 1.00 11.47 84 ILE B O 1
ATOM 3771 N N . LEU B 1 87 ? -15.509 0.771 -16.144 1.00 9.21 85 LEU B N 1
ATOM 3772 C CA . LEU B 1 87 ? -16.508 1.822 -15.926 1.00 8.35 85 LEU B CA 1
ATOM 3773 C C . LEU B 1 87 ? -16.516 2.747 -17.121 1.00 8.52 85 LEU B C 1
ATOM 3774 O O . LEU B 1 87 ? -15.456 3.227 -17.533 1.00 7.63 85 LEU B O 1
ATOM 3779 N N . VAL B 1 88 ? -17.708 3.001 -17.652 1.00 6.93 86 VAL B N 1
ATOM 3780 C CA . VAL B 1 88 ? -17.908 4.059 -18.642 1.00 6.15 86 VAL B CA 1
ATOM 3781 C C . VAL B 1 88 ? -18.055 5.393 -17.908 1.00 7.73 86 VAL B C 1
ATOM 3782 O O . VAL B 1 88 ? -18.971 5.541 -17.110 1.00 7.98 86 VAL B O 1
ATOM 3786 N N . LEU B 1 89 ? -17.139 6.328 -18.185 1.00 8.41 87 LEU B N 1
ATOM 3787 C CA . LEU B 1 89 ? -17.075 7.638 -17.502 1.00 8.63 87 LEU B CA 1
ATOM 3788 C C . LEU B 1 89 ? -17.973 8.668 -18.145 1.00 7.62 87 LEU B C 1
ATOM 3789 O O . LEU B 1 89 ? -18.493 9.572 -17.472 1.00 9.09 87 LEU B O 1
ATOM 3794 N N . GLY B 1 90 ? -18.117 8.564 -19.470 1.00 7.89 88 GLY B N 1
ATOM 3795 C CA . GLY B 1 90 ? -18.976 9.475 -20.210 1.00 8.38 88 GLY B CA 1
ATOM 3796 C C . GLY B 1 90 ? -20.430 9.101 -20.063 1.00 10.18 88 GLY B C 1
ATOM 3797 O O . GLY B 1 90 ? -20.746 8.075 -19.470 1.00 9.13 88 GLY B O 1
ATOM 3798 N N . PRO B 1 91 ? -21.332 9.934 -20.605 1.00 10.05 89 PRO B N 1
ATOM 3799 C CA . PRO B 1 91 ? -22.749 9.587 -20.526 1.00 10.04 89 PRO B CA 1
ATOM 3800 C C . PRO B 1 91 ? -23.056 8.452 -21.509 1.00 10.93 89 PRO B C 1
ATOM 3801 O O . PRO B 1 91 ? -22.315 8.253 -22.456 1.00 11.13 89 PRO B O 1
ATOM 3805 N N . SER B 1 92 ? -24.129 7.709 -21.250 1.00 8.45 90 SER B N 1
ATOM 3806 C CA . SER B 1 92 ? -24.571 6.592 -22.088 1.00 9.53 90 SER B CA 1
ATOM 3807 C C . SER B 1 92 ? -26.081 6.705 -22.308 1.00 9.05 90 SER B C 1
ATOM 3808 O O . SER B 1 92 ? -26.798 7.049 -21.384 1.00 10.90 90 SER B O 1
ATOM 3811 N N . PRO B 1 93 ? -26.581 6.349 -23.499 1.00 8.88 91 PRO B N 1
ATOM 3812 C CA . PRO B 1 93 ? -28.045 6.355 -23.675 1.00 10.32 91 PRO B CA 1
ATOM 3813 C C . PRO B 1 93 ? -28.682 5.191 -22.912 1.00 11.73 91 PRO B C 1
ATOM 3814 O O . PRO B 1 93 ? -28.039 4.165 -22.741 1.00 9.90 91 PRO B O 1
ATOM 3818 N N . PRO B 1 94 ? -29.928 5.352 -22.429 1.00 9.88 92 PRO B N 1
ATOM 3819 C CA . PRO B 1 94 ? -30.601 4.285 -21.664 1.00 11.23 92 PRO B CA 1
ATOM 3820 C C . PRO B 1 94 ? -30.687 2.940 -22.390 1.00 10.64 92 PRO B C 1
ATOM 3821 O O . PRO B 1 94 ? -30.692 1.884 -21.740 1.00 9.78 92 PRO B O 1
ATOM 3825 N N . ARG B 1 95 ? -30.740 2.972 -23.725 1.00 9.06 93 ARG B N 1
ATOM 3826 C CA . ARG B 1 95 ? -30.774 1.739 -24.514 1.00 11.66 93 ARG B CA 1
ATOM 3827 C C . ARG B 1 95 ? -29.571 0.835 -24.284 1.00 9.57 93 ARG B C 1
ATOM 3828 O O . ARG B 1 95 ? -29.603 -0.333 -24.661 1.00 12.52 93 ARG B O 1
ATOM 3836 N N . ASP B 1 96 ? -28.498 1.380 -23.712 1.00 9.79 94 ASP B N 1
ATOM 3837 C CA . ASP B 1 96 ? -27.316 0.595 -23.381 1.00 10.12 94 ASP B CA 1
ATOM 3838 C C . ASP B 1 96 ? -27.502 -0.343 -22.194 1.00 9.62 94 ASP B C 1
ATOM 3839 O O . ASP B 1 96 ? -26.626 -1.138 -21.914 1.00 11.31 94 ASP B O 1
ATOM 3844 N N . ILE B 1 97 ? -28.625 -0.249 -21.489 1.00 10.61 95 ILE B N 1
ATOM 3845 C CA . ILE B 1 97 ? -28.725 -0.922 -20.185 1.00 10.53 95 ILE B CA 1
ATOM 3846 C C . ILE B 1 97 ? -28.440 -2.428 -20.255 1.00 10.41 95 ILE B C 1
ATOM 3847 O O . ILE B 1 97 ? -27.621 -2.956 -19.493 1.00 12.08 95 ILE B O 1
ATOM 3852 N N . ASN B 1 98 ? -29.058 -3.115 -21.204 1.00 10.38 96 ASN B N 1
ATOM 3853 C CA . ASN B 1 98 ? -28.932 -4.583 -21.253 1.00 10.96 96 ASN B CA 1
ATOM 3854 C C . ASN B 1 98 ? -27.562 -5.043 -21.751 1.00 11.40 96 ASN B C 1
ATOM 3855 O O . ASN B 1 98 ? -26.982 -5.992 -21.199 1.00 11.72 96 ASN B O 1
ATOM 3860 N N . VAL B 1 99 ? -27.028 -4.369 -22.768 1.00 10.72 97 VAL B N 1
ATOM 3861 C CA . VAL B 1 99 ? -25.740 -4.755 -23.324 1.00 10.61 97 VAL B CA 1
ATOM 3862 C C . VAL B 1 99 ? -24.622 -4.499 -22.310 1.00 11.09 97 VAL B C 1
ATOM 3863 O O . VAL B 1 99 ? -23.698 -5.304 -22.167 1.00 9.35 97 VAL B O 1
ATOM 3867 N N . ALA B 1 100 ? -24.713 -3.386 -21.581 1.00 9.56 98 ALA B N 1
ATOM 3868 C CA . ALA B 1 100 ? -23.743 -3.123 -20.534 1.00 8.31 98 ALA B CA 1
ATOM 3869 C C . ALA B 1 100 ? -23.786 -4.257 -19.503 1.00 8.56 98 ALA B C 1
ATOM 3870 O O . ALA B 1 100 ? -22.754 -4.842 -19.171 1.00 9.96 98 ALA B O 1
ATOM 3872 N N . ALA B 1 101 ? -24.987 -4.576 -19.025 1.00 9.93 99 ALA B N 1
ATOM 3873 C CA . ALA B 1 101 ? -25.180 -5.660 -18.061 1.00 11.40 99 ALA B CA 1
ATOM 3874 C C . ALA B 1 101 ? -24.627 -6.996 -18.564 1.00 10.48 99 ALA B C 1
ATOM 3875 O O . ALA B 1 101 ? -23.880 -7.677 -17.853 1.00 12.63 99 ALA B O 1
ATOM 3877 N N . GLU B 1 102 ? -24.965 -7.329 -19.802 1.00 11.21 100 GLU B N 1
ATOM 3878 C CA . GLU B 1 102 ? -24.547 -8.599 -20.408 1.00 13.59 100 GLU B CA 1
ATOM 3879 C C . GLU B 1 102 ? -23.028 -8.739 -20.497 1.00 12.81 100 GLU B C 1
ATOM 3880 O O . GLU B 1 102 ? -22.490 -9.844 -20.424 1.00 13.20 100 GLU B O 1
ATOM 3886 N N . ASN B 1 103 ? -22.334 -7.614 -20.655 1.00 10.39 101 ASN B N 1
ATOM 3887 C CA . ASN B 1 103 ? -20.889 -7.608 -20.792 1.00 11.17 101 ASN B CA 1
ATOM 3888 C C . ASN B 1 103 ? -20.171 -7.150 -19.535 1.00 9.89 101 ASN B C 1
ATOM 3889 O O . ASN B 1 103 ? -18.978 -6.818 -19.585 1.00 11.40 101 ASN B O 1
ATOM 3894 N N . ASP B 1 104 ? -20.886 -7.145 -18.414 1.00 11.41 102 ASP B N 1
ATOM 3895 C CA . ASP B 1 104 ? -20.294 -6.803 -17.116 1.00 11.14 102 ASP B CA 1
ATOM 3896 C C . ASP B 1 104 ? -19.577 -5.446 -17.142 1.00 9.95 102 ASP B C 1
ATOM 3897 O O . ASP B 1 104 ? -18.477 -5.310 -16.612 1.00 11.18 102 ASP B O 1
ATOM 3902 N N . VAL B 1 105 ? -20.209 -4.460 -17.770 1.00 10.84 103 VAL B N 1
ATOM 3903 C CA . VAL B 1 105 ? -19.659 -3.106 -17.836 1.00 9.64 103 VAL B CA 1
ATOM 3904 C C . VAL B 1 105 ? -20.515 -2.182 -16.982 1.00 8.38 103 VAL B C 1
ATOM 3905 O O . VAL B 1 105 ? -21.752 -2.194 -17.098 1.00 9.33 103 VAL B O 1
ATOM 3909 N N . ALA B 1 106 ? -19.865 -1.410 -16.112 1.00 7.16 104 ALA B N 1
ATOM 3910 C CA . ALA B 1 106 ? -20.565 -0.405 -15.319 1.00 8.18 104 ALA B CA 1
ATOM 3911 C C . ALA B 1 106 ? -20.696 0.888 -16.103 1.00 7.83 104 ALA B C 1
ATOM 3912 O O . ALA B 1 106 ? -19.767 1.302 -16.809 1.00 8.80 104 ALA B O 1
ATOM 3914 N N . LEU B 1 107 ? -21.854 1.523 -15.968 1.00 8.70 105 LEU B N 1
ATOM 3915 C CA . LEU B 1 107 ? -22.070 2.813 -16.586 1.00 7.88 105 LEU B CA 1
ATOM 3916 C C . LEU B 1 107 ? -22.160 3.914 -15.535 1.00 7.86 105 LEU B C 1
ATOM 3917 O O . LEU B 1 107 ? -22.538 3.665 -14.386 1.00 9.78 105 LEU B O 1
ATOM 3922 N N A THR B 1 108 ? -21.774 5.139 -15.915 0.50 6.96 106 THR B N 1
ATOM 3923 N N B THR B 1 108 ? -21.823 5.124 -15.946 0.50 6.83 106 THR B N 1
ATOM 3924 C CA A THR B 1 108 ? -22.094 6.337 -15.115 0.50 8.85 106 THR B CA 1
ATOM 3925 C CA B THR B 1 108 ? -22.097 6.293 -15.149 0.50 8.38 106 THR B CA 1
ATOM 3926 C C A THR B 1 108 ? -23.581 6.652 -15.308 0.50 8.87 106 THR B C 1
ATOM 3927 C C B THR B 1 108 ? -23.597 6.608 -15.318 0.50 8.40 106 THR B C 1
ATOM 3928 O O A THR B 1 108 ? -24.036 6.871 -16.436 0.50 8.98 106 THR B O 1
ATOM 3929 O O B THR B 1 108 ? -24.082 6.759 -16.445 0.50 8.77 106 THR B O 1
ATOM 3936 N N . VAL B 1 109 ? -24.328 6.669 -14.205 1.00 9.26 107 VAL B N 1
ATOM 3937 C CA . VAL B 1 109 ? -25.771 6.945 -14.223 1.00 9.28 107 VAL B CA 1
ATOM 3938 C C . VAL B 1 109 ? -26.066 7.975 -13.138 1.00 10.34 107 VAL B C 1
ATOM 3939 O O . VAL B 1 109 ? -25.596 7.835 -12.003 1.00 9.59 107 VAL B O 1
ATOM 3943 N N . PHE B 1 110 ? -26.829 9.007 -13.488 1.00 8.72 108 PHE B N 1
ATOM 3944 C CA . PHE B 1 110 ? -26.999 10.152 -12.590 1.00 10.47 108 PHE B CA 1
ATOM 3945 C C . PHE B 1 110 ? -28.276 10.953 -12.861 1.00 10.31 108 PHE B C 1
ATOM 3946 O O . PHE B 1 110 ? -28.409 12.072 -12.337 1.00 11.13 108 PHE B O 1
ATOM 3954 N N . GLN B 1 111 ? -29.198 10.416 -13.670 1.00 8.56 109 GLN B N 1
ATOM 3955 C CA . GLN B 1 111 ? -30.420 11.136 -14.029 1.00 10.25 109 GLN B CA 1
ATOM 3956 C C . GLN B 1 111 ? -31.665 10.301 -13.765 1.00 10.02 109 GLN B C 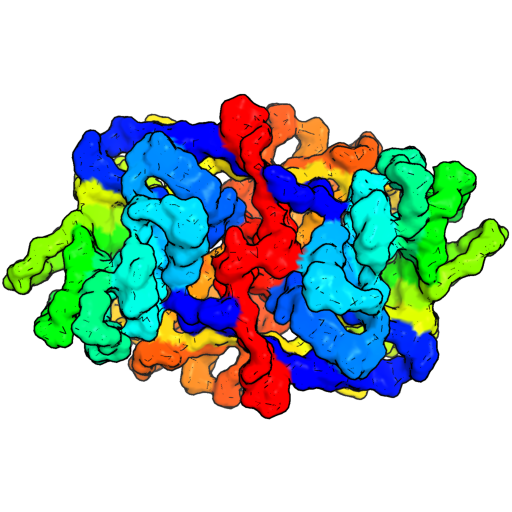1
ATOM 3957 O O . GLN B 1 111 ? -31.750 9.164 -14.232 1.00 8.75 109 GLN B O 1
ATOM 3974 N N . GLU B 1 113 ? -34.338 10.665 -15.313 1.00 12.34 111 GLU B N 1
ATOM 3975 C CA . GLU B 1 113 ? -34.873 10.413 -16.643 1.00 10.58 111 GLU B CA 1
ATOM 3976 C C . GLU B 1 113 ? -34.242 9.176 -17.285 1.00 9.47 111 GLU B C 1
ATOM 3977 O O . GLU B 1 113 ? -34.911 8.448 -17.998 1.00 12.33 111 GLU B O 1
ATOM 3983 N N . TRP B 1 114 ? -32.945 8.984 -17.053 1.00 10.44 112 TRP B N 1
ATOM 3984 C CA . TRP B 1 114 ? -32.229 7.819 -17.576 1.00 11.34 112 TRP B CA 1
ATOM 3985 C C . TRP B 1 114 ? -32.812 6.544 -16.967 1.00 9.33 112 TRP B C 1
ATOM 3986 O O . TRP B 1 114 ? -33.110 5.587 -17.680 1.00 11.39 112 TRP B O 1
ATOM 3997 N N . VAL B 1 115 ? -32.972 6.548 -15.641 1.00 9.81 113 VAL B N 1
ATOM 3998 C CA . VAL B 1 115 ? -33.583 5.418 -14.926 1.00 11.36 113 VAL B CA 1
ATOM 3999 C C . VAL B 1 115 ? -34.995 5.150 -15.449 1.00 8.79 113 VAL B C 1
ATOM 4000 O O . VAL B 1 115 ? -35.325 4.000 -15.766 1.00 10.51 113 VAL B O 1
ATOM 4004 N N . ASP B 1 116 ? -35.809 6.197 -15.583 1.00 12.23 114 ASP B N 1
ATOM 4005 C CA . ASP B 1 116 ? -37.177 6.042 -16.118 1.00 11.23 114 ASP B CA 1
ATOM 4006 C C . ASP B 1 116 ? -37.174 5.331 -17.478 1.00 13.58 114 ASP B C 1
ATOM 4007 O O . ASP B 1 116 ? -37.979 4.435 -17.729 1.00 12.66 114 ASP B O 1
ATOM 4012 N N . GLU B 1 117 ? -36.240 5.714 -18.344 1.00 13.40 115 GLU B N 1
ATOM 4013 C CA . GLU B 1 117 ? -36.169 5.130 -19.680 1.00 13.94 115 GLU B CA 1
ATOM 4014 C C . GLU B 1 117 ? -35.591 3.723 -19.622 1.00 13.34 115 GLU B C 1
ATOM 4015 O O . GLU B 1 117 ? -36.028 2.838 -20.369 1.00 17.14 115 GLU B O 1
ATOM 4021 N N . ALA B 1 118 ? -34.605 3.517 -18.745 1.00 12.50 116 ALA B N 1
ATOM 4022 C CA . ALA B 1 118 ? -34.000 2.201 -18.601 1.00 12.48 116 ALA B CA 1
ATOM 4023 C C . ALA B 1 118 ? -35.049 1.181 -18.169 1.00 12.81 116 ALA B C 1
ATOM 4024 O O . ALA B 1 118 ? -35.025 0.023 -18.610 1.00 12.71 116 ALA B O 1
ATOM 4026 N N . ILE B 1 119 ? -35.964 1.607 -17.301 1.00 12.47 117 ILE B N 1
ATOM 4027 C CA . ILE B 1 119 ? -37.064 0.739 -16.861 1.00 13.34 117 ILE B CA 1
ATOM 4028 C C . ILE B 1 119 ? -37.882 0.250 -18.056 1.00 15.49 117 ILE B C 1
ATOM 4029 O O . ILE B 1 119 ? -38.215 -0.944 -18.136 1.00 16.59 117 ILE B O 1
ATOM 4045 N N . LEU B 1 121 ? -36.810 -0.085 -21.105 1.00 13.72 119 LEU B N 1
ATOM 4046 C CA . LEU B 1 121 ? -35.985 -0.823 -22.072 1.00 13.89 119 LEU B CA 1
ATOM 4047 C C . LEU B 1 121 ? -35.355 -2.094 -21.507 1.00 13.69 119 LEU B C 1
ATOM 4048 O O . LEU B 1 121 ? -34.785 -2.900 -22.260 1.00 13.06 119 LEU B O 1
ATOM 4053 N N . TRP B 1 122 ? -35.453 -2.270 -20.190 1.00 13.59 120 TRP B N 1
ATOM 4054 C CA . TRP B 1 122 ? -34.893 -3.424 -19.514 1.00 12.96 120 TRP B CA 1
ATOM 4055 C C . TRP B 1 122 ? -35.456 -4.745 -20.051 1.00 13.27 120 TRP B C 1
ATOM 4056 O O . TRP B 1 122 ? -36.666 -4.891 -20.204 1.00 16.56 120 TRP B O 1
ATOM 4067 N N . ASP B 1 123 ? -34.561 -5.697 -20.288 1.00 15.54 121 ASP B N 1
ATOM 4068 C CA . ASP B 1 123 ? -34.905 -7.014 -20.822 1.00 15.42 121 ASP B CA 1
ATOM 4069 C C . ASP B 1 123 ? -35.525 -7.933 -19.790 1.00 17.77 121 ASP B C 1
ATOM 4070 O O . ASP B 1 123 ? -35.916 -9.051 -20.128 1.00 15.77 121 ASP B O 1
ATOM 4075 N N . GLY B 1 124 ? -35.568 -7.497 -18.532 1.00 17.32 122 GLY B N 1
ATOM 4076 C CA . GLY B 1 124 ? -36.321 -8.201 -17.496 1.00 19.22 122 GLY B CA 1
ATOM 4077 C C . GLY B 1 124 ? -35.533 -9.218 -16.691 1.00 20.05 122 GLY B C 1
ATOM 4078 O O . GLY B 1 124 ? -36.086 -9.862 -15.788 1.00 23.01 122 GLY B O 1
ATOM 4079 N N . SER B 1 125 ? -34.252 -9.379 -17.011 1.00 19.89 123 SER B N 1
ATOM 4080 C CA . SER B 1 125 ? -33.410 -10.352 -16.314 1.00 22.07 123 SER B CA 1
ATOM 4081 C C . SER B 1 125 ? -32.048 -9.788 -15.892 1.00 21.98 123 SER B C 1
ATOM 4082 O O . SER B 1 125 ? -31.545 -10.117 -14.817 1.00 22.52 123 SER B O 1
ATOM 4085 N N . SER B 1 126 ? -31.452 -8.942 -16.729 1.00 19.98 124 SER B N 1
ATOM 4086 C CA . SER B 1 126 ? -30.091 -8.477 -16.479 1.00 19.89 124 SER B CA 1
ATOM 4087 C C . SER B 1 126 ? -29.996 -7.511 -15.293 1.00 17.33 124 SER B C 1
ATOM 4088 O O . SER B 1 126 ? -30.953 -6.812 -14.969 1.00 18.44 124 SER B O 1
ATOM 4091 N N A THR B 1 127 ? -28.834 -7.491 -14.650 0.70 15.05 125 THR B N 1
ATOM 4092 N N B THR B 1 127 ? -28.859 -7.542 -14.603 0.30 15.32 125 THR B N 1
ATOM 4093 C CA A THR B 1 127 ? -28.539 -6.536 -13.583 0.70 13.29 125 THR B CA 1
ATOM 4094 C CA B THR B 1 127 ? -28.530 -6.527 -13.606 0.30 13.89 125 THR B CA 1
ATOM 4095 C C A THR B 1 127 ? -27.324 -5.703 -14.003 0.70 11.36 125 THR B C 1
ATOM 4096 C C B THR B 1 127 ? -27.423 -5.685 -14.199 0.30 11.63 125 THR B C 1
ATOM 4097 O O A THR B 1 127 ? -26.281 -6.257 -14.345 0.70 10.52 125 THR B O 1
ATOM 4098 O O B THR B 1 127 ? -26.561 -6.220 -14.890 0.30 9.96 125 THR B O 1
ATOM 4105 N N . MET B 1 128 ? -27.448 -4.378 -13.945 1.00 10.05 126 MET B N 1
ATOM 4106 C CA . MET B 1 128 ? -26.383 -3.499 -14.404 1.00 10.42 126 MET B CA 1
ATOM 4107 C C . MET B 1 128 ? -25.799 -2.717 -13.245 1.00 8.35 126 MET B C 1
ATOM 4108 O O . MET B 1 128 ? -26.549 -2.154 -12.429 1.00 10.15 126 MET B O 1
ATOM 4124 N N . TYR B 1 130 ? -23.712 0.525 -11.780 1.00 8.09 128 TYR B N 1
ATOM 4125 C CA . TYR B 1 130 ? -23.504 1.916 -12.158 1.00 8.45 128 TYR B CA 1
ATOM 4126 C C . TYR B 1 130 ? -22.719 2.672 -11.077 1.00 9.27 128 TYR B C 1
ATOM 4127 O O . TYR B 1 130 ? -22.706 2.288 -9.899 1.00 9.93 128 TYR B O 1
ATOM 4136 N N . HIS B 1 131 ? -22.061 3.753 -11.497 1.00 9.91 129 HIS B N 1
ATOM 4137 C CA . HIS B 1 131 ? -21.480 4.703 -10.567 1.00 8.61 129 HIS B CA 1
ATOM 4138 C C . HIS B 1 131 ? -22.223 6.007 -10.696 1.00 8.82 129 HIS B C 1
ATOM 4139 O O . HIS B 1 131 ? -22.560 6.397 -11.810 1.00 8.25 129 HIS B O 1
ATOM 4146 N N . ILE B 1 132 ? -22.481 6.663 -9.565 1.00 8.24 130 ILE B N 1
ATOM 4147 C CA . ILE B 1 132 ? -23.009 8.025 -9.560 1.00 8.75 130 ILE B CA 1
ATOM 4148 C C . ILE B 1 132 ? -21.873 9.010 -9.758 1.00 5.81 130 ILE B C 1
ATOM 4149 O O . ILE B 1 132 ? -20.863 8.960 -9.082 1.00 8.43 130 ILE B O 1
ATOM 4154 N N . ASN B 1 133 ? -22.065 9.905 -10.727 1.00 7.63 131 ASN B N 1
ATOM 4155 C CA . ASN B 1 133 ? -21.177 11.049 -10.920 1.00 7.79 131 ASN B CA 1
ATOM 4156 C C . ASN B 1 133 ? -21.834 12.246 -10.256 1.00 6.14 131 ASN B C 1
ATOM 4157 O O . ASN B 1 133 ? -22.964 12.583 -10.579 1.00 7.71 131 ASN B O 1
ATOM 4162 N N . PHE B 1 134 ? -21.120 12.828 -9.308 1.00 7.39 132 PHE B N 1
ATOM 4163 C CA . PHE B 1 134 ? -21.456 14.142 -8.764 1.00 10.31 132 PHE B CA 1
ATOM 4164 C C . PHE B 1 134 ? -20.614 15.200 -9.467 1.00 7.68 132 PHE B C 1
ATOM 4165 O O . PHE B 1 134 ? -19.386 15.102 -9.510 1.00 9.86 132 PHE B O 1
ATOM 4173 N N . ASP B 1 135 ? -21.289 16.237 -9.962 1.00 9.68 133 ASP B N 1
ATOM 4174 C CA . ASP B 1 135 ? -20.620 17.387 -10.576 1.00 10.27 133 ASP B CA 1
ATOM 4175 C C . ASP B 1 135 ? -20.333 18.397 -9.470 1.00 7.73 133 ASP B C 1
ATOM 4176 O O . ASP B 1 135 ? -21.245 19.019 -8.962 1.00 11.26 133 ASP B O 1
ATOM 4181 N N . SER B 1 136 ? -19.064 18.493 -9.101 1.00 9.32 134 SER B N 1
ATOM 4182 C CA . SER B 1 136 ? -18.638 19.362 -8.010 1.00 9.83 134 SER B CA 1
ATOM 4183 C C . SER B 1 136 ? -18.051 20.662 -8.557 1.00 11.26 134 SER B C 1
ATOM 4184 O O . SER B 1 136 ? -17.417 21.394 -7.810 1.00 12.84 134 SER B O 1
ATOM 4187 N N . GLY B 1 137 ? -18.227 20.912 -9.859 1.00 10.70 135 GLY B N 1
ATOM 4188 C CA . GLY B 1 137 ? -17.659 22.113 -10.494 1.00 10.91 135 GLY B CA 1
ATOM 4189 C C . GLY B 1 137 ? -17.028 21.962 -11.878 1.00 11.19 135 GLY B C 1
ATOM 4190 O O . GLY B 1 137 ? -16.591 22.951 -12.477 1.00 10.70 135 GLY B O 1
ATOM 4191 N N . MET B 1 138 ? -16.952 20.731 -12.384 1.00 10.26 136 MET B N 1
ATOM 4192 C CA . MET B 1 138 ? -16.506 20.492 -13.768 1.00 9.24 136 MET B CA 1
ATOM 4193 C C . MET B 1 138 ? -17.572 20.961 -14.772 1.00 8.43 136 MET B C 1
ATOM 4194 O O . MET B 1 138 ? -17.254 21.376 -15.881 1.00 9.03 136 MET B O 1
ATOM 4199 N N . GLY B 1 139 ? -18.839 20.895 -14.384 1.00 9.02 137 GLY B N 1
ATOM 4200 C CA . GLY B 1 139 ? -19.938 21.381 -15.204 1.00 9.24 137 GLY B CA 1
ATOM 4201 C C . GLY B 1 139 ? -20.272 20.539 -16.430 1.00 10.22 137 GLY B C 1
ATOM 4202 O O . GLY B 1 139 ? -21.008 20.984 -17.309 1.00 8.25 137 GLY B O 1
ATOM 4203 N N . ARG B 1 140 ? -19.783 19.304 -16.450 1.00 10.32 138 ARG B N 1
ATOM 4204 C CA . ARG B 1 140 ? -19.865 18.447 -17.630 1.00 9.61 138 ARG B CA 1
ATOM 4205 C C . ARG B 1 140 ? -21.067 17.507 -17.506 1.00 6.90 138 ARG B C 1
ATOM 4206 O O . ARG B 1 140 ? -22.131 17.769 -18.069 1.00 9.01 138 ARG B O 1
ATOM 4214 N N . ILE B 1 141 ? -20.910 16.407 -16.778 1.00 8.27 139 ILE B N 1
ATOM 4215 C CA . ILE B 1 141 ? -22.084 15.626 -16.369 1.00 9.10 139 ILE B CA 1
ATOM 4216 C C . ILE B 1 141 ? -22.057 15.411 -14.856 1.00 7.81 139 ILE B C 1
ATOM 4217 O O . ILE B 1 141 ? -21.085 15.752 -14.183 1.00 9.24 139 ILE B O 1
ATOM 4222 N N . GLY B 1 142 ? -23.139 14.847 -14.330 1.00 9.03 140 GLY B N 1
ATOM 4223 C CA . GLY B 1 142 ? -23.218 14.544 -12.914 1.00 9.82 140 GLY B CA 1
ATOM 4224 C C . GLY B 1 142 ? -24.274 15.350 -12.187 1.00 11.99 140 GLY B C 1
ATOM 4225 O O . GLY B 1 142 ? -24.702 16.445 -12.633 1.00 10.72 140 GLY B O 1
ATOM 4226 N N . ILE B 1 143 ? -24.721 14.787 -11.066 1.00 10.12 141 ILE B N 1
ATOM 4227 C CA . ILE B 1 143 ? -25.673 15.456 -10.180 1.00 11.51 141 ILE B CA 1
ATOM 4228 C C . ILE B 1 143 ? -25.023 16.649 -9.474 1.00 9.79 141 ILE B C 1
ATOM 4229 O O . ILE B 1 143 ? -23.905 16.552 -8.981 1.00 9.36 141 ILE B O 1
ATOM 4234 N N . ARG B 1 144 ? -25.755 17.760 -9.423 1.00 10.96 142 ARG B N 1
ATOM 4235 C CA . ARG B 1 144 ? -25.258 18.972 -8.773 1.00 12.17 142 ARG B CA 1
ATOM 4236 C C . ARG B 1 144 ? -25.959 19.288 -7.463 1.00 12.31 142 ARG B C 1
ATOM 4237 O O . ARG B 1 144 ? -25.295 19.676 -6.501 1.00 17.07 142 ARG B O 1
ATOM 4245 N N . GLU B 1 145 ? -27.276 19.098 -7.431 1.00 11.46 143 GLU B N 1
ATOM 4246 C CA . GLU B 1 145 ? -28.120 19.583 -6.319 1.00 13.78 143 GLU B CA 1
ATOM 4247 C C . GLU B 1 145 ? -28.736 18.468 -5.477 1.00 15.34 143 GLU B C 1
ATOM 4248 O O . GLU B 1 145 ? -28.938 17.347 -5.952 1.00 14.91 143 GLU B O 1
ATOM 4254 N N . ARG B 1 146 ? -29.063 18.809 -4.226 1.00 17.39 144 ARG B N 1
ATOM 4255 C CA . ARG B 1 146 ? -29.662 17.867 -3.266 1.00 19.78 144 ARG B CA 1
ATOM 4256 C C . ARG B 1 146 ? -31.019 17.331 -3.728 1.00 18.61 144 ARG B C 1
ATOM 4257 O O . ARG B 1 146 ? -31.261 16.109 -3.711 1.00 18.20 144 ARG B O 1
ATOM 4276 N N . GLU B 1 148 ? -32.160 17.237 -6.707 1.00 16.67 146 GLU B N 1
ATOM 4277 C CA . GLU B 1 148 ? -31.881 16.461 -7.898 1.00 13.96 146 GLU B CA 1
ATOM 4278 C C . GLU B 1 148 ? -31.442 15.029 -7.499 1.00 12.57 146 GLU B C 1
ATOM 4279 O O . GLU B 1 148 ? -31.888 14.023 -8.080 1.00 13.79 146 GLU B O 1
ATOM 4285 N N . LEU B 1 149 ? -30.578 14.947 -6.491 1.00 12.67 147 LEU B N 1
ATOM 4286 C CA . LEU B 1 149 ? -30.157 13.636 -5.968 1.00 13.82 147 LEU B CA 1
ATOM 4287 C C . LEU B 1 149 ? -31.358 12.860 -5.436 1.00 13.11 147 LEU B C 1
ATOM 4288 O O . LEU B 1 149 ? -31.511 11.673 -5.710 1.00 12.73 147 LEU B O 1
ATOM 4304 N N . GLY B 1 151 ? -34.530 13.080 -6.289 1.00 13.13 149 GLY B N 1
ATOM 4305 C CA . GLY B 1 151 ? -35.357 12.622 -7.401 1.00 12.02 149 GLY B CA 1
ATOM 4306 C C . GLY B 1 151 ? -34.747 11.422 -8.100 1.00 14.86 149 GLY B C 1
ATOM 4307 O O . GLY B 1 151 ? -35.469 10.532 -8.549 1.00 14.31 149 GLY B O 1
ATOM 4308 N N . PHE B 1 152 ? -33.415 11.423 -8.202 1.00 11.38 150 PHE B N 1
ATOM 4309 C CA . PHE B 1 152 ? -32.694 10.296 -8.785 1.00 12.03 150 PHE B CA 1
ATOM 4310 C C . PHE B 1 152 ? -32.908 9.026 -7.929 1.00 12.61 150 PHE B C 1
ATOM 4311 O O . PHE B 1 152 ? -33.246 7.953 -8.451 1.00 12.49 150 PHE B O 1
ATOM 4319 N N . LEU B 1 153 ? -32.736 9.149 -6.618 1.00 11.00 151 LEU B N 1
ATOM 4320 C CA . LEU B 1 153 ? -32.924 7.994 -5.724 1.00 11.98 151 LEU B CA 1
ATOM 4321 C C . LEU B 1 153 ? -34.385 7.495 -5.731 1.00 12.87 151 LEU B C 1
ATOM 4322 O O . LEU B 1 153 ? -34.645 6.272 -5.705 1.00 13.32 151 LEU B O 1
ATOM 4338 N N . SER B 1 155 ? -36.396 7.563 -8.315 1.00 14.19 153 SER B N 1
ATOM 4339 C CA . SER B 1 155 ? -36.617 6.844 -9.564 1.00 13.43 153 SER B CA 1
ATOM 4340 C C . SER B 1 155 ? -36.036 5.424 -9.474 1.00 11.90 153 SER B C 1
ATOM 4341 O O . SER B 1 155 ? -36.590 4.489 -10.060 1.00 10.80 153 SER B O 1
ATOM 4344 N N . LEU B 1 156 ? -34.948 5.272 -8.713 1.00 12.08 154 LEU B N 1
ATOM 4345 C CA . LEU B 1 156 ? -34.315 3.971 -8.525 1.00 12.41 154 LEU B CA 1
ATOM 4346 C C . LEU B 1 156 ? -35.233 2.947 -7.861 1.00 11.70 154 LEU B C 1
ATOM 4347 O O . LEU B 1 156 ? -35.025 1.740 -8.025 1.00 9.38 154 LEU B O 1
ATOM 4352 N N . GLU B 1 157 ? -36.247 3.410 -7.122 1.00 12.10 155 GLU B N 1
ATOM 4353 C CA . GLU B 1 157 ? -37.165 2.486 -6.431 1.00 12.10 155 GLU B CA 1
ATOM 4354 C C . GLU B 1 157 ? -37.884 1.580 -7.425 1.00 11.01 155 GLU B C 1
ATOM 4355 O O . GLU B 1 157 ? -38.283 0.469 -7.087 1.00 12.46 155 GLU B O 1
ATOM 4361 N N . GLY B 1 158 ? -38.022 2.046 -8.662 1.00 9.33 156 GLY B N 1
ATOM 4362 C CA . GLY B 1 158 ? -38.671 1.273 -9.720 1.00 10.09 156 GLY B CA 1
ATOM 4363 C C . GLY B 1 158 ? -37.716 0.499 -10.610 1.00 9.74 156 GLY B C 1
ATOM 4364 O O . GLY B 1 158 ? -38.146 -0.105 -11.607 1.00 12.63 156 GLY B O 1
ATOM 4365 N N . ALA B 1 159 ? -36.434 0.497 -10.250 1.00 9.47 157 ALA B N 1
ATOM 4366 C CA . ALA B 1 159 ? -35.386 -0.121 -11.073 1.00 9.35 157 ALA B CA 1
ATOM 4367 C C . ALA B 1 159 ? -34.462 -0.943 -10.187 1.00 10.54 157 ALA B C 1
ATOM 4368 O O . ALA B 1 159 ? -33.279 -0.616 -10.015 1.00 10.52 157 ALA B O 1
ATOM 4370 N N . PRO B 1 160 ? -35.000 -2.044 -9.629 1.00 9.23 158 PRO B N 1
ATOM 4371 C CA . PRO B 1 160 ? -34.236 -2.904 -8.719 1.00 11.02 158 PRO B CA 1
ATOM 4372 C C . PRO B 1 160 ? -33.071 -3.638 -9.405 1.00 11.26 158 PRO B C 1
ATOM 4373 O O . PRO B 1 160 ? -32.218 -4.211 -8.726 1.00 11.38 158 PRO B O 1
ATOM 4377 N N . PHE B 1 161 ? -33.037 -3.581 -10.738 1.00 9.51 159 PHE B N 1
ATOM 4378 C CA . PHE B 1 161 ? -31.992 -4.199 -11.560 1.00 9.91 159 PHE B CA 1
ATOM 4379 C C . PHE B 1 161 ? -30.741 -3.307 -11.746 1.00 8.89 159 PHE B C 1
ATOM 4380 O O . PHE B 1 161 ? -29.762 -3.709 -12.370 1.00 11.47 159 PHE B O 1
ATOM 4388 N N . LEU B 1 162 ? -30.782 -2.088 -11.206 1.00 9.32 160 LEU B N 1
ATOM 4389 C CA . LEU B 1 162 ? -29.627 -1.196 -11.215 1.00 10.44 160 LEU B CA 1
ATOM 4390 C C . LEU B 1 162 ? -28.931 -1.240 -9.865 1.00 11.51 160 LEU B C 1
ATOM 4391 O O . LEU B 1 162 ? -29.548 -0.927 -8.831 1.00 11.95 160 LEU B O 1
ATOM 4396 N N . GLU B 1 163 ? -27.641 -1.563 -9.891 1.00 10.48 161 GLU B N 1
ATOM 4397 C CA . GLU B 1 163 ? -26.874 -1.792 -8.673 1.00 12.16 161 GLU B CA 1
ATOM 4398 C C . GLU B 1 163 ? -25.737 -0.797 -8.515 1.00 11.31 161 GLU B C 1
ATOM 4399 O O . GLU B 1 163 ? -24.867 -0.742 -9.371 1.00 10.90 161 GLU B O 1
ATOM 4405 N N . LEU B 1 164 ? -25.717 -0.075 -7.392 1.00 10.20 162 LEU B N 1
ATOM 4406 C CA . LEU B 1 164 ? -24.667 0.922 -7.150 1.00 10.89 162 LEU B CA 1
ATOM 4407 C C . LEU B 1 164 ? -23.343 0.233 -6.889 1.00 10.66 162 LEU B C 1
ATOM 4408 O O . LEU B 1 164 ? -23.241 -0.627 -5.996 1.00 13.92 162 LEU B O 1
ATOM 4413 N N . GLU B 1 165 ? -22.327 0.622 -7.656 1.00 8.11 163 GLU B N 1
ATOM 4414 C CA . GLU B 1 165 ? -20.966 0.132 -7.457 1.00 9.59 163 GLU B CA 1
ATOM 4415 C C . GLU B 1 165 ? -20.031 1.198 -6.879 1.00 10.21 163 GLU B C 1
ATOM 4416 O O . GLU B 1 165 ? -19.099 0.860 -6.161 1.00 13.27 163 GLU B O 1
ATOM 4422 N N . GLY B 1 166 ? -20.268 2.477 -7.187 1.00 9.97 164 GLY B N 1
ATOM 4423 C CA . GLY B 1 166 ? -19.446 3.536 -6.638 1.00 8.31 164 GLY B CA 1
ATOM 4424 C C . GLY B 1 166 ? -19.940 4.932 -6.942 1.00 6.19 164 GLY B C 1
ATOM 4425 O O . GLY B 1 166 ? -20.973 5.120 -7.586 1.00 9.39 164 GLY B O 1
ATOM 4426 N N . VAL B 1 167 ? -19.194 5.905 -6.416 1.00 8.78 165 VAL B N 1
ATOM 4427 C CA . VAL B 1 167 ? -19.547 7.306 -6.513 1.00 7.90 165 VAL B CA 1
ATOM 4428 C C . VAL B 1 167 ? -18.293 8.105 -6.784 1.00 8.15 165 VAL B C 1
ATOM 4429 O O . VAL B 1 167 ? -17.252 7.845 -6.198 1.00 8.41 165 VAL B O 1
ATOM 4433 N N . TYR B 1 168 ? -18.401 9.091 -7.675 1.00 9.12 166 TYR B N 1
ATOM 4434 C CA . TYR B 1 168 ? -17.226 9.862 -8.048 1.00 9.23 166 TYR B CA 1
ATOM 4435 C C . TYR B 1 168 ? -17.526 11.277 -8.452 1.00 7.81 166 TYR B C 1
ATOM 4436 O O . TYR B 1 168 ? -18.658 11.645 -8.680 1.00 9.83 166 TYR B O 1
ATOM 4445 N N . THR B 1 169 ? -16.455 12.064 -8.498 1.00 8.29 167 THR B N 1
ATOM 4446 C CA . THR B 1 169 ? -16.449 13.386 -9.117 1.00 9.05 167 THR B CA 1
ATOM 4447 C C . THR B 1 169 ? -15.125 13.564 -9.862 1.00 9.44 167 THR B C 1
ATOM 4448 O O . THR B 1 169 ? -14.241 12.706 -9.821 1.00 8.76 167 THR B O 1
ATOM 4452 N N . HIS B 1 170 ? -15.003 14.702 -10.535 1.00 10.23 168 HIS B N 1
ATOM 4453 C CA . HIS B 1 170 ? -13.845 14.998 -11.379 1.00 9.72 168 HIS B CA 1
ATOM 4454 C C . HIS B 1 170 ? -13.466 16.453 -11.231 1.00 8.15 168 HIS B C 1
ATOM 4455 O O . HIS B 1 170 ? -14.329 17.321 -11.180 1.00 9.87 168 HIS B O 1
ATOM 4462 N N . PHE B 1 171 ? -12.161 16.680 -11.145 1.00 9.16 169 PHE B N 1
ATOM 4463 C CA . PHE B 1 171 ? -11.606 18.006 -10.936 1.00 10.22 169 PHE B CA 1
ATOM 4464 C C . PHE B 1 171 ? -11.295 18.685 -12.256 1.00 10.67 169 PHE B C 1
ATOM 4465 O O . PHE B 1 171 ? -10.719 18.073 -13.153 1.00 11.04 169 PHE B O 1
ATOM 4473 N N . ALA B 1 172 ? -11.657 19.963 -12.331 1.00 10.70 170 ALA B N 1
ATOM 4474 C CA . ALA B 1 172 ? -11.504 20.780 -13.533 1.00 9.41 170 ALA B CA 1
ATOM 4475 C C . ALA B 1 172 ? -10.155 21.504 -13.597 1.00 11.29 170 ALA B C 1
ATOM 4476 O O . ALA B 1 172 ? -9.726 21.940 -14.675 1.00 10.32 170 ALA B O 1
ATOM 4478 N N . THR B 1 173 ? -9.480 21.643 -12.458 1.00 11.43 171 THR B N 1
ATOM 4479 C CA . THR B 1 173 ? -8.310 22.526 -12.373 1.00 11.29 171 THR B CA 1
ATOM 4480 C C . THR B 1 173 ? -7.139 21.954 -11.570 1.00 12.43 171 THR B C 1
ATOM 4481 O O . THR B 1 173 ? -6.314 22.701 -11.054 1.00 13.38 171 THR B O 1
ATOM 4485 N N . ALA B 1 174 ? -7.065 20.632 -11.453 1.00 11.19 172 ALA B N 1
ATOM 4486 C CA . ALA B 1 174 ? -6.009 19.981 -10.659 1.00 11.84 172 ALA B CA 1
ATOM 4487 C C . ALA B 1 174 ? -4.605 20.181 -11.254 1.00 12.99 172 ALA B C 1
ATOM 4488 O O . ALA B 1 174 ? -3.608 19.956 -10.577 1.00 15.21 172 ALA B O 1
ATOM 4490 N N . ASP B 1 175 ? -4.540 20.622 -12.517 1.00 12.91 173 ASP B N 1
ATOM 4491 C CA . ASP B 1 175 ? -3.270 20.881 -13.211 1.00 15.79 173 ASP B CA 1
ATOM 4492 C C . ASP B 1 175 ? -2.829 22.355 -13.130 1.00 15.96 173 ASP B C 1
ATOM 4493 O O . ASP B 1 175 ? -1.833 22.745 -13.743 1.00 15.35 173 ASP B O 1
ATOM 4498 N N . GLU B 1 176 ? -3.567 23.155 -12.371 1.00 16.09 174 GLU B N 1
ATOM 4499 C CA . GLU B 1 176 ? -3.222 24.566 -12.154 1.00 17.23 174 GLU B CA 1
ATOM 4500 C C . GLU B 1 176 ? -2.440 24.698 -10.856 1.00 17.69 174 GLU B C 1
ATOM 4501 O O . GLU B 1 176 ? -2.762 24.042 -9.870 1.00 16.04 174 GLU B O 1
ATOM 4507 N N . VAL B 1 177 ? -1.426 25.561 -10.853 1.00 18.40 175 VAL B N 1
ATOM 4508 C CA . VAL B 1 177 ? -0.605 25.774 -9.652 1.00 19.00 175 VAL B CA 1
ATOM 4509 C C . VAL B 1 177 ? -1.440 26.175 -8.440 1.00 16.66 175 VAL B C 1
ATOM 4510 O O . VAL B 1 177 ? -1.366 25.537 -7.392 1.00 17.91 175 VAL B O 1
ATOM 4514 N N . GLU B 1 178 ? -2.223 27.239 -8.588 1.00 16.79 176 GLU B N 1
ATOM 4515 C CA . GLU B 1 178 ? -3.118 27.715 -7.547 1.00 18.60 176 GLU B CA 1
ATOM 4516 C C . GLU B 1 178 ? -4.333 26.794 -7.442 1.00 17.53 176 GLU B C 1
ATOM 4517 O O . GLU B 1 178 ? -4.818 26.253 -8.442 1.00 18.44 176 GLU B O 1
ATOM 4523 N N . THR B 1 179 ? -4.829 26.664 -6.220 1.00 16.45 177 THR B N 1
ATOM 4524 C CA . THR B 1 179 ? -5.663 25.543 -5.789 1.00 18.19 177 THR B CA 1
ATOM 4525 C C . THR B 1 179 ? -7.091 25.937 -5.356 1.00 16.42 177 THR B C 1
ATOM 4526 O O . THR B 1 179 ? -7.855 25.074 -4.920 1.00 15.84 177 THR B O 1
ATOM 4530 N N A SER B 1 180 ? -7.453 27.218 -5.456 0.50 14.26 178 SER B N 1
ATOM 4531 N N B SER B 1 180 ? -7.448 27.216 -5.473 0.50 15.17 178 SER B N 1
ATOM 4532 C CA A SER B 1 180 ? -8.758 27.681 -4.963 0.50 14.29 178 SER B CA 1
ATOM 4533 C CA B SER B 1 180 ? -8.739 27.692 -4.981 0.50 15.63 178 SER B CA 1
ATOM 4534 C C A SER B 1 180 ? -9.934 26.891 -5.542 0.50 14.46 178 SER B C 1
ATOM 4535 C C B SER B 1 180 ? -9.911 26.881 -5.540 0.50 15.26 178 SER B C 1
ATOM 4536 O O A SER B 1 180 ? -10.818 26.456 -4.803 0.50 13.86 178 SER B O 1
ATOM 4537 O O B SER B 1 180 ? -10.755 26.405 -4.783 0.50 14.78 178 SER B O 1
ATOM 4542 N N . TYR B 1 181 ? -9.959 26.726 -6.862 1.00 13.43 179 TYR B N 1
ATOM 4543 C CA . TYR B 1 181 ? -11.083 26.043 -7.496 1.00 13.57 179 TYR B CA 1
ATOM 4544 C C . TYR B 1 181 ? -11.072 24.555 -7.113 1.00 11.25 179 TYR B C 1
ATOM 4545 O O . TYR B 1 181 ? -12.133 23.974 -6.873 1.00 11.81 179 TYR B O 1
ATOM 4554 N N . PHE B 1 182 ? -9.887 23.959 -7.041 1.00 12.11 180 PHE B N 1
ATOM 4555 C CA . PHE B 1 182 ? -9.771 22.570 -6.589 1.00 12.55 180 PHE B CA 1
ATOM 4556 C C . PHE B 1 182 ? -10.359 22.427 -5.173 1.00 14.54 180 PHE B C 1
ATOM 4557 O O . PHE B 1 182 ? -11.131 21.508 -4.882 1.00 12.71 180 PHE B O 1
ATOM 4565 N N . ASP B 1 183 ? -9.961 23.329 -4.283 1.00 13.52 181 ASP B N 1
ATOM 4566 C CA . ASP B 1 183 ? -10.410 23.264 -2.893 1.00 14.12 181 ASP B CA 1
ATOM 4567 C C . ASP B 1 183 ? -11.913 23.409 -2.818 1.00 13.82 181 ASP B C 1
ATOM 4568 O O . ASP B 1 183 ? -12.579 22.748 -2.024 1.00 14.80 181 ASP B O 1
ATOM 4584 N N . GLN B 1 185 ? -14.063 22.569 -5.179 1.00 13.26 183 GLN B N 1
ATOM 4585 C CA . GLN B 1 185 ? -14.682 21.324 -5.654 1.00 13.08 183 GLN B CA 1
ATOM 4586 C C . GLN B 1 185 ? -14.641 20.256 -4.570 1.00 13.89 183 GLN B C 1
ATOM 4587 O O . GLN B 1 185 ? -15.622 19.552 -4.334 1.00 12.63 183 GLN B O 1
ATOM 4593 N N . TYR B 1 186 ? -13.483 20.121 -3.937 1.00 13.54 184 TYR B N 1
ATOM 4594 C CA . TYR B 1 186 ? -13.326 19.175 -2.828 1.00 13.78 184 TYR B CA 1
ATOM 4595 C C . TYR B 1 186 ? -14.390 19.396 -1.749 1.00 15.79 184 TYR B C 1
ATOM 4596 O O . TYR B 1 186 ? -15.063 18.452 -1.334 1.00 15.93 184 TYR B O 1
ATOM 4605 N N . ASN B 1 187 ? -14.555 20.638 -1.306 1.00 16.05 185 ASN B N 1
ATOM 4606 C CA . ASN B 1 187 ? -15.538 20.939 -0.260 1.00 15.63 185 ASN B CA 1
ATOM 4607 C C . ASN B 1 187 ? -16.967 20.678 -0.737 1.00 14.21 185 ASN B C 1
ATOM 4608 O O . ASN B 1 187 ? -17.788 20.151 0.013 1.00 15.29 185 ASN B O 1
ATOM 4613 N N . THR B 1 188 ? -17.248 20.994 -2.002 1.00 12.09 186 THR B N 1
ATOM 4614 C CA . THR B 1 188 ? -18.539 20.733 -2.590 1.00 13.92 186 THR B CA 1
ATOM 4615 C C . THR B 1 188 ? -18.802 19.227 -2.641 1.00 15.04 186 THR B C 1
ATOM 4616 O O . THR B 1 188 ? -19.912 18.786 -2.346 1.00 13.82 186 THR B O 1
ATOM 4620 N N . PHE B 1 189 ? -17.782 18.456 -3.012 1.00 12.50 187 PHE B N 1
ATOM 4621 C CA . PHE B 1 189 ? -17.939 16.999 -3.110 1.00 12.80 187 PHE B CA 1
ATOM 4622 C C . PHE B 1 189 ? -18.230 16.375 -1.741 1.00 15.53 187 PHE B C 1
ATOM 4623 O O . PHE B 1 189 ? -19.100 15.503 -1.629 1.00 14.34 187 PHE B O 1
ATOM 4631 N N . LEU B 1 190 ? -17.517 16.828 -0.705 1.00 14.81 188 LEU B N 1
ATOM 4632 C CA . LEU B 1 190 ? -17.770 16.320 0.647 1.00 15.79 188 LEU B CA 1
ATOM 4633 C C . LEU B 1 190 ? -19.222 16.601 1.035 1.00 16.32 188 LEU B C 1
ATOM 4634 O O . LEU B 1 190 ? -19.873 15.772 1.678 1.00 17.76 188 LEU B O 1
ATOM 4639 N N . GLU B 1 191 ? -19.739 17.757 0.639 1.00 16.42 189 GLU B N 1
ATOM 4640 C CA . GLU B 1 191 ? -21.139 18.101 0.879 1.00 16.08 189 GLU B CA 1
ATOM 4641 C C . GLU B 1 191 ? -22.087 17.152 0.134 1.00 16.32 189 GLU B C 1
ATOM 4642 O O . GLU B 1 191 ? -23.121 16.726 0.655 1.00 15.85 189 GLU B O 1
ATOM 4648 N N . GLN B 1 192 ? -21.748 16.834 -1.106 1.00 12.42 190 GLN B N 1
ATOM 4649 C CA . GLN B 1 192 ? -22.573 15.920 -1.893 1.00 13.66 190 GLN B CA 1
ATOM 4650 C C . GLN B 1 192 ? -22.566 14.509 -1.300 1.00 12.26 190 GLN B C 1
ATOM 4651 O O . GLN B 1 192 ? -23.614 13.861 -1.248 1.00 13.95 190 GLN B O 1
ATOM 4657 N N . LEU B 1 193 ? -21.403 14.042 -0.851 1.00 14.56 191 LEU B N 1
ATOM 4658 C CA . LEU B 1 193 ? -21.334 12.756 -0.141 1.00 15.25 191 LEU B CA 1
ATOM 4659 C C . LEU B 1 193 ? -22.195 12.782 1.115 1.00 18.81 191 LEU B C 1
ATOM 4660 O O . LEU B 1 193 ? -22.840 11.775 1.456 1.00 18.04 191 LEU B O 1
ATOM 4665 N N . SER B 1 194 ? -22.204 13.923 1.805 1.00 18.82 192 SER B N 1
ATOM 4666 C CA . SER B 1 194 ? -23.017 14.076 3.017 1.00 17.69 192 SER B CA 1
ATOM 4667 C C . SER B 1 194 ? -24.503 13.918 2.695 1.00 18.46 192 SER B C 1
ATOM 4668 O O . SER B 1 194 ? -25.252 13.329 3.476 1.00 21.31 192 SER B O 1
ATOM 4671 N N . TRP B 1 195 ? -24.931 14.418 1.542 1.00 14.61 193 TRP B N 1
ATOM 4672 C CA . TRP B 1 195 ? -26.323 14.275 1.114 1.00 16.26 193 TRP B CA 1
ATOM 4673 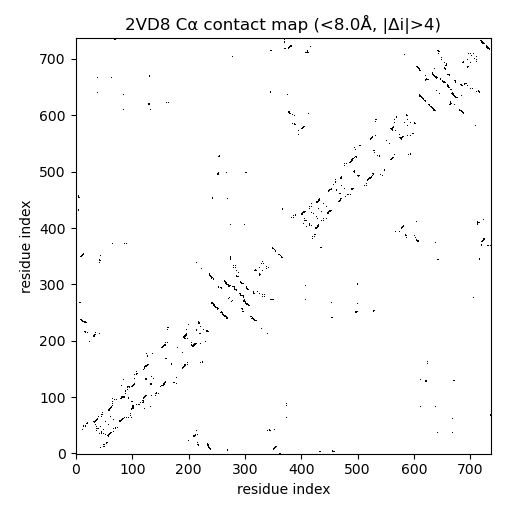C C . TRP B 1 195 ? -26.675 12.799 0.895 1.00 15.41 193 TRP B C 1
ATOM 4674 O O . TRP B 1 195 ? -27.717 12.330 1.327 1.00 15.23 193 TRP B O 1
ATOM 4685 N N . LEU B 1 196 ? -25.810 12.098 0.172 1.00 15.31 194 LEU B N 1
ATOM 4686 C CA . LEU B 1 196 ? -26.000 10.668 -0.069 1.00 16.67 194 LEU B CA 1
ATOM 4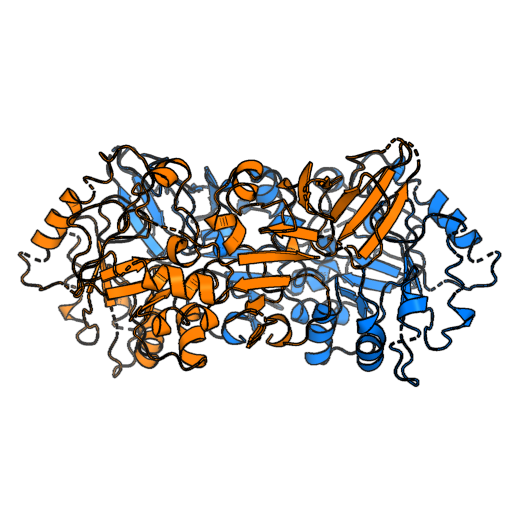687 C C . LEU B 1 196 ? -26.152 9.926 1.256 1.00 18.22 194 LEU B C 1
ATOM 4688 O O . LEU B 1 196 ? -27.090 9.132 1.439 1.00 16.64 194 LEU B O 1
ATOM 4704 N N . GLU B 1 198 ? -26.849 11.231 4.214 1.00 21.42 196 GLU B N 1
ATOM 4705 C CA . GLU B 1 198 ? -28.130 11.721 4.760 1.00 21.76 196 GLU B CA 1
ATOM 4706 C C . GLU B 1 198 ? -29.340 10.930 4.243 1.00 19.56 196 GLU B C 1
ATOM 4707 O O . GLU B 1 198 ? -30.226 10.582 5.016 1.00 21.24 196 GLU B O 1
ATOM 4713 N N . PHE B 1 199 ? -29.372 10.644 2.941 1.00 16.55 197 PHE B N 1
ATOM 4714 C CA . PHE B 1 199 ? -30.462 9.889 2.334 1.00 15.53 197 PHE B CA 1
ATOM 4715 C C . PHE B 1 199 ? -30.320 8.359 2.557 1.00 10.07 197 PHE B C 1
ATOM 4716 O O . PHE B 1 199 ? -31.086 7.574 2.000 1.00 11.62 197 PHE B O 1
ATOM 4724 N N . GLY B 1 200 ? -29.364 7.948 3.382 1.00 11.20 198 GLY B N 1
ATOM 4725 C CA . GLY B 1 200 ? -29.273 6.547 3.801 1.00 11.34 198 GLY B CA 1
ATOM 4726 C C . GLY B 1 200 ? -28.501 5.630 2.877 1.00 13.28 198 GLY B C 1
ATOM 4727 O O . GLY B 1 200 ? -28.558 4.401 3.024 1.00 13.88 198 GLY B O 1
ATOM 4728 N N . VAL B 1 201 ? -27.751 6.215 1.949 1.00 13.23 199 VAL B N 1
ATOM 4729 C CA . VAL B 1 201 ? -27.039 5.439 0.940 1.00 10.73 199 VAL B CA 1
ATOM 4730 C C . VAL B 1 201 ? -25.536 5.482 1.152 1.00 13.88 199 VAL B C 1
ATOM 4731 O O . VAL B 1 201 ? -24.928 6.543 1.140 1.00 14.76 199 VAL B O 1
ATOM 4735 N N . ASP B 1 202 ? -24.951 4.305 1.350 1.00 14.92 200 ASP B N 1
ATOM 4736 C CA . ASP B 1 202 ? -23.503 4.166 1.426 1.00 15.25 200 ASP B CA 1
ATOM 4737 C C . ASP B 1 202 ? -22.918 4.309 0.006 1.00 14.57 200 ASP B C 1
ATOM 4738 O O . ASP B 1 202 ? -23.371 3.645 -0.921 1.00 13.58 200 ASP B O 1
ATOM 4743 N N . PRO B 1 203 ? -21.929 5.201 -0.173 1.00 17.10 201 PRO B N 1
ATOM 4744 C CA . PRO B 1 203 ? -21.363 5.355 -1.521 1.00 15.58 201 PRO B CA 1
ATOM 4745 C C . PRO B 1 203 ? -20.500 4.176 -1.977 1.00 15.38 201 PRO B C 1
ATOM 4746 O O . PRO B 1 203 ? -20.147 4.105 -3.159 1.00 12.55 201 PRO B O 1
ATOM 4761 N N . PHE B 1 205 ? -17.737 2.915 -2.704 1.00 12.83 203 PHE B N 1
ATOM 4762 C CA . PHE B 1 205 ? -16.445 2.938 -3.367 1.00 11.89 203 PHE B CA 1
ATOM 4763 C C . PHE B 1 205 ? -16.316 4.312 -4.027 1.00 10.91 203 PHE B C 1
ATOM 4764 O O . PHE B 1 205 ? -16.973 4.579 -5.037 1.00 11.57 203 PHE B O 1
ATOM 4772 N N . VAL B 1 206 ? -15.501 5.173 -3.415 1.00 11.24 204 VAL B N 1
ATOM 4773 C CA . VAL B 1 206 ? -15.409 6.588 -3.793 1.00 11.70 204 VAL B CA 1
ATOM 4774 C C . VAL B 1 206 ? -14.086 6.871 -4.494 1.00 11.03 204 VAL B C 1
ATOM 4775 O O . VAL B 1 206 ? -13.025 6.410 -4.064 1.00 10.38 204 VAL B O 1
ATOM 4779 N N . HIS B 1 207 ? -14.166 7.612 -5.597 1.00 10.60 205 HIS B N 1
ATOM 4780 C CA . HIS B 1 207 ? -12.981 8.004 -6.364 1.00 10.95 205 HIS B CA 1
ATOM 4781 C C . HIS B 1 207 ? -13.154 9.410 -6.922 1.00 9.48 205 HIS B C 1
ATOM 4782 O O . HIS B 1 207 ? -14.243 9.777 -7.383 1.00 9.47 205 HIS B O 1
ATOM 4789 N N . THR B 1 208 ? -12.074 10.191 -6.897 1.00 11.02 206 THR B N 1
ATOM 4790 C CA . THR B 1 208 ? -12.123 11.565 -7.395 1.00 9.89 206 THR B CA 1
ATOM 4791 C C . THR B 1 208 ? -10.926 12.008 -8.237 1.00 12.48 206 THR B C 1
ATOM 4792 O O . THR B 1 208 ? -11.063 12.924 -9.055 1.00 11.10 206 THR B O 1
ATOM 4796 N N . ALA B 1 209 ? -9.767 11.402 -8.013 1.00 11.31 207 ALA B N 1
ATOM 4797 C CA . ALA B 1 209 ? -8.489 11.976 -8.457 1.00 11.06 207 ALA B CA 1
ATOM 4798 C C . ALA B 1 209 ? -8.078 11.497 -9.844 1.00 10.51 207 ALA B C 1
ATOM 4799 O O . ALA B 1 209 ? -7.980 10.289 -10.094 1.00 13.15 207 ALA B O 1
ATOM 4801 N N . ASN B 1 210 ? -7.813 12.453 -10.732 1.00 12.55 208 ASN B N 1
ATOM 4802 C CA . ASN B 1 210 ? -7.112 12.183 -11.977 1.00 11.49 208 ASN B CA 1
ATOM 4803 C C . ASN B 1 210 ? -5.598 12.207 -11.726 1.00 11.78 208 ASN B C 1
ATOM 4804 O O . ASN B 1 210 ? -5.146 12.246 -10.572 1.00 10.48 208 ASN B O 1
ATOM 4809 N N . SER B 1 211 ? -4.816 12.183 -12.798 1.00 9.59 209 SER B N 1
ATOM 4810 C CA . SER B 1 211 ? -3.357 12.168 -12.676 1.00 11.13 209 SER B CA 1
ATOM 4811 C C . SER B 1 211 ? -2.818 13.314 -11.812 1.00 11.87 209 SER B C 1
ATOM 4812 O O . SER B 1 211 ? -2.010 13.079 -10.905 1.00 12.46 209 SER B O 1
ATOM 4815 N N . ALA B 1 212 ? -3.237 14.535 -12.127 1.00 10.20 210 ALA B N 1
ATOM 4816 C CA . ALA B 1 212 ? -2.721 15.730 -11.451 1.00 10.09 210 ALA B CA 1
ATOM 4817 C C . ALA B 1 212 ? -3.080 15.733 -9.957 1.00 13.89 210 ALA B C 1
ATOM 4818 O O . ALA B 1 212 ? -2.206 15.960 -9.104 1.00 14.05 210 ALA B O 1
ATOM 4820 N N . ALA B 1 213 ? -4.346 15.454 -9.641 1.00 12.61 211 ALA B N 1
ATOM 4821 C CA . ALA B 1 213 ? -4.788 15.430 -8.255 1.00 11.39 211 ALA B CA 1
ATOM 4822 C C . ALA B 1 213 ? -4.059 14.351 -7.450 1.00 11.32 211 ALA B C 1
ATOM 4823 O O . ALA B 1 213 ? -3.611 14.594 -6.321 1.00 12.41 211 ALA B O 1
ATOM 4825 N N A THR B 1 214 ? -3.936 13.149 -8.027 0.70 11.63 212 THR B N 1
ATOM 4826 N N B THR B 1 214 ? -3.927 13.177 -8.047 0.30 10.45 212 THR B N 1
ATOM 4827 C CA A THR B 1 214 ? -3.285 12.018 -7.346 0.70 12.43 212 THR B CA 1
ATOM 4828 C CA B THR B 1 214 ? -3.305 12.036 -7.407 0.30 10.02 212 THR B CA 1
ATOM 4829 C C A THR B 1 214 ? -1.831 12.330 -7.008 0.70 11.82 212 THR B C 1
ATOM 4830 C C B THR B 1 214 ? -1.850 12.320 -7.028 0.30 10.47 212 THR B C 1
ATOM 4831 O O A THR B 1 214 ? -1.364 12.021 -5.914 0.70 12.73 212 THR B O 1
ATOM 4832 O O B THR B 1 214 ? -1.406 11.983 -5.932 0.30 11.19 212 THR B O 1
ATOM 4839 N N . LEU B 1 215 ? -1.124 12.955 -7.942 1.00 10.48 213 LEU B N 1
ATOM 4840 C CA . LEU B 1 215 ? 0.317 13.198 -7.780 1.00 13.41 213 LEU B CA 1
ATOM 4841 C C . LEU B 1 215 ? 0.608 14.403 -6.875 1.00 11.92 213 LEU B C 1
ATOM 4842 O O . LEU B 1 215 ? 1.722 14.533 -6.361 1.00 14.23 213 LEU B O 1
ATOM 4847 N N . ARG B 1 216 ? -0.393 15.245 -6.626 1.00 14.23 214 ARG B N 1
ATOM 4848 C CA . ARG B 1 216 ? -0.189 16.505 -5.906 1.00 15.69 214 ARG B CA 1
ATOM 4849 C C . ARG B 1 216 ? -0.756 16.566 -4.483 1.00 17.29 214 ARG B C 1
ATOM 4850 O O . ARG B 1 216 ? -0.121 17.143 -3.589 1.00 17.94 214 ARG B O 1
ATOM 4858 N N . PHE B 1 217 ? -1.954 16.023 -4.275 1.00 17.27 215 PHE B N 1
ATOM 4859 C CA . PHE B 1 217 ? -2.754 16.408 -3.115 1.00 20.19 215 PHE B CA 1
ATOM 4860 C C . PHE B 1 217 ? -3.007 15.297 -2.119 1.00 21.62 215 PHE B C 1
ATOM 4861 O O . PHE B 1 217 ? -3.155 14.137 -2.485 1.00 19.85 215 PHE B O 1
ATOM 4869 N N . GLN B 1 218 ? -3.071 15.691 -0.848 1.00 24.94 216 GLN B N 1
ATOM 4870 C CA . GLN B 1 218 ? -3.439 14.805 0.247 1.00 26.37 216 GLN B CA 1
ATOM 4871 C C . GLN B 1 218 ? -4.955 14.747 0.389 1.00 25.80 216 GLN B C 1
ATOM 4872 O O . GLN B 1 218 ? -5.663 15.697 0.044 1.00 26.88 216 GLN B O 1
ATOM 4878 N N . GLY B 1 219 ? -5.449 13.619 0.892 1.00 25.22 217 GLY B N 1
ATOM 4879 C CA . GLY B 1 219 ? -6.843 13.511 1.291 1.00 24.54 217 GLY B CA 1
ATOM 4880 C C . GLY B 1 219 ? -7.847 13.326 0.176 1.00 21.20 217 GLY B C 1
ATOM 4881 O O . GLY B 1 219 ? -9.055 13.405 0.422 1.00 21.81 217 GLY B O 1
ATOM 4882 N N . ILE B 1 220 ? -7.374 13.088 -1.052 1.00 21.45 218 ILE B N 1
ATOM 4883 C CA . ILE B 1 220 ? -8.299 12.897 -2.181 1.00 19.15 218 ILE B CA 1
ATOM 4884 C C . ILE B 1 220 ? -8.182 11.524 -2.837 1.00 17.24 218 ILE B C 1
ATOM 4885 O O . ILE B 1 220 ? -8.817 11.288 -3.855 1.00 16.29 218 ILE B O 1
ATOM 4890 N N . THR B 1 221 ? -7.397 10.611 -2.266 1.00 14.61 219 THR B N 1
ATOM 4891 C CA . THR B 1 221 ? -7.308 9.253 -2.830 1.00 15.29 219 THR B CA 1
ATOM 4892 C C . THR B 1 221 ? -8.568 8.426 -2.568 1.00 14.79 219 THR B C 1
ATOM 4893 O O . THR B 1 221 ? -8.901 7.563 -3.372 1.00 13.17 219 THR B O 1
ATOM 4897 N N . PHE B 1 222 ? -9.248 8.656 -1.445 1.00 13.94 220 PHE B N 1
ATOM 4898 C CA . PHE B 1 222 ? -10.442 7.861 -1.118 1.00 13.39 220 PHE B CA 1
ATOM 4899 C C . PHE B 1 222 ? -10.183 6.352 -1.354 1.00 12.67 220 PHE B C 1
ATOM 4900 O O . PHE B 1 222 ? -9.192 5.826 -0.845 1.00 12.94 220 PHE B O 1
ATOM 4908 N N . ASN B 1 223 ? -11.015 5.654 -2.139 1.00 12.46 221 ASN B N 1
ATOM 4909 C CA . ASN B 1 223 ? -10.828 4.211 -2.368 1.00 13.10 221 ASN B CA 1
ATOM 4910 C C . ASN B 1 223 ? -10.085 3.885 -3.671 1.00 10.99 221 ASN B C 1
ATOM 4911 O O . ASN B 1 223 ? -9.600 2.760 -3.862 1.00 10.98 221 ASN B O 1
ATOM 4916 N N . ALA B 1 224 ? -10.019 4.858 -4.581 1.00 12.40 222 ALA B N 1
ATOM 4917 C CA . ALA B 1 224 ? -9.383 4.634 -5.874 1.00 11.48 222 ALA B CA 1
ATOM 4918 C C . ALA B 1 224 ? -9.115 5.950 -6.588 1.00 11.07 222 ALA B C 1
ATOM 4919 O O . ALA B 1 224 ? -9.772 6.946 -6.294 1.00 10.34 222 ALA B O 1
ATOM 4921 N N . VAL B 1 225 ? -8.153 5.915 -7.519 1.00 10.74 223 VAL B N 1
ATOM 4922 C CA . VAL B 1 225 ? -7.776 7.070 -8.335 1.00 10.77 223 VAL B CA 1
ATOM 4923 C C . VAL B 1 225 ? -7.900 6.675 -9.797 1.00 11.33 223 VAL B C 1
ATOM 4924 O O . VAL B 1 225 ? -7.803 5.493 -10.134 1.00 10.18 223 VAL B O 1
ATOM 4928 N N . ARG B 1 226 ? -8.100 7.663 -10.660 1.00 10.05 224 ARG B N 1
ATOM 4929 C CA . ARG B 1 226 ? -8.332 7.406 -12.085 1.00 11.19 224 ARG B CA 1
ATOM 4930 C C . ARG B 1 226 ? -7.216 8.043 -12.894 1.00 11.41 224 ARG B C 1
ATOM 4931 O O . ARG B 1 226 ? -7.198 9.255 -13.078 1.00 11.61 224 ARG B O 1
ATOM 4939 N N . ILE B 1 227 ? -6.302 7.215 -13.381 1.00 11.33 225 ILE B N 1
ATOM 4940 C CA . ILE B 1 227 ? -5.086 7.713 -14.015 1.00 10.05 225 ILE B CA 1
ATOM 4941 C C . ILE B 1 227 ? -5.113 7.561 -15.522 1.00 10.50 225 ILE B C 1
ATOM 4942 O O . ILE B 1 227 ? -5.145 6.434 -16.046 1.00 9.58 225 ILE B O 1
ATOM 4947 N N . GLY B 1 228 ? -5.026 8.695 -16.211 1.00 8.72 226 GLY B N 1
ATOM 4948 C CA . GLY B 1 228 ? -4.823 8.717 -17.655 1.00 11.05 226 GLY B CA 1
ATOM 4949 C C . GLY B 1 228 ? -3.419 9.170 -17.998 1.00 9.81 226 GLY B C 1
ATOM 4950 O O . GLY B 1 228 ? -2.505 8.363 -18.072 1.00 10.84 226 GLY B O 1
ATOM 4951 N N . ILE B 1 229 ? -3.251 10.471 -18.188 1.00 8.98 227 ILE B N 1
ATOM 4952 C CA . ILE B 1 229 ? -2.032 11.009 -18.801 1.00 10.16 227 ILE B CA 1
ATOM 4953 C C . ILE B 1 229 ? -0.723 10.537 -18.135 1.00 8.93 227 ILE B C 1
ATOM 4954 O O . ILE B 1 229 ? 0.270 10.259 -18.838 1.00 10.86 227 ILE B O 1
ATOM 4959 N N . ALA B 1 230 ? -0.697 10.447 -16.801 1.00 9.31 228 ALA B N 1
ATOM 4960 C CA . ALA B 1 230 ? 0.537 10.070 -16.114 1.00 10.75 228 ALA B CA 1
ATOM 4961 C C . ALA B 1 230 ? 0.910 8.618 -16.381 1.00 10.64 228 ALA B C 1
ATOM 4962 O O . ALA B 1 230 ? 2.091 8.258 -16.368 1.00 11.83 228 ALA B O 1
ATOM 4964 N N . MET B 1 231 ? -0.088 7.772 -16.637 1.00 9.51 229 MET B N 1
ATOM 4965 C CA . MET B 1 231 ? 0.170 6.376 -17.009 1.00 9.81 229 MET B CA 1
ATOM 4966 C C . MET B 1 231 ? 0.950 6.295 -18.340 1.00 9.65 229 MET B C 1
ATOM 4967 O O . MET B 1 231 ? 1.834 5.427 -18.532 1.00 11.27 229 MET B O 1
ATOM 4972 N N . TYR B 1 232 ? 0.608 7.218 -19.246 1.00 9.65 230 TYR B N 1
ATOM 4973 C CA . TYR B 1 232 ? 1.270 7.354 -20.544 1.00 10.67 230 TYR B CA 1
ATOM 4974 C C . TYR B 1 232 ? 2.587 8.128 -20.450 1.00 12.91 230 TYR B C 1
ATOM 4975 O O . TYR B 1 232 ? 3.281 8.290 -21.441 1.00 13.53 230 TYR B O 1
ATOM 4984 N N . GLY B 1 233 ? 2.938 8.591 -19.253 1.00 10.79 231 GLY B N 1
ATOM 4985 C CA . GLY B 1 233 ? 4.256 9.173 -18.994 1.00 10.91 231 GLY B CA 1
ATOM 4986 C C . GLY B 1 233 ? 4.371 10.657 -19.264 1.00 11.90 231 GLY B C 1
ATOM 4987 O O . GLY B 1 233 ? 5.481 11.171 -19.455 1.00 13.52 231 GLY B O 1
ATOM 4988 N N . LEU B 1 234 ? 3.245 11.363 -19.287 1.00 9.67 232 LEU B N 1
ATOM 4989 C CA . LEU B 1 234 ? 3.263 12.772 -19.663 1.00 11.30 232 LEU B CA 1
ATOM 4990 C C . LEU B 1 234 ? 2.677 13.611 -18.537 1.00 12.81 232 LEU B C 1
ATOM 4991 O O . LEU B 1 234 ? 1.768 13.158 -17.832 1.00 11.71 232 LEU B O 1
ATOM 4996 N N . SER B 1 235 ? 3.179 14.838 -18.367 1.00 13.02 233 SER B N 1
ATOM 4997 C CA . SER B 1 235 ? 2.663 15.697 -17.299 1.00 14.06 233 SER B CA 1
ATOM 4998 C C . SER B 1 235 ? 1.308 16.265 -17.693 1.00 13.65 233 SER B C 1
ATOM 4999 O O . SER B 1 235 ? 1.114 16.677 -18.832 1.00 12.70 233 SER B O 1
ATOM 5002 N N . PRO B 1 236 ? 0.349 16.275 -16.754 1.00 12.75 234 PRO B N 1
ATOM 5003 C CA . PRO B 1 236 ? -0.946 16.907 -17.006 1.00 13.13 234 PRO B CA 1
ATOM 5004 C C . PRO B 1 236 ? -0.843 18.355 -17.505 1.00 13.95 234 PRO B C 1
ATOM 5005 O O . PRO B 1 236 ? -1.693 18.803 -18.275 1.00 16.53 234 PRO B O 1
ATOM 5009 N N . SER B 1 237 ? 0.189 19.061 -17.051 1.00 13.67 235 SER B N 1
ATOM 5010 C CA . SER B 1 237 ? 0.480 20.428 -17.516 1.00 15.41 235 SER B CA 1
ATOM 5011 C C . SER B 1 237 ? 1.952 20.767 -17.304 1.00 16.84 235 SER B C 1
ATOM 5012 O O . SER B 1 237 ? 2.646 20.155 -16.490 1.00 15.81 235 SER B O 1
ATOM 5015 N N . VAL B 1 238 ? 2.429 21.760 -18.042 1.00 19.71 236 VAL B N 1
ATOM 5016 C CA . VAL B 1 238 ? 3.799 22.226 -17.855 1.00 21.12 236 VAL B CA 1
ATOM 5017 C C . VAL B 1 238 ? 3.960 22.866 -16.474 1.00 19.42 236 VAL B C 1
ATOM 5018 O O . VAL B 1 238 ? 4.962 22.626 -15.796 1.00 22.15 236 VAL B O 1
ATOM 5022 N N . GLU B 1 239 ? 2.964 23.640 -16.050 1.00 20.81 237 GLU B N 1
ATOM 5023 C CA . GLU B 1 239 ? 3.074 24.379 -14.793 1.00 22.64 237 GLU B CA 1
ATOM 5024 C C . GLU B 1 239 ? 3.214 23.491 -13.547 1.00 24.56 237 GLU B C 1
ATOM 5025 O O . GLU B 1 239 ? 3.862 23.898 -12.587 1.00 24.10 237 GLU B O 1
ATOM 5031 N N . ILE B 1 240 ? 2.636 22.284 -13.544 1.00 23.06 238 ILE B N 1
ATOM 5032 C CA . ILE B 1 240 ? 2.798 21.401 -12.374 1.00 22.40 238 ILE B CA 1
ATOM 5033 C C . ILE B 1 240 ? 3.965 20.420 -12.510 1.00 22.52 238 ILE B C 1
ATOM 5034 O O . ILE B 1 240 ? 4.281 19.680 -11.575 1.00 20.89 238 ILE B O 1
ATOM 5039 N N . ARG B 1 241 ? 4.610 20.415 -13.670 1.00 27.48 239 ARG B N 1
ATOM 5040 C CA . ARG B 1 241 ? 5.674 19.454 -13.947 1.00 29.62 239 ARG B CA 1
ATOM 5041 C C . ARG B 1 241 ? 6.799 19.456 -12.894 1.00 30.92 239 ARG B C 1
ATOM 5042 O O . ARG B 1 241 ? 7.256 18.385 -12.481 1.00 28.82 239 ARG B O 1
ATOM 5050 N N . PRO B 1 242 ? 7.247 20.651 -12.449 1.00 31.60 240 PRO B N 1
ATOM 5051 C CA . PRO B 1 242 ? 8.222 20.684 -11.342 1.00 32.68 240 PRO B CA 1
ATOM 5052 C C . PRO B 1 242 ? 7.727 20.160 -9.980 1.00 33.40 240 PRO B C 1
ATOM 5053 O O . PRO B 1 242 ? 8.552 19.852 -9.121 1.00 35.18 240 PRO B O 1
ATOM 5057 N N . PHE B 1 243 ? 6.408 20.047 -9.796 1.00 32.49 241 PHE B N 1
ATOM 5058 C CA . PHE B 1 243 ? 5.807 19.616 -8.527 1.00 30.27 241 PHE B CA 1
ATOM 5059 C C . PHE B 1 243 ? 5.617 18.094 -8.450 1.00 27.96 241 PHE B C 1
ATOM 5060 O O . PHE B 1 243 ? 5.235 17.563 -7.406 1.00 25.89 241 PHE B O 1
ATOM 5068 N N . LEU B 1 244 ? 5.877 17.392 -9.550 1.00 22.72 242 LEU B N 1
ATOM 5069 C CA . LEU B 1 244 ? 5.633 15.949 -9.607 1.00 22.09 242 LEU B CA 1
ATOM 5070 C C . LEU B 1 244 ? 6.595 15.159 -8.707 1.00 19.84 242 LEU B C 1
ATOM 5071 O O . LEU B 1 244 ? 7.796 15.430 -8.690 1.00 19.30 242 LEU B O 1
ATOM 5076 N N . PRO B 1 245 ? 6.067 14.176 -7.954 1.00 18.46 243 PRO B N 1
ATOM 5077 C CA . PRO B 1 245 ? 6.876 13.458 -6.966 1.00 19.99 243 PRO B CA 1
ATOM 5078 C C . PRO B 1 245 ? 7.936 12.516 -7.543 1.00 20.63 243 PRO B C 1
ATOM 5079 O O . PRO B 1 245 ? 8.886 12.157 -6.836 1.00 24.65 243 PRO B O 1
ATOM 5083 N N . PHE B 1 246 ? 7.762 12.091 -8.789 1.00 16.83 244 PHE B N 1
ATOM 5084 C CA . PHE B 1 246 ? 8.762 11.276 -9.468 1.00 18.68 244 PHE B CA 1
ATOM 5085 C C . PHE B 1 246 ? 8.734 11.511 -10.986 1.00 17.44 244 PHE B C 1
ATOM 5086 O O . PHE B 1 246 ? 7.801 12.125 -11.518 1.00 16.42 244 PHE B O 1
ATOM 5105 N N . LEU B 1 248 ? 8.174 10.933 -14.733 1.00 17.27 246 LEU B N 1
ATOM 5106 C CA . LEU B 1 248 ? 7.279 10.187 -15.623 1.00 16.05 246 LEU B CA 1
ATOM 5107 C C . LEU B 1 248 ? 8.056 9.746 -16.864 1.00 14.62 246 LEU B C 1
ATOM 5108 O O . LEU B 1 248 ? 8.913 10.482 -17.356 1.00 16.27 246 LEU B O 1
ATOM 5113 N N . GLU B 1 249 ? 7.762 8.540 -17.349 1.00 12.24 247 GLU B N 1
ATOM 5114 C CA . GLU B 1 249 ? 8.480 7.935 -18.470 1.00 13.01 247 GLU B CA 1
ATOM 5115 C C . GLU B 1 249 ? 7.558 7.898 -19.692 1.00 14.12 247 GLU B C 1
ATOM 5116 O O . GLU B 1 249 ? 6.628 7.094 -19.731 1.00 12.40 247 GLU B O 1
ATOM 5122 N N . PRO B 1 250 ? 7.780 8.804 -20.665 1.00 15.51 248 PRO B N 1
ATOM 5123 C CA . PRO B 1 250 ? 6.917 8.846 -21.852 1.00 15.14 248 PRO B CA 1
ATOM 5124 C C . PRO B 1 250 ? 6.878 7.511 -22.584 1.00 15.34 248 PRO B C 1
ATOM 5125 O O . PRO B 1 250 ? 7.925 6.905 -22.830 1.00 14.47 248 PRO B O 1
ATOM 5129 N N . ALA B 1 251 ? 5.675 7.067 -22.946 1.00 11.13 249 ALA B N 1
ATOM 5130 C CA . ALA B 1 251 ? 5.502 5.741 -23.538 1.00 12.13 249 ALA B CA 1
ATOM 5131 C C . ALA B 1 251 ? 5.417 5.795 -25.077 1.00 10.34 249 ALA B C 1
ATOM 5132 O O . ALA B 1 251 ? 5.696 4.784 -25.741 1.00 12.29 249 ALA B O 1
ATOM 5134 N N . LEU B 1 252 ? 5.009 6.951 -25.627 1.00 10.73 250 LEU B N 1
ATOM 5135 C CA . LEU B 1 252 ? 4.647 7.015 -27.057 1.00 11.31 250 LEU B CA 1
ATOM 5136 C C . LEU B 1 252 ? 5.634 7.830 -27.868 1.00 9.71 250 LEU B C 1
ATOM 5137 O O . LEU B 1 252 ? 6.037 8.921 -27.466 1.00 10.28 250 LEU B O 1
ATOM 5142 N N . SER B 1 253 ? 5.987 7.298 -29.031 1.00 8.42 251 SER B N 1
ATOM 5143 C CA . SER B 1 253 ? 6.747 8.039 -30.026 1.00 10.14 251 SER B CA 1
ATOM 5144 C C . SER B 1 253 ? 6.123 7.767 -31.384 1.00 9.90 251 SER B C 1
ATOM 5145 O O . SER B 1 253 ? 5.390 6.777 -31.555 1.00 9.54 251 SER B O 1
ATOM 5148 N N . LEU B 1 254 ? 6.417 8.650 -32.340 1.00 9.27 252 LEU B N 1
ATOM 5149 C CA . LEU B 1 254 ? 5.796 8.610 -33.661 1.00 8.98 252 LEU B CA 1
ATOM 5150 C C . LEU B 1 254 ? 6.907 8.852 -34.683 1.00 8.54 252 LEU B C 1
ATOM 5151 O O . LEU B 1 254 ? 7.636 9.842 -34.597 1.00 8.93 252 LEU B O 1
ATOM 5156 N N . HIS B 1 255 ? 7.027 7.912 -35.623 1.00 8.61 253 HIS B N 1
ATOM 5157 C CA . HIS B 1 255 ? 8.123 7.904 -36.605 1.00 9.53 253 HIS B CA 1
ATOM 5158 C C . HIS B 1 255 ? 7.652 7.640 -38.016 1.00 9.19 253 HIS B C 1
ATOM 5159 O O . HIS B 1 255 ? 6.588 7.066 -38.252 1.00 9.35 253 HIS B O 1
ATOM 5166 N N . THR B 1 256 ? 8.477 8.079 -38.960 1.00 9.06 254 THR B N 1
ATOM 5167 C CA . THR B 1 256 ? 8.281 7.775 -40.360 1.00 9.73 254 THR B CA 1
ATOM 5168 C C . THR B 1 256 ? 9.674 7.681 -41.013 1.00 10.16 254 THR B C 1
ATOM 5169 O O . THR B 1 256 ? 10.710 7.677 -40.314 1.00 11.86 254 THR B O 1
ATOM 5184 N N . VAL B 1 258 ? 12.156 8.725 -44.647 1.00 9.88 256 VAL B N 1
ATOM 5185 C CA . VAL B 1 258 ? 12.281 9.538 -45.850 1.00 8.35 256 VAL B CA 1
ATOM 5186 C C . VAL B 1 258 ? 11.868 8.711 -47.050 1.00 9.58 256 VAL B C 1
ATOM 5187 O O . VAL B 1 258 ? 12.462 7.672 -47.326 1.00 10.08 256 VAL B O 1
ATOM 5191 N N . ALA B 1 259 ? 10.814 9.164 -47.722 1.00 8.24 257 ALA B N 1
ATOM 5192 C CA . ALA B 1 259 ? 10.237 8.440 -48.854 1.00 9.60 257 ALA B CA 1
ATOM 5193 C C . ALA B 1 259 ? 10.668 9.008 -50.201 1.00 9.11 257 ALA B C 1
ATOM 5194 O O . ALA B 1 259 ? 10.617 8.319 -51.233 1.00 10.02 257 ALA B O 1
ATOM 5196 N N . HIS B 1 260 ? 11.013 10.292 -50.198 1.00 8.88 258 HIS B N 1
ATOM 5197 C CA . HIS B 1 260 ? 11.661 10.924 -51.344 1.00 9.89 258 HIS B CA 1
ATOM 5198 C C . HIS B 1 260 ? 12.635 11.996 -50.857 1.00 8.92 258 HIS B C 1
ATOM 5199 O O . HIS B 1 260 ? 12.463 12.570 -49.789 1.00 9.12 258 HIS B O 1
ATOM 5206 N N . ILE B 1 261 ? 13.676 12.211 -51.650 1.00 10.62 259 ILE B N 1
ATOM 5207 C CA . ILE B 1 261 ? 14.667 13.246 -51.381 1.00 10.28 259 ILE B CA 1
ATOM 5208 C C . ILE B 1 261 ? 15.092 13.820 -52.739 1.00 9.88 259 ILE B C 1
ATOM 5209 O O . ILE B 1 261 ? 15.343 13.075 -53.690 1.00 10.66 259 ILE B O 1
ATOM 5214 N N . LYS B 1 262 ? 15.146 15.144 -52.825 1.00 9.58 260 LYS B N 1
ATOM 5215 C CA . LYS B 1 262 ? 15.489 15.800 -54.068 1.00 11.80 260 LYS B CA 1
ATOM 5216 C C . LYS B 1 262 ? 16.106 17.153 -53.781 1.00 10.35 260 LYS B C 1
ATOM 5217 O O . LYS B 1 262 ? 15.852 17.760 -52.743 1.00 12.34 260 LYS B O 1
ATOM 5223 N N . GLN B 1 263 ? 16.905 17.624 -54.731 1.00 11.80 261 GLN B N 1
ATOM 5224 C CA . GLN B 1 263 ? 17.485 18.947 -54.668 1.00 14.08 261 GLN B CA 1
ATOM 5225 C C . GLN B 1 263 ? 16.660 19.824 -55.599 1.00 14.46 261 GLN B C 1
ATOM 5226 O O . GLN B 1 263 ? 16.594 19.568 -56.801 1.00 14.06 261 GLN B O 1
ATOM 5232 N N . VAL B 1 264 ? 16.028 20.847 -55.028 1.00 12.94 262 VAL B N 1
ATOM 5233 C CA . VAL B 1 264 ? 15.033 21.678 -55.720 1.00 13.43 262 VAL B CA 1
ATOM 5234 C C . VAL B 1 264 ? 15.679 23.017 -56.010 1.00 14.93 262 VAL B C 1
ATOM 5235 O O . VAL B 1 264 ? 16.223 23.640 -55.113 1.00 15.78 262 VAL B O 1
ATOM 5239 N N . ILE B 1 265 ? 15.629 23.457 -57.260 1.00 14.24 263 ILE B N 1
ATOM 5240 C CA . ILE B 1 265 ? 16.322 24.694 -57.624 1.00 17.66 263 ILE B CA 1
ATOM 5241 C C . ILE B 1 265 ? 15.731 25.911 -56.920 1.00 15.82 263 ILE B C 1
ATOM 5242 O O . ILE B 1 265 ? 14.589 25.908 -56.437 1.00 13.68 263 ILE B O 1
ATOM 5258 N N . GLY B 1 267 ? 13.931 29.042 -55.893 1.00 16.55 265 GLY B N 1
ATOM 5259 C CA . GLY B 1 267 ? 12.714 29.747 -56.268 1.00 16.08 265 GLY B CA 1
ATOM 5260 C C . GLY B 1 267 ? 11.509 28.867 -56.540 1.00 15.62 265 GLY B C 1
ATOM 5261 O O . GLY B 1 267 ? 10.420 29.378 -56.742 1.00 14.57 265 GLY B O 1
ATOM 5262 N N . ASP B 1 268 ? 11.709 27.542 -56.567 1.00 12.99 266 ASP B N 1
ATOM 5263 C CA . ASP B 1 268 ? 10.606 26.628 -56.877 1.00 14.17 266 ASP B CA 1
ATOM 5264 C C . ASP B 1 268 ? 9.684 26.422 -55.675 1.00 12.29 266 ASP B C 1
ATOM 5265 O O . ASP B 1 268 ? 10.113 26.525 -54.530 1.00 13.73 266 ASP B O 1
ATOM 5270 N N . GLY B 1 269 ? 8.405 26.141 -55.940 1.00 10.87 267 GLY B N 1
ATOM 5271 C CA . GLY B 1 269 ? 7.353 25.968 -54.960 1.00 10.61 267 GLY B CA 1
ATOM 5272 C C . GLY B 1 269 ? 7.226 24.566 -54.396 1.00 10.69 267 GLY B C 1
ATOM 5273 O O . GLY B 1 269 ? 7.483 23.556 -55.080 1.00 9.62 267 GLY B O 1
ATOM 5274 N N . ILE B 1 270 ? 6.798 24.519 -53.136 1.00 8.53 268 ILE B N 1
ATOM 5275 C CA . ILE B 1 270 ? 6.540 23.248 -52.439 1.00 7.65 268 ILE B CA 1
ATOM 5276 C C . ILE B 1 270 ? 5.106 23.229 -51.931 1.00 8.49 268 ILE B C 1
ATOM 5277 O O . ILE B 1 270 ? 4.707 24.086 -51.129 1.00 8.94 268 ILE B O 1
ATOM 5282 N N . SER B 1 271 ? 4.347 22.243 -52.419 1.00 7.86 269 SER B N 1
ATOM 5283 C CA . SER B 1 271 ? 3.008 21.890 -51.930 1.00 7.51 269 SER B CA 1
ATOM 5284 C C . SER B 1 271 ? 1.873 22.864 -52.316 1.00 8.56 269 SER B C 1
ATOM 5285 O O . SER B 1 271 ? 2.090 23.841 -53.043 1.00 7.41 269 SER B O 1
ATOM 5288 N N . TYR B 1 272 ? 0.666 22.597 -51.809 1.00 7.54 270 TYR B N 1
ATOM 5289 C CA . TYR B 1 272 ? -0.529 23.309 -52.247 1.00 7.52 270 TYR B CA 1
ATOM 5290 C C . TYR B 1 272 ? -0.384 24.812 -52.041 1.00 7.88 270 TYR B C 1
ATOM 5291 O O . TYR B 1 272 ? 0.165 25.247 -51.020 1.00 9.06 270 TYR B O 1
ATOM 5300 N N . ASN B 1 273 ? -0.863 25.583 -53.021 1.00 8.07 271 ASN B N 1
ATOM 5301 C CA . ASN B 1 273 ? -0.877 27.039 -52.978 1.00 9.17 271 ASN B CA 1
ATOM 5302 C C . ASN B 1 273 ? 0.501 27.683 -52.860 1.00 10.00 271 ASN B C 1
ATOM 5303 O O . ASN B 1 273 ? 0.601 28.888 -52.596 1.00 11.39 271 ASN B O 1
ATOM 5308 N N . VAL B 1 274 ? 1.553 26.896 -53.106 1.00 7.51 272 VAL B N 1
ATOM 5309 C CA . VAL B 1 274 ? 2.893 27.430 -53.230 1.00 9.10 272 VAL B CA 1
ATOM 5310 C C . VAL B 1 274 ? 3.201 28.387 -52.060 1.00 11.66 272 VAL B C 1
ATOM 5311 O O . VAL B 1 274 ? 3.632 29.524 -52.255 1.00 12.86 272 VAL B O 1
ATOM 5315 N N . THR B 1 275 ? 2.955 27.917 -50.841 1.00 10.61 273 THR B N 1
ATOM 5316 C CA . THR B 1 275 ? 3.165 28.742 -49.668 1.00 9.78 273 THR B CA 1
ATOM 5317 C C . THR B 1 275 ? 4.623 28.795 -49.221 1.00 11.21 273 THR B C 1
ATOM 5318 O O . THR B 1 275 ? 4.966 29.602 -48.350 1.00 10.84 273 THR B O 1
ATOM 5322 N N . TYR B 1 276 ? 5.453 27.935 -49.806 1.00 8.83 274 TYR B N 1
ATOM 5323 C CA . TYR B 1 276 ? 6.886 27.879 -49.553 1.00 8.62 274 TYR B CA 1
ATOM 5324 C C . TYR B 1 276 ? 7.578 27.841 -50.902 1.00 10.98 274 TYR B C 1
ATOM 5325 O O . TYR B 1 276 ? 7.158 27.116 -51.797 1.00 8.75 274 TYR B O 1
ATOM 5334 N N . ARG B 1 277 ? 8.637 28.631 -51.031 1.00 10.17 275 ARG B N 1
ATOM 5335 C CA . ARG B 1 277 ? 9.546 28.573 -52.168 1.00 9.83 275 ARG B CA 1
ATOM 5336 C C . ARG B 1 277 ? 10.968 28.467 -51.621 1.00 11.65 275 ARG B C 1
ATOM 5337 O O . ARG B 1 277 ? 11.290 29.034 -50.576 1.00 9.88 275 ARG B O 1
ATOM 5345 N N . THR B 1 278 ? 11.804 27.711 -52.318 1.00 12.95 276 THR B N 1
ATOM 5346 C CA . THR B 1 278 ? 13.185 27.503 -51.899 1.00 14.23 276 THR B CA 1
ATOM 5347 C C . THR B 1 278 ? 14.032 28.760 -52.091 1.00 14.93 276 THR B C 1
ATOM 5348 O O . THR B 1 278 ? 13.878 29.458 -53.077 1.00 13.22 276 THR B O 1
ATOM 5363 N N . THR B 1 280 ? 17.491 28.825 -52.077 1.00 22.28 278 THR B N 1
ATOM 5364 C CA . THR B 1 280 ? 18.655 28.426 -52.841 1.00 22.02 278 THR B CA 1
ATOM 5365 C C . THR B 1 280 ? 18.325 27.029 -53.332 1.00 20.82 278 THR B C 1
ATOM 5366 O O . THR B 1 280 ? 17.188 26.566 -53.166 1.00 14.88 278 THR B O 1
ATOM 5370 N N . GLU B 1 281 ? 19.289 26.347 -53.932 1.00 20.43 279 GLU B N 1
ATOM 5371 C CA . GLU B 1 281 ? 19.090 24.941 -54.224 1.00 22.20 279 GLU B CA 1
ATOM 5372 C C . GLU B 1 281 ? 19.022 24.215 -52.883 1.00 20.39 279 GLU B C 1
ATOM 5373 O O . GLU B 1 281 ? 19.992 24.200 -52.128 1.00 21.64 279 GLU B O 1
ATOM 5379 N N . GLU B 1 282 ? 17.855 23.659 -52.572 1.00 16.70 280 GLU B N 1
ATOM 5380 C CA . GLU B 1 282 ? 17.606 23.070 -51.265 1.00 15.52 280 GLU B CA 1
ATOM 5381 C C . GLU B 1 282 ? 17.293 21.606 -51.358 1.00 12.12 280 GLU B C 1
ATOM 5382 O O . GLU B 1 282 ? 16.653 21.164 -52.317 1.00 10.77 280 GLU B O 1
ATOM 5388 N N . TRP B 1 283 ? 17.713 20.879 -50.324 1.00 10.96 281 TRP B N 1
ATOM 5389 C CA . TRP B 1 283 ? 17.332 19.485 -50.155 1.00 10.88 281 TRP B CA 1
ATOM 5390 C C . TRP B 1 283 ? 15.963 19.414 -49.504 1.00 10.99 281 TRP B C 1
ATOM 5391 O O . TRP B 1 283 ? 15.770 19.931 -48.391 1.00 10.41 281 TRP B O 1
ATOM 5402 N N . ILE B 1 284 ? 15.011 18.797 -50.209 1.00 9.73 282 ILE B N 1
ATOM 5403 C CA . ILE B 1 284 ? 13.653 18.650 -49.720 1.00 9.18 282 ILE B CA 1
ATOM 5404 C C . ILE B 1 284 ? 13.321 17.161 -49.644 1.00 9.79 282 ILE B C 1
ATOM 5405 O O . ILE B 1 284 ? 13.419 16.459 -50.653 1.00 10.09 282 ILE B O 1
ATOM 5410 N N . ALA B 1 285 ? 12.958 16.720 -48.441 1.00 8.05 283 ALA B N 1
ATOM 5411 C CA . ALA B 1 285 ? 12.536 15.362 -48.185 1.00 9.42 283 ALA B CA 1
ATOM 5412 C C . ALA B 1 285 ? 11.015 15.313 -48.067 1.00 8.82 283 ALA B C 1
ATOM 5413 O O . ALA B 1 285 ? 10.386 16.260 -47.629 1.00 10.02 283 ALA B O 1
ATOM 5415 N N . THR B 1 286 ? 10.450 14.165 -48.429 1.00 8.37 284 THR B N 1
ATOM 5416 C CA . THR B 1 286 ? 9.029 13.896 -48.252 1.00 7.86 284 THR B CA 1
ATOM 5417 C C . THR B 1 286 ? 8.838 12.647 -47.402 1.00 6.70 284 THR B C 1
ATOM 5418 O O . THR B 1 286 ? 9.552 11.669 -47.589 1.00 8.64 284 THR B O 1
ATOM 5422 N N . VAL B 1 287 ? 7.852 12.691 -46.503 1.00 5.87 285 VAL B N 1
ATOM 5423 C CA . VAL B 1 287 ? 7.520 11.543 -45.674 1.00 6.83 285 VAL B CA 1
ATOM 5424 C C . VAL B 1 287 ? 6.041 11.186 -45.818 1.00 8.26 285 VAL B C 1
ATOM 5425 O O . VAL B 1 287 ? 5.202 12.061 -46.069 1.00 9.21 285 VAL B O 1
ATOM 5429 N N . ALA B 1 288 ? 5.738 9.899 -45.631 1.00 7.64 286 ALA B N 1
ATOM 5430 C CA . ALA B 1 288 ? 4.395 9.375 -45.822 1.00 7.36 286 ALA B CA 1
ATOM 5431 C C . ALA B 1 288 ? 3.583 9.436 -44.529 1.00 8.66 286 ALA B C 1
ATOM 5432 O O . ALA B 1 288 ? 3.226 8.421 -43.952 1.00 6.90 286 ALA B O 1
ATOM 5434 N N . ILE B 1 289 ? 3.310 10.655 -44.090 1.00 8.29 287 ILE B N 1
ATOM 5435 C CA . ILE B 1 289 ? 2.333 10.927 -43.042 1.00 7.64 287 ILE B CA 1
ATOM 5436 C C . ILE B 1 289 ? 1.753 12.317 -43.287 1.00 9.68 287 ILE B C 1
ATOM 5437 O O . ILE B 1 289 ? 2.453 13.216 -43.764 1.00 8.90 287 ILE B O 1
ATOM 5442 N N . GLY B 1 290 ? 0.459 12.462 -43.009 1.00 7.33 288 GLY B N 1
ATOM 5443 C CA . GLY B 1 290 ? -0.214 13.761 -43.174 1.00 6.55 288 GLY B CA 1
ATOM 5444 C C . GLY B 1 290 ? -1.408 13.937 -42.262 1.00 8.69 288 GLY B C 1
ATOM 5445 O O . GLY B 1 290 ? -1.523 13.232 -41.249 1.00 8.83 288 GLY B O 1
ATOM 5446 N N . TYR B 1 291 ? -2.289 14.876 -42.603 1.00 8.13 289 TYR B N 1
ATOM 5447 C CA . TYR B 1 291 ? -3.378 15.206 -41.676 1.00 8.22 289 TYR B CA 1
ATOM 5448 C C . TYR B 1 291 ?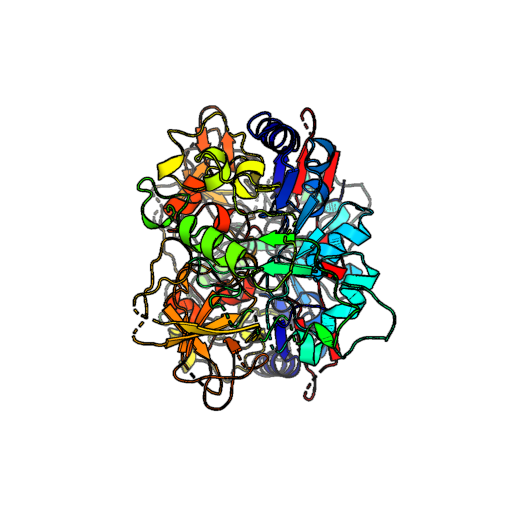 -4.410 14.097 -41.498 1.00 7.17 289 TYR B C 1
ATOM 5449 O O . TYR B 1 291 ? -5.023 14.021 -40.457 1.00 9.02 289 TYR B O 1
ATOM 5458 N N . ALA B 1 292 ? -4.551 13.188 -42.471 1.00 8.89 290 ALA B N 1
ATOM 5459 C CA . ALA B 1 292 ? -5.411 12.011 -42.268 1.00 8.61 290 ALA B CA 1
ATOM 5460 C C . ALA B 1 292 ? -4.885 11.093 -41.169 1.00 8.53 290 ALA B C 1
ATOM 5461 O O . ALA B 1 292 ? -5.641 10.293 -40.594 1.00 9.83 290 ALA B O 1
ATOM 5463 N N . ASP B 1 293 ? -3.592 11.215 -40.869 1.00 7.97 291 ASP B N 1
ATOM 5464 C CA . ASP B 1 293 ? -3.005 10.494 -39.750 1.00 7.44 291 ASP B CA 1
ATOM 5465 C C . ASP B 1 293 ? -3.128 11.219 -38.411 1.00 6.91 291 ASP B C 1
ATOM 5466 O O . ASP B 1 293 ? -2.712 10.691 -37.390 1.00 7.71 291 ASP B O 1
ATOM 5471 N N . GLY B 1 294 ? -3.694 12.436 -38.435 1.00 7.09 292 GLY B N 1
ATOM 5472 C CA . GLY B 1 294 ? -3.820 13.271 -37.263 1.00 8.94 292 GLY B CA 1
ATOM 5473 C C . GLY B 1 294 ? -2.717 14.301 -37.142 1.00 7.55 292 GLY B C 1
ATOM 5474 O O . GLY B 1 294 ? -2.699 15.069 -36.163 1.00 8.76 292 GLY B O 1
ATOM 5475 N N . TRP B 1 295 ? -1.805 14.332 -38.115 1.00 7.01 293 TRP B N 1
ATOM 5476 C CA . TRP B 1 295 ? -0.691 15.282 -38.106 1.00 8.09 293 TRP B CA 1
ATOM 5477 C C . TRP B 1 295 ? -1.111 16.494 -38.925 1.00 8.06 293 TRP B C 1
ATOM 5478 O O . TRP B 1 295 ? -0.994 16.499 -40.147 1.00 7.56 293 TRP B O 1
ATOM 5489 N N . LEU B 1 296 ? -1.615 17.522 -38.239 1.00 7.37 294 LEU B N 1
ATOM 5490 C CA . LEU B 1 296 ? -2.464 18.523 -38.879 1.00 7.28 294 LEU B CA 1
ATOM 5491 C C . LEU B 1 296 ? -1.720 19.621 -39.630 1.00 7.17 294 LEU B C 1
ATOM 5492 O O . LEU B 1 296 ? -0.524 19.850 -39.432 1.00 6.93 294 LEU B O 1
ATOM 5497 N N . ARG B 1 297 ? -2.473 20.314 -40.485 1.00 8.09 295 ARG B N 1
ATOM 5498 C CA . ARG B 1 297 ? -1.937 21.407 -41.284 1.00 7.58 295 ARG B CA 1
ATOM 5499 C C . ARG B 1 297 ? -1.312 22.488 -40.425 1.00 8.24 295 ARG B C 1
ATOM 5500 O O . ARG B 1 297 ? -0.342 23.114 -40.842 1.00 7.70 295 ARG B O 1
ATOM 5508 N N . ARG B 1 298 ? -1.831 22.677 -39.215 1.00 5.73 296 ARG B N 1
ATOM 5509 C CA . ARG B 1 298 ? -1.260 23.676 -38.305 1.00 7.32 296 ARG B CA 1
ATOM 5510 C C . ARG B 1 298 ? 0.186 23.371 -37.829 1.00 7.51 296 ARG B C 1
ATOM 5511 O O . ARG B 1 298 ? 0.790 24.223 -37.184 1.00 10.81 296 ARG B O 1
ATOM 5519 N N . LEU B 1 299 ? 0.726 22.180 -38.133 1.00 6.59 297 LEU B N 1
ATOM 5520 C CA . LEU B 1 299 ? 2.131 21.872 -37.842 1.00 7.32 297 LEU B CA 1
ATOM 5521 C C . LEU B 1 299 ? 3.106 22.267 -38.952 1.00 6.57 297 LEU B C 1
ATOM 5522 O O . LEU B 1 299 ? 4.309 22.037 -38.811 1.00 8.01 297 LEU B O 1
ATOM 5527 N N . GLN B 1 300 ? 2.632 22.900 -40.031 1.00 6.96 298 GLN B N 1
ATOM 5528 C CA . GLN B 1 300 ? 3.556 23.541 -40.985 1.00 7.66 298 GLN B CA 1
ATOM 5529 C C . GLN B 1 300 ? 4.509 24.458 -40.228 1.00 8.48 298 GLN B C 1
ATOM 5530 O O . GLN B 1 300 ? 4.078 25.256 -39.388 1.00 9.95 298 GLN B O 1
ATOM 5536 N N . GLY B 1 301 ? 5.800 24.299 -40.512 1.00 9.88 299 GLY B N 1
ATOM 5537 C CA . GLY B 1 301 ? 6.838 25.100 -39.878 1.00 11.10 299 GLY B CA 1
ATOM 5538 C C . GLY B 1 301 ? 7.364 24.519 -38.583 1.00 10.51 299 GLY B C 1
ATOM 5539 O O . GLY B 1 301 ? 8.396 24.968 -38.080 1.00 9.71 299 GLY B O 1
ATOM 5540 N N . PHE B 1 302 ? 6.682 23.508 -38.037 1.00 9.07 300 PHE B N 1
ATOM 5541 C CA . PHE B 1 302 ? 7.233 22.770 -36.890 1.00 9.95 300 PHE B CA 1
ATOM 5542 C C . PHE B 1 302 ? 8.494 22.002 -37.320 1.00 10.76 300 PHE B C 1
ATOM 5543 O O . PHE B 1 302 ? 8.656 21.656 -38.500 1.00 9.73 300 PHE B O 1
ATOM 5551 N N . GLU B 1 303 ? 9.404 21.763 -36.374 1.00 11.53 301 GLU B N 1
ATOM 5552 C CA . GLU B 1 303 ? 10.647 21.077 -36.678 1.00 11.78 301 GLU B CA 1
ATOM 5553 C C . GLU B 1 303 ? 10.591 19.646 -36.171 1.00 14.39 301 GLU B C 1
ATOM 5554 O O . GLU B 1 303 ? 10.359 19.421 -34.976 1.00 17.08 301 GLU B O 1
ATOM 5560 N N . VAL B 1 304 ? 10.797 18.692 -37.079 1.00 9.87 302 VAL B N 1
ATOM 5561 C CA . VAL B 1 304 ? 10.900 17.260 -36.761 1.00 10.77 302 VAL B CA 1
ATOM 5562 C C . VAL B 1 304 ? 12.380 16.838 -36.730 1.00 10.80 302 VAL B C 1
ATOM 5563 O O . VAL B 1 304 ? 13.268 17.635 -37.037 1.00 11.45 302 VAL B O 1
ATOM 5567 N N . LEU B 1 305 ? 12.650 15.592 -36.368 1.00 9.93 303 LEU B N 1
ATOM 5568 C CA . LEU B 1 305 ? 14.034 15.120 -36.194 1.00 12.49 303 LEU B CA 1
ATOM 5569 C C . LEU B 1 305 ? 14.468 14.229 -37.339 1.00 12.41 303 LEU B C 1
ATOM 5570 O O . LEU B 1 305 ? 13.800 13.251 -37.649 1.00 10.83 303 LEU B O 1
ATOM 5575 N N . VAL B 1 306 ? 15.600 14.566 -37.960 1.00 11.76 304 VAL B N 1
ATOM 5576 C CA . VAL B 1 306 ? 16.196 13.759 -39.011 1.00 12.55 304 VAL B CA 1
ATOM 5577 C C . VAL B 1 306 ? 17.691 13.715 -38.742 1.00 14.64 304 VAL B C 1
ATOM 5578 O O . VAL B 1 306 ? 18.322 14.767 -38.643 1.00 13.38 304 VAL B O 1
ATOM 5582 N N . ASN B 1 307 ? 18.225 12.506 -38.573 1.00 15.12 305 ASN B N 1
ATOM 5583 C CA . ASN B 1 307 ? 19.630 12.309 -38.212 1.00 16.44 305 ASN B CA 1
ATOM 5584 C C . ASN B 1 307 ? 20.035 13.159 -37.005 1.00 14.78 305 ASN B C 1
ATOM 5585 O O . ASN B 1 307 ? 21.102 13.794 -36.985 1.00 16.38 305 ASN B O 1
ATOM 5590 N N . GLY B 1 308 ? 19.155 13.171 -36.005 1.00 12.77 306 GLY B N 1
ATOM 5591 C CA . GLY B 1 308 ? 19.402 13.846 -34.751 1.00 13.85 306 GLY B CA 1
ATOM 5592 C C . GLY B 1 308 ? 19.430 15.349 -34.856 1.00 13.55 306 GLY B C 1
ATOM 5593 O O . GLY B 1 308 ? 20.025 16.018 -34.011 1.00 15.31 306 GLY B O 1
ATOM 5605 N N . ARG B 1 310 ? 16.982 18.910 -35.700 1.00 12.23 308 ARG B N 1
ATOM 5606 C CA . ARG B 1 310 ? 15.690 19.558 -35.933 1.00 12.43 308 ARG B CA 1
ATOM 5607 C C . ARG B 1 310 ? 15.659 20.272 -37.269 1.00 13.04 308 ARG B C 1
ATOM 5608 O O . ARG B 1 310 ? 16.511 21.126 -37.550 1.00 15.06 308 ARG B O 1
ATOM 5616 N N . VAL B 1 311 ? 14.665 19.918 -38.078 1.00 10.92 309 VAL B N 1
ATOM 5617 C CA . VAL B 1 311 ? 14.523 20.408 -39.436 1.00 10.12 309 VAL B CA 1
ATOM 5618 C C . VAL B 1 311 ? 13.053 20.735 -39.695 1.00 10.05 309 VAL B C 1
ATOM 5619 O O . VAL B 1 311 ? 12.169 19.996 -39.259 1.00 10.58 309 VAL B O 1
ATOM 5623 N N . PRO B 1 312 ? 12.787 21.854 -40.399 1.00 8.69 310 PRO B N 1
ATOM 5624 C CA . PRO B 1 312 ? 11.407 22.301 -40.511 1.00 8.00 310 PRO B CA 1
ATOM 5625 C C . PRO B 1 312 ? 10.545 21.639 -41.595 1.00 8.99 310 PRO B C 1
ATOM 5626 O O . PRO B 1 312 ? 11.003 21.377 -42.706 1.00 8.31 310 PRO B O 1
ATOM 5630 N N . ILE B 1 313 ? 9.273 21.450 -41.252 1.00 8.18 311 ILE B N 1
ATOM 5631 C CA . ILE B 1 313 ? 8.228 21.101 -42.205 1.00 7.94 311 ILE B CA 1
ATOM 5632 C C . ILE B 1 313 ? 7.960 22.323 -43.089 1.00 7.43 311 ILE B C 1
ATOM 5633 O O . ILE B 1 313 ? 7.726 23.437 -42.576 1.00 9.65 311 ILE B O 1
ATOM 5638 N N . VAL B 1 314 ? 8.037 22.142 -44.413 1.00 7.58 312 VAL B N 1
ATOM 5639 C CA . VAL B 1 314 ? 7.903 23.246 -45.358 1.00 6.98 312 VAL B CA 1
ATOM 5640 C C . VAL B 1 314 ? 6.756 22.996 -46.333 1.00 5.50 312 VAL B C 1
ATOM 5641 O O . VAL B 1 314 ? 6.520 21.859 -46.756 1.00 8.58 312 VAL B O 1
ATOM 5645 N N . GLY B 1 315 ? 6.054 24.060 -46.676 1.00 7.83 313 GLY B N 1
ATOM 5646 C CA . GLY B 1 315 ? 4.857 23.929 -47.485 1.00 7.61 313 GLY B CA 1
ATOM 5647 C C . GLY B 1 315 ? 3.697 23.324 -46.722 1.00 8.27 313 GLY B C 1
ATOM 5648 O O . GLY B 1 315 ? 3.856 22.823 -45.597 1.00 8.68 313 GLY B O 1
ATOM 5649 N N A ARG B 1 316 ? 2.522 23.362 -47.341 0.50 5.10 314 ARG B N 1
ATOM 5650 N N B ARG B 1 316 ? 2.529 23.346 -47.360 0.50 5.90 314 ARG B N 1
ATOM 5651 C CA A ARG B 1 316 ? 1.319 22.836 -46.719 0.50 5.59 314 ARG B CA 1
ATOM 5652 C CA B ARG B 1 316 ? 1.314 22.789 -46.783 0.50 6.67 314 ARG B CA 1
ATOM 5653 C C A ARG B 1 316 ? 1.423 21.324 -46.481 0.50 7.43 314 ARG B C 1
ATOM 5654 C C B ARG B 1 316 ? 1.473 21.301 -46.471 0.50 8.11 314 ARG B C 1
ATOM 5655 O O A ARG B 1 316 ? 1.88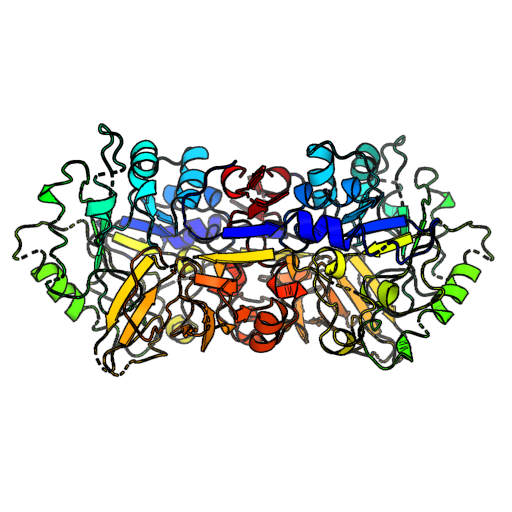9 20.574 -47.345 0.50 6.25 314 ARG B O 1
ATOM 5656 O O B ARG B 1 316 ? 2.020 20.542 -47.278 0.50 6.92 314 ARG B O 1
ATOM 5671 N N . VAL B 1 317 ? 1.010 20.902 -45.289 1.00 7.11 315 VAL B N 1
ATOM 5672 C CA . VAL B 1 317 ? 0.892 19.484 -44.952 1.00 5.83 315 VAL B CA 1
ATOM 5673 C C . VAL B 1 317 ? -0.256 18.956 -45.785 1.00 7.83 315 VAL B C 1
ATOM 5674 O O . VAL B 1 317 ? -1.316 19.598 -45.843 1.00 7.89 315 VAL B O 1
ATOM 5678 N N . THR B 1 318 ? -0.068 17.804 -46.431 1.00 7.23 316 THR B N 1
ATOM 5679 C CA . THR B 1 318 ? -1.136 17.242 -47.267 1.00 6.10 316 THR B CA 1
ATOM 5680 C C . THR B 1 318 ? -1.806 16.087 -46.523 1.00 7.11 316 THR B C 1
ATOM 5681 O O . THR B 1 318 ? -1.504 15.825 -45.348 1.00 7.10 316 THR B O 1
ATOM 5685 N N . MET B 1 319 ? -2.739 15.402 -47.188 1.00 7.47 317 MET B N 1
ATOM 5686 C CA . MET B 1 319 ? -3.545 14.408 -46.475 1.00 6.09 317 MET B CA 1
ATOM 5687 C C . MET B 1 319 ? -2.686 13.283 -45.946 1.00 7.07 317 MET B C 1
ATOM 5688 O O . MET B 1 319 ? -2.939 12.782 -44.848 1.00 6.02 317 MET B O 1
ATOM 5693 N N . ASP B 1 320 ? -1.695 12.890 -46.742 1.00 7.37 318 ASP B N 1
ATOM 5694 C CA . ASP B 1 320 ? -0.930 11.692 -46.469 1.00 8.92 318 ASP B CA 1
ATOM 5695 C C . ASP B 1 320 ? 0.587 11.893 -46.487 1.00 6.95 318 ASP B C 1
ATOM 5696 O O . ASP B 1 320 ? 1.308 10.929 -46.331 1.00 8.35 318 ASP B O 1
ATOM 5701 N N . GLN B 1 321 ? 1.051 13.124 -46.697 1.00 7.92 319 GLN B N 1
ATOM 5702 C CA . GLN B 1 321 ? 2.471 13.404 -46.880 1.00 8.24 319 GLN B CA 1
ATOM 5703 C C . GLN B 1 321 ? 2.783 14.820 -46.444 1.00 7.17 319 GLN B C 1
ATOM 5704 O O . GLN B 1 321 ? 1.943 15.696 -46.514 1.00 8.91 319 GLN B O 1
ATOM 5710 N N . PHE B 1 322 ? 4.024 15.029 -46.016 1.00 6.09 320 PHE B N 1
ATOM 5711 C CA . PHE B 1 322 ? 4.548 16.378 -45.864 1.00 6.32 320 PHE B CA 1
ATOM 5712 C C . PHE B 1 322 ? 6.035 16.438 -46.190 1.00 8.15 320 PHE B C 1
ATOM 5713 O O . PHE B 1 322 ? 6.702 15.407 -46.279 1.00 7.55 320 PHE B O 1
ATOM 5721 N N . MET B 1 323 ? 6.512 17.665 -46.410 1.00 7.57 321 MET B N 1
ATOM 5722 C CA . MET B 1 323 ? 7.868 17.896 -46.877 1.00 6.40 321 MET B CA 1
ATOM 5723 C C . MET B 1 323 ? 8.674 18.595 -45.804 1.00 7.08 321 MET B C 1
ATOM 5724 O O . MET B 1 323 ? 8.127 19.296 -44.935 1.00 7.07 321 MET B O 1
ATOM 5729 N N . ILE B 1 324 ? 9.987 18.405 -45.902 1.00 7.88 322 ILE B N 1
ATOM 5730 C CA . ILE B 1 324 ? 10.944 18.853 -44.874 1.00 8.52 322 ILE B CA 1
ATOM 5731 C C . ILE B 1 324 ? 12.153 19.417 -45.586 1.00 8.94 322 ILE B C 1
ATOM 5732 O O . ILE B 1 324 ? 12.624 18.837 -46.556 1.00 9.22 322 ILE B O 1
ATOM 5737 N N . HIS B 1 325 ? 12.655 20.547 -45.099 1.00 12.69 323 HIS B N 1
ATOM 5738 C CA . HIS B 1 325 ? 13.892 21.108 -45.636 1.00 11.62 323 HIS B CA 1
ATOM 5739 C C . HIS B 1 325 ? 15.088 20.600 -44.847 1.00 12.25 323 HIS B C 1
ATOM 5740 O O . HIS B 1 325 ? 15.209 20.896 -43.662 1.00 11.58 323 HIS B O 1
ATOM 5747 N N . LEU B 1 326 ? 15.969 19.843 -45.507 1.00 11.14 324 LEU B N 1
ATOM 5748 C CA . LEU B 1 326 ? 17.159 19.290 -44.853 1.00 11.93 324 LEU B CA 1
ATOM 5749 C C . LEU B 1 326 ? 18.390 20.113 -45.231 1.00 14.14 324 LEU B C 1
ATOM 5750 O O . LEU B 1 326 ? 18.429 20.686 -46.302 1.00 12.16 324 LEU B O 1
ATOM 5755 N N . PRO B 1 327 ? 19.398 20.183 -44.338 1.00 15.44 325 PRO B N 1
ATOM 5756 C CA . PRO B 1 327 ? 20.650 20.837 -44.732 1.00 17.72 325 PRO B CA 1
ATOM 5757 C C . PRO B 1 327 ? 21.510 20.034 -45.729 1.00 19.34 325 PRO B C 1
ATOM 5758 O O . PRO B 1 327 ? 22.417 20.594 -46.351 1.00 19.92 325 PRO B O 1
ATOM 5762 N N . CYS B 1 328 ? 21.245 18.743 -45.876 1.00 19.84 326 CYS B N 1
ATOM 5763 C CA . CYS B 1 328 ? 22.056 17.900 -46.742 1.00 21.76 326 CYS B CA 1
ATOM 5764 C C . CYS B 1 328 ? 21.275 16.680 -47.173 1.00 21.64 326 CYS B C 1
ATOM 5765 O O . CYS B 1 328 ? 20.225 16.374 -46.604 1.00 19.04 326 CYS B O 1
ATOM 5768 N N . GLU B 1 329 ? 21.787 16.000 -48.194 1.00 19.39 327 GLU B N 1
ATOM 5769 C CA . GLU B 1 329 ? 21.147 14.803 -48.719 1.00 19.85 327 GLU B CA 1
ATOM 5770 C C . GLU B 1 329 ? 21.180 13.704 -47.667 1.00 17.73 327 GLU B C 1
ATOM 5771 O O . GLU B 1 329 ? 22.165 13.561 -46.946 1.00 16.99 327 GLU B O 1
ATOM 5777 N N . VAL B 1 330 ? 20.080 12.959 -47.565 1.00 15.38 328 VAL B N 1
ATOM 5778 C CA . VAL B 1 330 ? 20.037 11.716 -46.804 1.00 14.48 328 VAL B CA 1
ATOM 5779 C C . VAL B 1 330 ? 19.449 10.639 -47.699 1.00 10.76 328 VAL B C 1
ATOM 5780 O O . VAL B 1 330 ? 18.770 10.955 -48.680 1.00 15.90 328 VAL B O 1
ATOM 5784 N N . PRO B 1 331 ? 19.749 9.361 -47.409 1.00 10.89 329 PRO B N 1
ATOM 5785 C CA . PRO B 1 331 ? 19.172 8.283 -48.190 1.00 11.37 329 PRO B CA 1
ATOM 5786 C C . PRO B 1 331 ? 17.688 8.062 -47.926 1.00 11.23 329 PRO B C 1
ATOM 5787 O O . PRO B 1 331 ? 17.162 8.406 -46.847 1.00 12.37 329 PRO B O 1
ATOM 5791 N N . LEU B 1 332 ? 17.026 7.480 -48.915 1.00 11.95 330 LEU B N 1
ATOM 5792 C CA . LEU B 1 332 ? 15.680 6.975 -48.712 1.00 11.67 330 LEU B CA 1
ATOM 5793 C C . LEU B 1 332 ? 15.738 5.999 -47.538 1.00 11.86 330 LEU B C 1
ATOM 5794 O O . LEU B 1 332 ? 16.746 5.297 -47.344 1.00 12.91 330 LEU B O 1
ATOM 5799 N N . GLY B 1 333 ? 14.685 5.994 -46.725 1.00 11.15 331 GLY B N 1
ATOM 5800 C CA . GLY B 1 333 ? 14.641 5.144 -45.547 1.00 10.83 331 GLY B CA 1
ATOM 5801 C C . GLY B 1 333 ? 15.138 5.772 -44.252 1.00 10.45 331 GLY B C 1
ATOM 5802 O O . GLY B 1 333 ? 14.944 5.201 -43.176 1.00 12.39 331 GLY B O 1
ATOM 5803 N N . THR B 1 334 ? 15.790 6.933 -44.341 1.00 10.49 332 THR B N 1
ATOM 5804 C CA . THR B 1 334 ? 16.257 7.661 -43.173 1.00 11.04 332 THR B CA 1
ATOM 5805 C C . THR B 1 334 ? 15.114 7.911 -42.189 1.00 10.64 332 THR B C 1
ATOM 5806 O O . THR B 1 334 ? 14.045 8.408 -42.574 1.00 11.68 332 THR B O 1
ATOM 5821 N N . VAL B 1 336 ? 12.706 9.518 -39.578 1.00 9.67 334 VAL B N 1
ATOM 5822 C CA . VAL B 1 336 ? 12.212 10.844 -39.235 1.00 10.32 334 VAL B CA 1
ATOM 5823 C C . VAL B 1 336 ? 11.344 10.670 -38.000 1.00 10.39 334 VAL B C 1
ATOM 5824 O O . VAL B 1 336 ? 10.438 9.828 -37.990 1.00 11.48 334 VAL B O 1
ATOM 5828 N N . THR B 1 337 ? 11.625 11.441 -36.950 1.00 8.94 335 THR B N 1
ATOM 5829 C CA . THR B 1 337 ? 10.914 11.297 -35.682 1.00 9.32 335 THR B CA 1
ATOM 5830 C C . THR B 1 337 ? 10.125 12.557 -35.399 1.00 10.44 335 THR B C 1
ATOM 5831 O O . THR B 1 337 ? 10.660 13.677 -35.432 1.00 9.08 335 THR B O 1
ATOM 5835 N N . LEU B 1 338 ? 8.828 12.349 -35.157 1.00 9.04 336 LEU B N 1
ATOM 5836 C CA . LEU B 1 338 ? 7.875 13.440 -34.989 1.00 8.78 336 LEU B CA 1
ATOM 5837 C C . LEU B 1 338 ? 7.557 13.687 -33.530 1.00 9.08 336 LEU B C 1
ATOM 5838 O O . LEU B 1 338 ? 7.362 14.838 -33.119 1.00 8.57 336 LEU B O 1
ATOM 5843 N N . ILE B 1 339 ? 7.405 12.593 -32.784 1.00 10.97 337 ILE B N 1
ATOM 5844 C CA . ILE B 1 339 ? 7.306 12.637 -31.332 1.00 10.61 337 ILE B CA 1
ATOM 5845 C C . ILE B 1 339 ? 8.296 11.618 -30.789 1.00 9.94 337 ILE B C 1
ATOM 5846 O O . ILE B 1 339 ? 8.340 10.475 -31.263 1.00 9.40 337 ILE B O 1
ATOM 5851 N N . GLY B 1 340 ? 9.125 12.051 -29.834 1.00 8.14 338 GLY B N 1
ATOM 5852 C CA . GLY B 1 340 ? 10.004 11.120 -29.164 1.00 11.76 338 GLY B CA 1
ATOM 5853 C C . GLY B 1 340 ? 11.483 11.398 -29.380 1.00 12.27 338 GLY B C 1
ATOM 5854 O O . GLY B 1 340 ? 11.876 12.496 -29.778 1.00 11.08 338 GLY B O 1
ATOM 5855 N N . ARG B 1 341 ? 12.288 10.375 -29.109 1.00 13.48 339 ARG B N 1
ATOM 5856 C CA . ARG B 1 341 ? 13.734 10.518 -29.060 1.00 15.11 339 ARG B CA 1
ATOM 5857 C C . ARG B 1 341 ? 14.351 10.086 -30.361 1.00 14.23 339 ARG B C 1
ATOM 5858 O O . ARG B 1 341 ? 13.933 9.086 -30.947 1.00 14.71 339 ARG B O 1
ATOM 5866 N N . GLN B 1 342 ? 15.354 10.839 -30.798 1.00 14.32 340 GLN B N 1
ATOM 5867 C CA . GLN B 1 342 ? 16.173 10.440 -31.910 1.00 17.48 340 GLN B CA 1
ATOM 5868 C C . GLN B 1 342 ? 17.534 11.061 -31.697 1.00 17.57 340 GLN B C 1
ATOM 5869 O O . GLN B 1 342 ? 17.673 12.287 -31.710 1.00 19.89 340 GLN B O 1
ATOM 5875 N N . GLY B 1 343 ? 18.522 10.206 -31.468 1.00 22.48 341 GLY B N 1
ATOM 5876 C CA . GLY B 1 343 ? 19.896 10.642 -31.262 1.00 21.09 341 GLY B CA 1
ATOM 5877 C C . GLY B 1 343 ? 19.986 11.600 -30.093 1.00 22.66 341 GLY B C 1
ATOM 5878 O O . GLY B 1 343 ? 19.572 11.268 -28.973 1.00 22.80 341 GLY B O 1
ATOM 5879 N N . ASP B 1 344 ? 20.502 12.801 -30.354 1.00 21.32 342 ASP B N 1
ATOM 5880 C CA . ASP B 1 344 ? 20.707 13.770 -29.286 1.00 20.57 342 ASP B CA 1
ATOM 5881 C C . ASP B 1 344 ? 19.536 14.737 -29.121 1.00 21.81 342 ASP B C 1
ATOM 5882 O O . ASP B 1 344 ? 19.691 15.817 -28.533 1.00 21.53 342 ASP B O 1
ATOM 5887 N N . GLU B 1 345 ? 18.359 14.336 -29.609 1.00 19.04 343 GLU B N 1
ATOM 5888 C CA . GLU B 1 345 ? 17.179 15.191 -29.583 1.00 18.02 343 GLU B CA 1
ATOM 5889 C C . GLU B 1 345 ? 15.975 14.444 -28.997 1.00 14.25 343 GLU B C 1
ATOM 5890 O O . GLU B 1 345 ? 15.883 13.216 -29.067 1.00 12.48 343 GLU B O 1
ATOM 5896 N N . TYR B 1 346 ? 15.042 15.210 -28.454 1.00 14.80 344 TYR B N 1
ATOM 5897 C CA . TYR B 1 346 ? 13.754 14.689 -28.035 1.00 15.22 344 TYR B CA 1
ATOM 5898 C C . TYR B 1 346 ? 12.668 15.728 -28.321 1.00 13.13 344 TYR B C 1
ATOM 5899 O O . TYR B 1 346 ? 12.815 16.898 -27.964 1.00 14.67 344 TYR B O 1
ATOM 5908 N N . ILE B 1 347 ? 11.580 15.300 -28.970 1.00 11.89 345 ILE B N 1
ATOM 5909 C CA . ILE B 1 347 ? 10.406 16.155 -29.143 1.00 11.81 345 ILE B CA 1
ATOM 5910 C C . ILE B 1 347 ? 9.262 15.591 -28.307 1.00 11.33 345 ILE B C 1
ATOM 5911 O O . ILE B 1 347 ? 8.751 14.511 -28.608 1.00 12.83 345 ILE B O 1
ATOM 5916 N N . SER B 1 348 ? 8.871 16.307 -27.264 1.00 11.50 346 SER B N 1
ATOM 5917 C CA . SER B 1 348 ? 7.723 15.875 -26.459 1.00 11.41 346 SER B CA 1
ATOM 5918 C C . SER B 1 348 ? 6.397 16.145 -27.162 1.00 12.93 346 SER B C 1
ATOM 5919 O O . SER B 1 348 ? 6.275 17.075 -27.959 1.00 9.45 346 SER B O 1
ATOM 5922 N N . ALA B 1 349 ? 5.376 15.368 -26.820 1.00 12.00 347 ALA B N 1
ATOM 5923 C CA . ALA B 1 349 ? 4.028 15.676 -27.290 1.00 10.75 347 ALA B CA 1
ATOM 5924 C C . ALA B 1 349 ? 3.596 17.085 -26.860 1.00 11.11 347 ALA B C 1
ATOM 5925 O O . ALA B 1 349 ? 2.859 17.738 -27.585 1.00 11.05 347 ALA B O 1
ATOM 5927 N N A THR B 1 350 ? 4.078 17.544 -25.700 0.70 9.83 348 THR B N 1
ATOM 5928 N N B THR B 1 350 ? 4.057 17.567 -25.702 0.30 10.95 348 THR B N 1
ATOM 5929 C CA A THR B 1 350 ? 3.807 18.899 -25.246 0.70 10.77 348 THR B CA 1
ATOM 5930 C CA B THR B 1 350 ? 3.720 18.937 -25.278 0.30 12.05 348 THR B CA 1
ATOM 5931 C C A THR B 1 350 ? 4.372 19.945 -26.207 0.70 9.02 348 THR B C 1
ATOM 5932 C C B THR B 1 350 ? 4.414 20.013 -26.134 0.30 10.93 348 THR B C 1
ATOM 5933 O O A THR B 1 350 ? 3.715 20.933 -26.511 0.70 12.20 348 THR B O 1
ATOM 5934 O O B THR B 1 350 ? 3.881 21.112 -26.276 0.30 11.80 348 THR B O 1
ATOM 5941 N N . GLU B 1 351 ? 5.588 19.709 -26.694 1.00 11.45 349 GLU B N 1
ATOM 5942 C CA . GLU B 1 351 ? 6.219 20.617 -27.669 1.00 11.27 349 GLU B CA 1
ATOM 5943 C C . GLU B 1 351 ? 5.388 20.721 -28.951 1.00 10.23 349 GLU B C 1
ATOM 5944 O O . GLU B 1 351 ? 5.178 21.805 -29.479 1.00 10.36 349 GLU B O 1
ATOM 5950 N N . VAL B 1 352 ? 4.938 19.578 -29.460 1.00 8.38 350 VAL B N 1
ATOM 5951 C CA . VAL B 1 352 ? 4.030 19.556 -30.613 1.00 8.34 350 VAL B CA 1
ATOM 5952 C C . VAL B 1 352 ? 2.763 20.346 -30.279 1.00 9.22 350 VAL B C 1
ATOM 5953 O O . VAL B 1 352 ? 2.291 21.165 -31.076 1.00 9.85 350 VAL B O 1
ATOM 5957 N N . ALA B 1 353 ? 2.216 20.096 -29.092 1.00 9.90 351 ALA B N 1
ATOM 5958 C CA . ALA B 1 353 ? 0.969 20.718 -28.673 1.00 9.87 351 ALA B CA 1
ATOM 5959 C C . ALA B 1 353 ? 1.116 22.232 -28.577 1.00 8.24 351 ALA B C 1
ATOM 5960 O O . ALA B 1 353 ? 0.257 22.984 -29.047 1.00 10.99 351 ALA B O 1
ATOM 5962 N N . GLU B 1 354 ? 2.209 22.686 -27.965 1.00 10.42 352 GLU B N 1
ATOM 5963 C CA . GLU B 1 354 ? 2.453 24.129 -27.816 1.00 12.13 352 GLU B CA 1
ATOM 5964 C C . GLU B 1 354 ? 2.495 24.826 -29.176 1.00 10.67 352 GLU B C 1
ATOM 5965 O O . GLU B 1 354 ? 1.842 25.846 -29.384 1.00 12.86 352 GLU B O 1
ATOM 5971 N N . TYR B 1 355 ? 3.233 24.249 -30.118 1.00 10.45 353 TYR B N 1
ATOM 5972 C CA . TYR B 1 355 ? 3.310 24.827 -31.463 1.00 10.16 353 TYR B CA 1
ATOM 5973 C C . TYR B 1 355 ? 1.926 24.878 -32.109 1.00 10.36 353 TYR B C 1
ATOM 5974 O O . TYR B 1 355 ? 1.600 25.822 -32.836 1.00 11.34 353 TYR B O 1
ATOM 5983 N N . SER B 1 356 ? 1.126 23.843 -31.824 1.00 11.39 354 SER B N 1
ATOM 5984 C CA . SER B 1 356 ? -0.207 23.657 -32.408 1.00 9.21 354 SER B CA 1
ATOM 5985 C C . SER B 1 356 ? -1.319 24.461 -31.717 1.00 11.48 354 SER B C 1
ATOM 5986 O O . SER B 1 356 ? -2.466 24.410 -32.150 1.00 11.41 354 SER B O 1
ATOM 5989 N N . GLY B 1 357 ? -1.001 25.151 -30.621 1.00 10.76 355 GLY B N 1
ATOM 5990 C CA . GLY B 1 357 ? -2.008 25.890 -29.859 1.00 10.66 355 GLY B CA 1
ATOM 5991 C C . GLY B 1 357 ? -2.958 24.965 -29.120 1.00 11.79 355 GLY B C 1
ATOM 5992 O O . GLY B 1 357 ? -4.133 25.251 -28.988 1.00 9.97 355 GLY B O 1
ATOM 5993 N N . THR B 1 358 ? -2.440 23.852 -28.625 1.00 8.48 356 THR B N 1
ATOM 5994 C CA . THR B 1 358 ? -3.296 22.894 -27.937 1.00 8.87 356 THR B CA 1
ATOM 5995 C C . THR B 1 358 ? -2.549 22.227 -26.781 1.00 9.74 356 THR B C 1
ATOM 5996 O O . THR B 1 358 ? -1.561 22.786 -26.278 1.00 9.84 356 THR B O 1
ATOM 6000 N N . ILE B 1 359 ? -3.007 21.046 -26.372 1.00 10.38 357 ILE B N 1
ATOM 6001 C CA . ILE B 1 359 ? -2.429 20.307 -25.240 1.00 9.65 357 ILE B CA 1
ATOM 6002 C C . ILE B 1 359 ? -1.991 18.906 -25.670 1.00 7.55 357 ILE B C 1
ATOM 6003 O O . ILE B 1 359 ? -2.499 18.342 -26.649 1.00 8.32 357 ILE B O 1
ATOM 6008 N N . ASN B 1 360 ? -1.061 18.343 -24.905 1.00 9.18 358 ASN B N 1
ATOM 6009 C CA . ASN B 1 360 ? -0.511 17.040 -25.238 1.00 10.15 358 ASN B CA 1
ATOM 6010 C C . ASN B 1 360 ? -1.574 15.953 -25.409 1.00 8.92 358 ASN B C 1
ATOM 6011 O O . ASN B 1 360 ? -1.482 15.142 -26.324 1.00 7.96 358 ASN B O 1
ATOM 6016 N N . TYR B 1 361 ? -2.585 15.960 -24.543 1.00 8.57 359 TYR B N 1
ATOM 6017 C CA . TYR B 1 361 ? -3.688 15.009 -24.629 1.00 8.51 359 TYR B CA 1
ATOM 6018 C C . TYR B 1 361 ? -4.239 14.914 -26.041 1.00 6.98 359 TYR B C 1
ATOM 6019 O O . TYR B 1 361 ? -4.548 13.825 -26.535 1.00 9.04 359 TYR B O 1
ATOM 6028 N N . GLU B 1 362 ? -4.439 16.073 -26.661 1.00 7.35 360 GLU B N 1
ATOM 6029 C CA . GLU B 1 362 ? -5.079 16.105 -27.991 1.00 8.23 360 GLU B CA 1
ATOM 6030 C C . GLU B 1 362 ? -4.150 15.565 -29.072 1.00 8.05 360 GLU B C 1
ATOM 6031 O O . GLU B 1 362 ? -4.596 14.871 -30.008 1.00 8.36 360 GLU B O 1
ATOM 6037 N N . ILE B 1 363 ? -2.862 15.899 -28.956 1.00 7.41 361 ILE B N 1
ATOM 6038 C CA . ILE B 1 363 ? -1.861 15.422 -29.905 1.00 7.83 361 ILE B CA 1
ATOM 6039 C C . ILE B 1 363 ? -1.812 13.902 -29.967 1.00 8.29 361 ILE B C 1
ATOM 6040 O O . ILE B 1 363 ? -1.892 13.340 -31.043 1.00 9.56 361 ILE B O 1
ATOM 6045 N N . ILE B 1 364 ? -1.660 13.249 -28.818 1.00 8.06 362 ILE B N 1
ATOM 6046 C CA . ILE B 1 364 ? -1.457 11.813 -28.800 1.00 8.63 362 ILE B CA 1
ATOM 6047 C C . ILE B 1 364 ? -2.747 11.074 -29.142 1.00 8.97 362 ILE B C 1
ATOM 6048 O O . ILE B 1 364 ? -2.726 10.076 -29.846 1.00 9.40 362 ILE B O 1
ATOM 6053 N N . THR B 1 365 ? -3.867 11.561 -28.632 1.00 9.58 363 THR B N 1
ATOM 6054 C CA . THR B 1 365 ? -5.124 10.851 -28.789 1.00 9.22 363 THR B CA 1
ATOM 6055 C C . THR B 1 365 ? -5.661 10.866 -30.234 1.00 8.30 363 THR B C 1
ATOM 6056 O O . THR B 1 365 ? -6.410 9.971 -30.645 1.00 8.99 363 THR B O 1
ATOM 6060 N N . THR B 1 366 ? -5.273 11.866 -31.005 1.00 7.67 364 THR B N 1
ATOM 6061 C CA . THR B 1 366 ? -5.757 12.005 -32.369 1.00 8.41 364 THR B CA 1
ATOM 6062 C C . THR B 1 366 ? -4.858 11.396 -33.453 1.00 7.79 364 THR B C 1
ATOM 6063 O O . THR B 1 366 ? -5.084 11.608 -34.640 1.00 8.87 364 THR B O 1
ATOM 6067 N N . ILE B 1 367 ? -3.859 10.609 -33.049 1.00 8.40 365 ILE B N 1
ATOM 6068 C CA . ILE B 1 367 ? -3.094 9.850 -34.040 1.00 8.04 365 ILE B CA 1
ATOM 6069 C C . ILE B 1 367 ? -4.031 8.766 -34.602 1.00 9.68 365 ILE B C 1
ATOM 6070 O O . ILE B 1 367 ? -4.532 7.940 -33.854 1.00 9.47 365 ILE B O 1
ATOM 6075 N N . SER B 1 368 ? -4.301 8.827 -35.907 1.00 7.22 366 SER B N 1
ATOM 6076 C CA . SER B 1 368 ? -5.346 8.028 -36.573 1.00 9.31 366 SER B CA 1
ATOM 6077 C C . SER B 1 368 ? -5.211 6.537 -36.357 1.00 8.25 366 SER B C 1
ATOM 6078 O O . SER B 1 368 ? -4.110 6.002 -36.256 1.00 7.44 366 SER B O 1
ATOM 6081 N N . PHE B 1 369 ? -6.352 5.858 -36.385 1.00 8.85 367 PHE B N 1
ATOM 6082 C CA . PHE B 1 369 ? -6.382 4.401 -36.369 1.00 10.27 367 PHE B CA 1
ATOM 6083 C C . PHE B 1 369 ? -5.697 3.802 -37.608 1.00 11.33 367 PHE B C 1
ATOM 6084 O O . PHE B 1 369 ? -5.430 2.602 -37.636 1.00 11.98 367 PHE B O 1
ATOM 6092 N N . ARG B 1 370 ? -5.396 4.591 -38.638 1.00 8.42 368 ARG B N 1
ATOM 6093 C CA . ARG B 1 370 ? -4.713 4.006 -39.806 1.00 10.70 368 ARG B CA 1
ATOM 6094 C C . ARG B 1 370 ? -3.182 3.895 -39.615 1.00 10.45 368 ARG B C 1
ATOM 6095 O O . ARG B 1 370 ? -2.489 3.330 -40.459 1.00 9.68 368 ARG B O 1
ATOM 6103 N N . VAL B 1 371 ? -2.650 4.400 -38.502 1.00 8.61 369 VAL B N 1
ATOM 6104 C CA . VAL B 1 371 ? -1.207 4.261 -38.201 1.00 7.75 369 VAL B CA 1
ATOM 6105 C C . VAL B 1 371 ? -1.005 3.012 -37.348 1.00 7.60 369 VAL B C 1
ATOM 6106 O O . VAL B 1 371 ? -1.642 2.869 -36.299 1.00 9.30 369 VAL B O 1
ATOM 6110 N N . PRO B 1 372 ? -0.110 2.115 -37.770 1.00 8.53 370 PRO B N 1
ATOM 6111 C CA . PRO B 1 372 ? 0.159 0.949 -36.939 1.00 8.04 370 PRO B CA 1
ATOM 6112 C C . PRO B 1 372 ? 0.865 1.334 -35.637 1.00 10.00 370 PRO B C 1
ATOM 6113 O O . PRO B 1 372 ? 1.570 2.330 -35.602 1.00 9.22 370 PRO B O 1
ATOM 6117 N N . ARG B 1 373 ? 0.627 0.554 -34.583 1.00 9.02 371 ARG B N 1
ATOM 6118 C CA . ARG B 1 373 ? 1.349 0.651 -33.311 1.00 8.32 371 ARG B CA 1
ATOM 6119 C C . ARG B 1 373 ? 2.234 -0.588 -33.129 1.00 6.95 371 ARG B C 1
ATOM 6120 O O . ARG B 1 373 ? 1.800 -1.717 -33.365 1.00 8.67 371 ARG B O 1
ATOM 6128 N N . ILE B 1 374 ? 3.484 -0.328 -32.752 1.00 9.53 372 ILE B N 1
ATOM 6129 C CA . ILE B 1 374 ? 4.464 -1.350 -32.433 1.00 10.48 372 ILE B CA 1
ATOM 6130 C C . ILE B 1 374 ? 4.704 -1.286 -30.919 1.00 12.86 372 ILE B C 1
ATOM 6131 O O . ILE B 1 374 ? 5.017 -0.211 -30.390 1.00 13.22 372 ILE B O 1
ATOM 6136 N N . PHE B 1 375 ? 4.564 -2.428 -30.238 1.00 11.97 373 PHE B N 1
ATOM 6137 C CA . PHE B 1 375 ? 4.683 -2.492 -28.772 1.00 11.86 373 PHE B CA 1
ATOM 6138 C C . PHE B 1 375 ? 5.998 -3.124 -28.364 1.00 13.13 373 PHE B C 1
ATOM 6139 O O . PHE B 1 375 ? 6.327 -4.219 -28.815 1.00 16.15 373 PHE B O 1
ATOM 6147 N N . ILE B 1 376 ? 6.724 -2.395 -27.523 1.00 13.62 374 ILE B N 1
ATOM 6148 C CA . ILE B 1 376 ? 8.076 -2.779 -27.079 1.00 16.99 374 ILE B CA 1
ATOM 6149 C C . ILE B 1 376 ? 8.062 -3.158 -25.587 1.00 19.09 374 ILE B C 1
ATOM 6150 O O . ILE B 1 376 ? 7.606 -2.376 -24.748 1.00 18.82 374 ILE B O 1
ATOM 6155 N N . ARG B 1 377 ? 8.578 -4.343 -25.256 1.00 20.17 375 ARG B N 1
ATOM 6156 C CA . ARG B 1 377 ? 8.763 -4.747 -23.860 1.00 22.07 375 ARG B CA 1
ATOM 6157 C C . ARG B 1 377 ? 10.149 -5.360 -23.722 1.00 23.70 375 ARG B C 1
ATOM 6158 O O . ARG B 1 377 ? 10.480 -6.278 -24.473 1.00 24.93 375 ARG B O 1
ATOM 6166 N N . ASN B 1 378 ? 10.938 -4.855 -22.773 1.00 27.50 376 ASN B N 1
ATOM 6167 C CA . ASN B 1 378 ? 12.315 -5.316 -22.554 1.00 29.74 376 ASN B CA 1
ATOM 6168 C C . ASN B 1 378 ? 13.177 -5.087 -23.806 1.00 30.29 376 ASN B C 1
ATOM 6169 O O . ASN B 1 378 ? 14.030 -5.915 -24.157 1.00 31.45 376 ASN B O 1
ATOM 6174 N N . GLY B 1 379 ? 12.929 -3.959 -24.476 1.00 30.75 377 GLY B N 1
ATOM 6175 C CA . GLY B 1 379 ? 13.663 -3.557 -25.680 1.00 30.40 377 GLY B CA 1
ATOM 6176 C C . GLY B 1 379 ? 13.348 -4.358 -26.934 1.00 30.52 377 GLY B C 1
ATOM 6177 O O . GLY B 1 379 ? 14.019 -4.197 -27.955 1.00 34.31 377 GLY B O 1
ATOM 6189 N N . VAL B 1 381 ? 10.302 -6.005 -29.689 1.00 22.86 379 VAL B N 1
ATOM 6190 C CA . VAL B 1 381 ? 8.932 -5.930 -30.209 1.00 21.29 379 VAL B CA 1
ATOM 6191 C C . VAL B 1 381 ? 8.168 -7.167 -29.769 1.00 20.79 379 VAL B C 1
ATOM 6192 O O . VAL B 1 381 ? 8.602 -8.291 -30.041 1.00 22.92 379 VAL B O 1
ATOM 6196 N N . VAL B 1 382 ? 7.039 -6.967 -29.086 1.00 19.35 380 VAL B N 1
ATOM 6197 C CA . VAL B 1 382 ? 6.197 -8.074 -28.632 1.00 18.89 380 VAL B CA 1
ATOM 6198 C C . VAL B 1 382 ? 4.841 -8.144 -29.339 1.00 17.80 380 VAL B C 1
ATOM 6199 O O . VAL B 1 382 ? 4.161 -9.160 -29.287 1.00 17.82 380 VAL B O 1
ATOM 6203 N N . GLU B 1 383 ? 4.441 -7.058 -29.996 1.00 17.13 381 GLU B N 1
ATOM 6204 C CA . GLU B 1 383 ? 3.142 -7.010 -30.663 1.00 16.78 381 GLU B CA 1
ATOM 6205 C C . GLU B 1 383 ? 3.150 -5.885 -31.687 1.00 13.78 381 GLU B C 1
ATOM 6206 O O . GLU B 1 383 ? 3.797 -4.861 -31.483 1.00 14.29 381 GLU B O 1
ATOM 6212 N N . VAL B 1 384 ? 2.449 -6.103 -32.796 1.00 12.14 382 VAL B N 1
ATOM 6213 C CA . VAL B 1 384 ? 2.158 -5.044 -33.755 1.00 12.66 382 VAL B CA 1
ATOM 6214 C C . VAL B 1 384 ? 0.664 -5.090 -34.032 1.00 13.33 382 VAL B C 1
ATOM 6215 O O . VAL B 1 384 ? 0.105 -6.148 -34.333 1.00 13.33 382 VAL B O 1
ATOM 6219 N N . ILE B 1 385 ? 0.011 -3.939 -33.897 1.00 8.58 383 ILE B N 1
ATOM 6220 C CA . ILE B 1 385 ? -1.396 -3.810 -34.196 1.00 10.48 383 ILE B CA 1
ATOM 6221 C C . ILE B 1 385 ? -1.598 -2.779 -35.295 1.00 8.81 383 ILE B C 1
ATOM 6222 O O . ILE B 1 385 ? -1.237 -1.600 -35.150 1.00 9.40 383 ILE B O 1
ATOM 6227 N N . ASN B 1 386 ? -2.169 -3.255 -36.399 1.00 9.75 384 ASN B N 1
ATOM 6228 C CA . ASN B 1 386 ? -2.475 -2.408 -37.540 1.00 9.04 384 ASN B CA 1
ATOM 6229 C C . ASN B 1 386 ? -3.976 -2.493 -37.731 1.00 7.68 384 ASN B C 1
ATOM 6230 O O . ASN B 1 386 ? -4.485 -3.440 -38.317 1.00 10.39 384 ASN B O 1
ATOM 6235 N N . TYR B 1 387 ? -4.691 -1.512 -37.207 1.00 9.86 385 TYR B N 1
ATOM 6236 C CA . TYR B 1 387 ? -6.148 -1.556 -37.238 1.00 8.01 385 TYR B CA 1
ATOM 6237 C C . TYR B 1 387 ? -6.739 -1.689 -38.651 1.00 9.14 385 TYR B C 1
ATOM 6238 O O . TYR B 1 387 ? -7.845 -2.232 -38.816 1.00 8.85 385 TYR B O 1
ATOM 6247 N N . LEU B 1 388 ? -6.021 -1.199 -39.668 1.00 9.69 386 LEU B N 1
ATOM 6248 C CA . LEU B 1 388 ? -6.506 -1.358 -41.045 1.00 10.67 386 LEU B CA 1
ATOM 6249 C C . LEU B 1 388 ? -6.690 -2.820 -41.464 1.00 13.49 386 LEU B C 1
ATOM 6250 O O . LEU B 1 388 ? -7.595 -3.118 -42.247 1.00 13.05 386 LEU B O 1
ATOM 6255 N N . ASN B 1 389 ? -5.850 -3.717 -40.941 1.00 12.49 387 ASN B N 1
ATOM 6256 C CA . ASN B 1 389 ? -6.012 -5.158 -41.186 1.00 14.11 387 ASN B CA 1
ATOM 6257 C C . ASN B 1 389 ? -7.286 -5.750 -40.587 1.00 14.76 387 ASN B C 1
ATOM 6258 O O . ASN B 1 389 ? -7.770 -6.797 -41.046 1.00 16.47 387 ASN B O 1
ATOM 6263 N N . ASP B 1 390 ? -7.796 -5.099 -39.542 1.00 14.72 388 ASP B N 1
ATOM 6264 C CA . ASP B 1 390 ? -8.946 -5.583 -38.789 1.00 15.66 388 ASP B CA 1
ATOM 6265 C C . ASP B 1 390 ? -10.294 -5.164 -39.385 1.00 17.09 388 ASP B C 1
ATOM 6266 O O . ASP B 1 390 ? -11.311 -5.791 -39.104 1.00 18.61 388 ASP B O 1
ATOM 6271 N N . ILE B 1 391 ? -10.325 -4.117 -40.208 1.00 13.30 389 ILE B N 1
ATOM 6272 C CA . ILE B 1 391 ? -11.618 -3.578 -40.641 1.00 15.11 389 ILE B CA 1
ATOM 6273 C C . ILE B 1 391 ? -12.121 -4.232 -41.924 1.00 20.09 389 ILE B C 1
ATOM 6274 O O . ILE B 1 391 ? -13.290 -4.053 -42.290 1.00 20.66 389 ILE B O 1
#

B-factor: mean 14.68, std 10.0, range [2.0, 500.0]